Protein AF-0000000065782641 (afdb_homodimer)

InterPro domains:
  IPR001048 Aspartate/glutamate/uridylate kinase [PF00696] (11-238)
  IPR004662 Acetylglutamate kinase family [PIRSF000728] (4-261)
  IPR004662 Acetylglutamate kinase family [TIGR00761] (11-236)
  IPR036393 Acetylglutamate kinase-like superfamily [G3DSA:3.40.1160.10] (7-263)
  IPR036393 Acetylglutamate kinase-like superfamily [SSF53633] (10-262)
  IPR037528 Acetylglutamate kinase ArgB [MF_00082] (8-257)
  IPR041731 N-Acetyl-L-glutamate kinase, noncyclic [cd04249] (11-262)

Organism: Moritella profunda (NCBI:txid111291)

pLDDT: mean 91.96, std 10.32, range [24.59, 98.94]

Sequence (528 aa):
MTMTATMTTPLVLKLGGALLENETALEQLFTALSEYKSTSSRPLVLVHGGGCFVDELLAKMNIVSEKKNGLRITPFSDIGYITGALAGTANKVLMAQGLKSGAKVVGLSLADGGIATVTQSTAGLGAVGECEAGDPTLLTALLSGGFLPIISSIGIDAQGQLLNVNADQAATAICETLDADLVMLSDVAGILDADMQLIPEMNSNYAAELIAAGVINGGMEVKVKAALKAAASLNRDIKLASWKVPERLVALLNGEVEGTKVSSMTMTATMTTPLVLKLGGALLENETALEQLFTALSEYKSTSSRPLVLVHGGGCFVDELLAKMNIVSEKKNGLRITPFSDIGYITGALAGTANKVLMAQGLKSGAKVVGLSLADGGIATVTQSTAGLGAVGECEAGDPTLLTALLSGGFLPIISSIGIDAQGQLLNVNADQAATAICETLDADLVMLSDVAGILDADMQLIPEMNSNYAAELIAAGVINGGMEVKVKAALKAAASLNRDIKLASWKVPERLVALLNGEVEGTKVSS

Solvent-accessible surface area (backbone atoms only — not comparable to full-atom values): 25843 Å² total; per-residue (Å²): 131,80,75,66,76,74,72,66,66,32,37,33,38,28,47,35,38,72,47,76,72,30,66,68,58,43,52,44,48,39,49,35,49,44,56,47,52,74,77,38,86,58,40,54,36,40,23,27,45,28,60,59,48,33,51,52,52,33,52,59,49,74,45,87,83,49,69,57,84,53,37,66,48,28,49,69,90,47,40,53,61,45,36,6,22,24,43,9,27,41,37,48,54,51,42,18,49,34,43,56,56,67,48,39,29,34,54,36,41,35,46,31,44,40,34,29,44,30,43,72,44,87,82,76,37,51,31,21,28,41,64,36,52,39,41,40,62,52,59,51,52,40,45,75,70,62,33,36,44,36,30,18,28,38,27,39,26,82,84,33,46,66,20,50,31,56,32,53,45,40,36,32,18,46,22,59,28,61,63,32,42,47,37,40,33,32,97,42,63,38,51,53,47,87,82,67,41,77,36,57,70,42,35,65,68,60,49,49,52,35,40,74,70,57,60,40,47,44,52,55,36,53,44,51,51,29,40,39,50,37,5,51,76,65,70,43,66,23,33,30,22,37,59,85,44,49,75,52,41,46,42,39,74,72,67,46,92,52,40,13,37,25,30,97,129,79,73,66,75,77,72,65,67,32,37,33,37,27,46,35,39,72,46,76,74,29,66,69,55,44,53,42,49,38,50,34,49,46,56,46,53,73,77,39,87,57,38,54,35,40,26,26,42,28,60,61,48,34,51,52,52,33,51,58,50,73,45,85,83,51,70,56,82,52,36,66,48,28,50,69,89,46,40,53,59,45,34,5,21,24,42,10,28,42,34,50,54,51,42,19,48,33,44,56,58,68,48,40,28,35,54,36,39,34,46,31,45,40,36,29,43,30,42,73,45,86,83,76,37,52,30,21,30,42,62,37,52,39,41,40,63,52,59,51,53,39,45,73,70,62,33,34,44,36,29,16,28,37,27,39,29,82,86,33,46,66,20,50,32,57,33,56,45,40,38,33,18,46,22,60,28,62,63,33,43,48,36,39,33,31,96,42,63,35,51,53,47,87,82,67,41,76,37,57,69,42,36,65,67,60,47,50,51,34,39,74,70,57,58,40,48,44,53,56,36,54,45,51,52,28,38,38,50,36,5,50,77,66,71,43,67,22,32,30,22,37,60,83,44,52,75,52,41,46,42,39,75,72,65,44,93,53,40,13,37,25,32,96

Radius of gyration: 23.64 Å; Cα contacts (8 Å, |Δi|>4): 1245; chains: 2; bounding box: 62×78×50 Å

Secondary structure (DSSP, 8-state):
----------EEEEEPHHHHT-HHHHHHHHHHHHHHHHH----EEEEE--HHHHHHHHHHTTPPP-EETTEE-B-TTTHHHHHIIIIIIIHHHHHHHHHHTT--EEEE-TTGGGSEEEEE-SSS-BSEEEEEE---HHHHHHHHTT-EEEEESEEE-TT--EEEE-HHHHHHHHHHHHT-EEEEEESSSS-B-TTS-B-SEE-HHHHHHHHHTTSS-HHHHHHHHHHHHHHHHHTS-EEEEESS-HHHHHHHHTT---SEEE--/----------EEEEEPHHHHT-HHHHHHHHHHHHHHHHH----EEEEE--HHHHHHHHHHTTPPP-EETTEE-B-TTTHHHHHIIIIIIIHHHHHHHHHHTT--EEEE-TTGGGSEEEEE-SSS-BSEEEEEE---HHHHHHHHTT-EEEEESEEE-TT--EEEE-HHHHHHHHHHHHT-EEEEEESSSS-B-TTS-B-SEE-HHHHHHHHHTTSS-HHHHHHHHHHHHHHHHHTS-EEEEESS-HHHHHHHHTT---SEEE--

Structure (mmCIF, N/CA/C/O backbone):
data_AF-0000000065782641-model_v1
#
loop_
_entity.id
_entity.type
_entity.pdbx_description
1 polymer 'Acetylglutamate kinase'
#
loop_
_atom_site.group_PDB
_atom_site.id
_atom_site.type_symbol
_atom_site.label_atom_id
_atom_site.label_alt_id
_atom_site.label_comp_id
_atom_site.label_asym_id
_atom_site.label_entity_id
_atom_site.label_seq_id
_atom_site.pdbx_PDB_ins_code
_atom_site.Cartn_x
_atom_site.Cartn_y
_atom_site.Cartn_z
_atom_site.occupancy
_atom_site.B_iso_or_equiv
_atom_site.auth_seq_id
_atom_site.auth_comp_id
_atom_site.auth_asym_id
_atom_site.auth_atom_id
_atom_site.pdbx_PDB_model_num
ATOM 1 N N . MET A 1 1 ? -35.062 -21.062 7.426 1 24.59 1 MET A N 1
ATOM 2 C CA . MET A 1 1 ? -33.938 -21.641 6.707 1 24.59 1 MET A CA 1
ATOM 3 C C . MET A 1 1 ? -33 -20.547 6.176 1 24.59 1 MET A C 1
ATOM 5 O O . MET A 1 1 ? -33.406 -19.75 5.32 1 24.59 1 MET A O 1
ATOM 9 N N . THR A 1 2 ? -32.281 -19.812 6.973 1 27.03 2 THR A N 1
ATOM 10 C CA . THR A 1 2 ? -31.484 -18.625 6.703 1 27.03 2 THR A CA 1
ATOM 11 C C . THR A 1 2 ? -30.516 -18.875 5.547 1 27.03 2 THR A C 1
ATOM 13 O O . THR A 1 2 ? -29.734 -19.812 5.578 1 27.03 2 THR A O 1
ATOM 16 N N . MET A 1 3 ? -30.984 -18.719 4.336 1 29.86 3 MET A N 1
ATOM 17 C CA . MET A 1 3 ? -30.156 -18.906 3.143 1 29.86 3 MET A CA 1
ATOM 18 C C . MET A 1 3 ? -28.75 -18.359 3.365 1 29.86 3 MET A C 1
ATOM 20 O O . MET A 1 3 ? -28.578 -17.172 3.619 1 29.86 3 MET A O 1
ATOM 24 N N . THR A 1 4 ? -28 -18.953 4.234 1 36.72 4 THR A N 1
ATOM 25 C CA . THR A 1 4 ? -26.594 -18.562 4.316 1 36.72 4 THR A CA 1
ATOM 26 C C . THR A 1 4 ? -26.047 -18.219 2.932 1 36.72 4 THR A C 1
ATOM 28 O O . THR A 1 4 ? -26.109 -19.047 2.016 1 36.72 4 THR A O 1
ATOM 31 N N . ALA A 1 5 ? -26.422 -17.172 2.447 1 41.66 5 ALA A N 1
ATOM 32 C CA . ALA A 1 5 ? -25.922 -16.672 1.165 1 41.66 5 ALA A CA 1
ATOM 33 C C . ALA A 1 5 ? -24.609 -17.359 0.785 1 41.66 5 ALA A C 1
ATOM 35 O O . ALA A 1 5 ? -23.609 -17.219 1.489 1 41.66 5 ALA A O 1
ATOM 36 N N . THR A 1 6 ? -24.438 -18.641 0.406 1 47.41 6 THR A N 1
ATOM 37 C CA . THR A 1 6 ? -23.328 -19.516 0.041 1 47.41 6 THR A CA 1
ATOM 38 C C . THR A 1 6 ? -22.25 -18.75 -0.729 1 47.41 6 THR A C 1
ATOM 40 O O . THR A 1 6 ? -22.484 -18.328 -1.868 1 47.41 6 THR A O 1
ATOM 43 N N . MET A 1 7 ? -21.531 -17.891 -0.125 1 59.94 7 MET A N 1
ATOM 44 C CA . MET A 1 7 ? -20.531 -17.062 -0.804 1 59.94 7 MET A CA 1
ATOM 45 C C . MET A 1 7 ? -19.609 -17.922 -1.662 1 59.94 7 MET A C 1
ATOM 47 O O . MET A 1 7 ? -19.219 -19.031 -1.264 1 59.94 7 MET A O 1
ATOM 51 N N . THR A 1 8 ? -19.641 -17.797 -3.078 1 83.12 8 THR A N 1
ATOM 52 C CA . THR A 1 8 ? -18.734 -18.391 -4.051 1 83.12 8 THR A CA 1
ATOM 53 C C . THR A 1 8 ? -17.281 -18.344 -3.557 1 83.12 8 THR A C 1
ATOM 55 O O . THR A 1 8 ? -16.875 -17.359 -2.936 1 83.12 8 THR A O 1
ATOM 58 N N . THR A 1 9 ? -16.578 -19.531 -3.494 1 91.88 9 THR A N 1
ATOM 59 C CA . THR A 1 9 ? -15.188 -19.656 -3.066 1 91.88 9 THR A CA 1
ATOM 60 C C . THR A 1 9 ? -14.297 -18.672 -3.809 1 91.88 9 THR A C 1
ATOM 62 O O . THR A 1 9 ? -14.258 -18.656 -5.039 1 91.88 9 THR A O 1
ATOM 65 N N . PRO A 1 10 ? -13.625 -17.781 -3.109 1 96 10 PRO A N 1
ATOM 66 C CA . PRO A 1 10 ? -12.75 -16.828 -3.787 1 96 10 PRO A CA 1
ATOM 67 C C . PRO A 1 10 ? -11.602 -17.5 -4.539 1 96 10 PRO A C 1
ATOM 69 O O . PRO A 1 10 ? -11.297 -18.672 -4.281 1 96 10 PRO A O 1
ATOM 72 N N . LEU A 1 11 ? -11.086 -16.828 -5.477 1 95.75 11 LEU A N 1
ATOM 73 C CA . LEU A 1 11 ? -9.93 -17.266 -6.246 1 95.75 11 LEU A CA 1
ATOM 74 C C . LEU A 1 11 ? -8.75 -16.328 -6.043 1 95.75 11 LEU A C 1
ATOM 76 O O . LEU A 1 11 ? -8.875 -15.117 -6.258 1 95.75 11 LEU A O 1
ATOM 80 N N . VAL A 1 12 ? -7.629 -16.875 -5.598 1 97.25 12 VAL A N 1
ATOM 81 C CA . VAL A 1 12 ? -6.379 -16.141 -5.473 1 97.25 12 VAL A CA 1
ATOM 82 C C . VAL A 1 12 ? -5.5 -16.406 -6.695 1 97.25 12 VAL A C 1
ATOM 84 O O . VAL A 1 12 ? -5.246 -17.562 -7.047 1 97.25 12 VAL A O 1
ATOM 87 N N . LEU A 1 13 ? -5.082 -15.344 -7.355 1 96.5 13 LEU A N 1
ATOM 88 C CA . LEU A 1 13 ? -4.141 -15.422 -8.469 1 96.5 13 LEU A CA 1
ATOM 89 C C . LEU A 1 13 ? -2.773 -14.875 -8.062 1 96.5 13 LEU A C 1
ATOM 91 O O . LEU A 1 13 ? -2.654 -13.703 -7.684 1 96.5 13 LEU A O 1
ATOM 95 N N . LYS A 1 14 ? -1.775 -15.727 -8.086 1 96.56 14 LYS A N 1
ATOM 96 C CA . LYS A 1 14 ? -0.404 -15.266 -7.887 1 96.56 14 LYS A CA 1
ATOM 97 C C . LYS A 1 14 ? 0.24 -14.859 -9.211 1 96.56 14 LYS A C 1
ATOM 99 O O . LYS A 1 14 ? 0.33 -15.672 -10.133 1 96.56 14 LYS A O 1
ATOM 104 N N . LEU A 1 15 ? 0.653 -13.641 -9.273 1 95.25 15 LEU A N 1
ATOM 105 C CA . LEU A 1 15 ? 1.245 -13.102 -10.492 1 95.25 15 LEU A CA 1
ATOM 106 C C . LEU A 1 15 ? 2.768 -13.195 -10.445 1 95.25 15 LEU A C 1
ATOM 108 O O . LEU A 1 15 ? 3.398 -12.648 -9.539 1 95.25 15 LEU A O 1
ATOM 112 N N . GLY A 1 16 ? 3.316 -13.812 -11.422 1 88.25 16 GLY A N 1
ATOM 113 C CA . GLY A 1 16 ? 4.766 -13.906 -11.523 1 88.25 16 GLY A CA 1
ATOM 114 C C . GLY A 1 16 ? 5.426 -12.586 -11.852 1 88.25 16 GLY A C 1
ATOM 115 O O . GLY A 1 16 ? 4.816 -11.719 -12.484 1 88.25 16 GLY A O 1
ATOM 116 N N . GLY A 1 17 ? 6.664 -12.422 -11.484 1 82.75 17 GLY A N 1
ATOM 117 C CA . GLY A 1 17 ? 7.398 -11.18 -11.641 1 82.75 17 GLY A CA 1
ATOM 118 C C . GLY A 1 17 ? 7.559 -10.75 -13.086 1 82.75 17 GLY A C 1
ATOM 119 O O . GLY A 1 17 ? 7.484 -9.562 -13.406 1 82.75 17 GLY A O 1
ATOM 120 N N . ALA A 1 18 ? 7.727 -11.75 -13.961 1 81.94 18 ALA A N 1
ATOM 121 C CA . ALA A 1 18 ? 7.941 -11.453 -15.375 1 81.94 18 ALA A CA 1
ATOM 122 C C . ALA A 1 18 ? 6.715 -10.781 -15.992 1 81.94 18 ALA A C 1
ATOM 124 O O . ALA A 1 18 ? 6.844 -9.961 -16.906 1 81.94 18 ALA A O 1
ATOM 125 N N . LEU A 1 19 ? 5.613 -11.125 -15.508 1 87.88 19 LEU A N 1
ATOM 126 C CA . LEU A 1 19 ? 4.371 -10.531 -15.984 1 87.88 19 LEU A CA 1
ATOM 127 C C . LEU A 1 19 ? 4.355 -9.031 -15.711 1 87.88 19 LEU A C 1
ATOM 129 O O . LEU A 1 19 ? 3.904 -8.25 -16.562 1 87.88 19 LEU A O 1
ATOM 133 N N . LEU A 1 20 ? 4.906 -8.586 -14.609 1 90 20 LEU A N 1
ATOM 134 C CA . LEU A 1 20 ? 4.832 -7.203 -14.156 1 90 20 LEU A CA 1
ATOM 135 C C . LEU A 1 20 ? 5.719 -6.305 -15.008 1 90 20 LEU A C 1
ATOM 137 O O . LEU A 1 20 ? 5.539 -5.082 -15.023 1 90 20 LEU A O 1
ATOM 141 N N . GLU A 1 21 ? 6.602 -6.871 -15.68 1 86.19 21 GLU A N 1
ATOM 142 C CA . GLU A 1 21 ? 7.52 -6.102 -16.516 1 86.19 21 GLU A CA 1
ATOM 143 C C . GLU A 1 21 ? 6.977 -5.945 -17.938 1 86.19 21 GLU A C 1
ATOM 145 O O . GLU A 1 21 ? 7.547 -5.215 -18.75 1 86.19 21 GLU A O 1
ATOM 150 N N . ASN A 1 22 ? 6.031 -6.641 -18.188 1 88.44 22 ASN A N 1
ATOM 151 C CA . ASN A 1 22 ? 5.445 -6.629 -19.531 1 88.44 22 ASN A CA 1
ATOM 152 C C . ASN A 1 22 ? 4.102 -5.902 -19.547 1 88.44 22 ASN A C 1
ATOM 154 O O . ASN A 1 22 ? 3.062 -6.512 -19.281 1 88.44 22 ASN A O 1
ATOM 158 N N . GLU A 1 23 ? 4.168 -4.719 -20.016 1 87.81 23 GLU A N 1
ATOM 159 C CA . GLU A 1 23 ? 2.979 -3.875 -19.984 1 87.81 23 GLU A CA 1
ATOM 160 C C . GLU A 1 23 ? 1.841 -4.492 -20.797 1 87.81 23 GLU A C 1
ATOM 162 O O . GLU A 1 23 ? 0.687 -4.48 -20.359 1 87.81 23 GLU A O 1
ATOM 167 N N . THR A 1 24 ? 2.174 -5 -21.969 1 88.56 24 THR A N 1
ATOM 168 C CA . THR A 1 24 ? 1.171 -5.609 -22.828 1 88.56 24 THR A CA 1
ATOM 169 C C . THR A 1 24 ? 0.54 -6.824 -22.156 1 88.56 24 THR A C 1
ATOM 171 O O . THR A 1 24 ? -0.68 -7 -22.203 1 88.56 24 THR A O 1
ATOM 174 N N . ALA A 1 25 ? 1.391 -7.648 -21.531 1 88.38 25 ALA A N 1
ATOM 175 C CA . ALA A 1 25 ? 0.885 -8.828 -20.844 1 88.38 25 ALA A CA 1
ATOM 176 C C . ALA A 1 25 ? -0.02 -8.438 -19.672 1 88.38 25 ALA A C 1
ATOM 178 O O . ALA A 1 25 ? -1.033 -9.094 -19.422 1 88.38 25 ALA A O 1
ATOM 179 N N . LEU A 1 26 ? 0.311 -7.414 -19.016 1 91.31 26 LEU A N 1
ATOM 180 C CA . LEU A 1 26 ? -0.489 -6.941 -17.891 1 91.31 26 LEU A CA 1
ATOM 181 C C . LEU A 1 26 ? -1.853 -6.449 -18.359 1 91.31 26 LEU A C 1
ATOM 183 O O . LEU A 1 26 ? -2.875 -6.754 -17.734 1 91.31 26 LEU A O 1
ATOM 187 N N . GLU A 1 27 ? -1.815 -5.648 -19.359 1 91.25 27 GLU A N 1
ATOM 188 C CA . GLU A 1 27 ? -3.07 -5.16 -19.922 1 91.25 27 GLU A CA 1
ATOM 189 C C . GLU A 1 27 ? -3.979 -6.316 -20.328 1 91.25 27 GLU A C 1
ATOM 191 O O . GLU A 1 27 ? -5.188 -6.273 -20.094 1 91.25 27 GLU A O 1
ATOM 196 N N . GLN A 1 28 ? -3.377 -7.305 -20.953 1 89.44 28 GLN A N 1
ATOM 197 C CA . GLN A 1 28 ? -4.141 -8.469 -21.375 1 89.44 28 GLN A CA 1
ATOM 198 C C . GLN A 1 28 ? -4.715 -9.227 -20.188 1 89.44 28 GLN A C 1
ATOM 200 O O . GLN A 1 28 ? -5.852 -9.695 -20.234 1 89.44 28 GLN A O 1
ATOM 205 N N . LEU A 1 29 ? -3.908 -9.359 -19.188 1 91.56 29 LEU A N 1
ATOM 206 C CA . LEU A 1 29 ? -4.379 -10.031 -17.984 1 91.56 29 LEU A CA 1
ATOM 207 C C . LEU A 1 29 ? -5.594 -9.312 -17.406 1 91.56 29 LEU A C 1
ATOM 209 O O . LEU A 1 29 ? -6.621 -9.945 -17.125 1 91.56 29 LEU A O 1
ATOM 213 N N . PHE A 1 30 ? -5.547 -8.055 -17.203 1 93.62 30 PHE A N 1
ATOM 214 C CA . PHE A 1 30 ? -6.625 -7.309 -16.562 1 93.62 30 PHE A CA 1
ATOM 215 C C . PHE A 1 30 ? -7.844 -7.238 -17.469 1 93.62 30 PHE A C 1
ATOM 217 O O . PHE A 1 30 ? -8.977 -7.203 -16.984 1 93.62 30 PHE A O 1
ATOM 224 N N . THR A 1 31 ? -7.621 -7.234 -18.781 1 90.94 31 THR A N 1
ATOM 225 C CA . THR A 1 31 ? -8.742 -7.355 -19.703 1 90.94 31 THR A CA 1
ATOM 226 C C . THR A 1 31 ? -9.461 -8.688 -19.516 1 90.94 31 THR A C 1
ATOM 228 O O . THR A 1 31 ? -10.688 -8.734 -19.438 1 90.94 31 THR A O 1
ATOM 231 N N . ALA A 1 32 ? -8.656 -9.734 -19.438 1 89.88 32 ALA A N 1
ATOM 232 C CA . ALA A 1 32 ? -9.219 -11.062 -19.203 1 89.88 32 ALA A CA 1
ATOM 233 C C . ALA A 1 32 ? -9.969 -11.117 -17.875 1 89.88 32 ALA A C 1
ATOM 235 O O . ALA A 1 32 ? -11.031 -11.734 -17.781 1 89.88 32 ALA A O 1
ATOM 236 N N . LEU A 1 33 ? -9.398 -10.539 -16.875 1 91.94 33 LEU A N 1
ATOM 237 C CA . LEU A 1 33 ? -10.039 -10.523 -15.562 1 91.94 33 LEU A CA 1
ATOM 238 C C . LEU A 1 33 ? -11.359 -9.758 -15.609 1 91.94 33 LEU A C 1
ATOM 240 O O . LEU A 1 33 ? -12.336 -10.156 -14.969 1 91.94 33 LEU A O 1
ATOM 244 N N . SER A 1 34 ? -11.375 -8.656 -16.297 1 91.81 34 SER A N 1
ATOM 245 C CA . SER A 1 34 ? -12.594 -7.883 -16.453 1 91.81 34 SER A CA 1
ATOM 246 C C . SER A 1 34 ? -13.68 -8.695 -17.172 1 91.81 34 SER A C 1
ATOM 248 O O . SER A 1 34 ? -14.844 -8.648 -16.781 1 91.81 34 SER A O 1
ATOM 250 N N . GLU A 1 35 ? -13.258 -9.383 -18.219 1 88.75 35 GLU A N 1
ATOM 251 C CA . GLU A 1 35 ? -14.18 -10.258 -18.938 1 88.75 35 GLU A CA 1
ATOM 252 C C . GLU A 1 35 ? -14.711 -11.359 -18.016 1 88.75 35 GLU A C 1
ATOM 254 O O . GLU A 1 35 ? -15.906 -11.656 -18.016 1 88.75 35 GLU A O 1
ATOM 259 N N . TYR A 1 36 ? -13.898 -11.898 -17.25 1 88.5 36 TYR A N 1
ATOM 260 C CA . TYR A 1 36 ? -14.273 -12.938 -16.312 1 88.5 36 TYR A CA 1
ATOM 261 C C . TYR A 1 36 ? -15.281 -12.406 -15.289 1 88.5 36 TYR A C 1
ATOM 263 O O . TYR A 1 36 ? -16.266 -13.07 -14.977 1 88.5 36 TYR A O 1
ATOM 271 N N . LYS A 1 37 ? -15.008 -11.227 -14.812 1 89.25 37 LYS A N 1
ATOM 272 C CA . LYS A 1 37 ? -15.859 -10.625 -13.789 1 89.25 37 LYS A CA 1
ATOM 273 C C . LYS A 1 37 ? -17.234 -10.281 -14.352 1 89.25 37 LYS A C 1
ATOM 275 O O . LYS A 1 37 ? -18.219 -10.211 -13.609 1 89.25 37 LYS A O 1
ATOM 280 N N . SER A 1 38 ? -17.297 -10.055 -15.625 1 88.31 38 SER A N 1
ATOM 281 C CA . SER A 1 38 ? -18.578 -9.742 -16.25 1 88.31 38 SER A CA 1
ATOM 282 C C . SER A 1 38 ? -19.484 -10.969 -16.312 1 88.31 38 SER A C 1
ATOM 284 O O . SER A 1 38 ? -20.703 -10.844 -16.438 1 88.31 38 SER A O 1
ATOM 286 N N . THR A 1 39 ? -18.938 -12.148 -16.188 1 86.56 39 THR A N 1
ATOM 287 C CA . THR A 1 39 ? -19.719 -13.375 -16.344 1 86.56 39 THR A CA 1
ATOM 288 C C . THR A 1 39 ? -19.75 -14.172 -15.047 1 86.56 39 THR A C 1
ATOM 290 O O . THR A 1 39 ? -20.516 -15.133 -14.922 1 86.56 39 THR A O 1
ATOM 293 N N . SER A 1 40 ? -18.875 -13.805 -14.164 1 86.81 40 SER A N 1
ATOM 294 C CA . SER A 1 40 ? -18.781 -14.516 -12.898 1 86.81 40 SER A CA 1
ATOM 295 C C . SER A 1 40 ? -18.781 -13.547 -11.719 1 86.81 40 SER A C 1
ATOM 297 O O . SER A 1 40 ? -18.219 -12.461 -11.797 1 86.81 40 SER A O 1
ATOM 299 N N . SER A 1 41 ? -19.391 -13.93 -10.68 1 87.31 41 SER A N 1
ATOM 300 C CA . SER A 1 41 ? -19.406 -13.125 -9.461 1 87.31 41 SER A CA 1
ATOM 301 C C . SER A 1 41 ? -18.375 -13.625 -8.461 1 87.31 41 SER A C 1
ATOM 303 O O . SER A 1 41 ? -18.344 -13.156 -7.316 1 87.31 41 SER A O 1
ATOM 305 N N . ARG A 1 42 ? -17.562 -14.562 -8.891 1 93.25 42 ARG A N 1
ATOM 306 C CA . ARG A 1 42 ? -16.547 -15.148 -8.008 1 93.25 42 ARG A CA 1
ATOM 307 C C . ARG A 1 42 ? -15.555 -14.086 -7.543 1 93.25 42 ARG A C 1
ATOM 309 O O . ARG A 1 42 ? -14.961 -13.383 -8.359 1 93.25 42 ARG A O 1
ATOM 316 N N . PRO A 1 43 ? -15.328 -13.922 -6.266 1 95.38 43 PRO A N 1
ATOM 317 C CA . PRO A 1 43 ? -14.367 -12.93 -5.77 1 95.38 43 PRO A CA 1
ATOM 318 C C . PRO A 1 43 ? -12.922 -13.273 -6.133 1 95.38 43 PRO A C 1
ATOM 320 O O . PRO A 1 43 ? -12.539 -14.445 -6.113 1 95.38 43 PRO A O 1
ATOM 323 N N . LEU A 1 44 ? -12.164 -12.227 -6.461 1 96.56 44 LEU A N 1
ATOM 324 C CA . LEU A 1 44 ? -10.773 -12.406 -6.883 1 96.56 44 LEU A CA 1
ATOM 325 C C . LEU A 1 44 ? -9.828 -11.664 -5.953 1 96.56 44 LEU A C 1
ATOM 327 O O . LEU A 1 44 ? -10.148 -10.578 -5.465 1 96.56 44 LEU A O 1
ATOM 331 N N . VAL A 1 45 ? -8.695 -12.273 -5.719 1 98.38 45 VAL A N 1
ATOM 332 C CA . VAL A 1 45 ? -7.57 -11.656 -5.027 1 98.38 45 VAL A CA 1
ATOM 333 C C . VAL A 1 45 ? -6.293 -11.852 -5.84 1 98.38 45 VAL A C 1
ATOM 335 O O . VAL A 1 45 ? -6.02 -12.953 -6.324 1 98.38 45 VAL A O 1
ATOM 338 N N . LEU A 1 46 ? -5.559 -10.789 -6.027 1 98.38 46 LEU A N 1
ATOM 339 C CA . LEU A 1 46 ? -4.266 -10.891 -6.695 1 98.38 46 LEU A CA 1
ATOM 340 C C . LEU A 1 46 ? -3.125 -10.789 -5.688 1 98.38 46 LEU A C 1
ATOM 342 O O . LEU A 1 46 ? -3.156 -9.945 -4.789 1 98.38 46 LEU A O 1
ATOM 346 N N . VAL A 1 47 ? -2.168 -11.664 -5.77 1 98.62 47 VAL A N 1
ATOM 347 C CA . VAL A 1 47 ? -0.94 -11.625 -4.98 1 98.62 47 VAL A CA 1
ATOM 348 C C . VAL A 1 47 ? 0.268 -11.531 -5.91 1 98.62 47 VAL A C 1
ATOM 350 O O . VAL A 1 47 ? 0.343 -12.234 -6.918 1 98.62 47 VAL A O 1
ATOM 353 N N . HIS A 1 48 ? 1.158 -10.594 -5.52 1 97.88 48 HIS A N 1
ATOM 354 C CA . HIS A 1 48 ? 2.266 -10.398 -6.449 1 97.88 48 HIS A CA 1
ATOM 355 C C . HIS A 1 48 ? 3.586 -10.234 -5.707 1 97.88 48 HIS A C 1
ATOM 357 O O . HIS A 1 48 ? 3.6 -9.867 -4.531 1 97.88 48 HIS A O 1
ATOM 363 N N . GLY A 1 49 ? 4.629 -10.633 -6.41 1 94.44 49 GLY A N 1
ATOM 364 C CA . GLY A 1 49 ? 5.969 -10.188 -6.062 1 94.44 49 GLY A CA 1
ATOM 365 C C . GLY A 1 49 ? 6.41 -8.961 -6.844 1 94.44 49 GLY A C 1
ATOM 366 O O . GLY A 1 49 ? 5.684 -7.965 -6.906 1 94.44 49 GLY A O 1
ATOM 367 N N . GLY A 1 50 ? 7.645 -9.062 -7.336 1 94.56 50 GLY A N 1
ATOM 368 C CA . GLY A 1 50 ? 8.172 -7.945 -8.102 1 94.56 50 GLY A CA 1
ATOM 369 C C . GLY A 1 50 ? 9.688 -7.902 -8.133 1 94.56 50 GLY A C 1
ATOM 370 O O . GLY A 1 50 ? 10.289 -6.84 -7.969 1 94.56 50 GLY A O 1
ATOM 371 N N . GLY A 1 51 ? 10.242 -9.094 -8.273 1 92.88 51 GLY A N 1
ATOM 372 C CA . GLY A 1 51 ? 11.695 -9.195 -8.273 1 92.88 51 GLY A CA 1
ATOM 373 C C . GLY A 1 51 ? 12.359 -8.266 -9.273 1 92.88 51 GLY A C 1
ATOM 374 O O . GLY A 1 51 ? 13.414 -7.703 -9 1 92.88 51 GLY A O 1
ATOM 375 N N . CYS A 1 52 ? 11.734 -8.094 -10.422 1 92.31 52 CYS A N 1
ATOM 376 C CA . CYS A 1 52 ? 12.289 -7.227 -11.461 1 92.31 52 CYS A CA 1
ATOM 377 C C . CYS A 1 52 ? 12.367 -5.781 -10.984 1 92.31 52 CYS A C 1
ATOM 379 O O . CYS A 1 52 ? 13.336 -5.078 -11.281 1 92.31 52 CYS A O 1
ATOM 381 N N . PHE A 1 53 ? 11.367 -5.312 -10.266 1 94.62 53 PHE A N 1
ATOM 382 C CA . PHE A 1 53 ? 11.375 -3.961 -9.727 1 94.62 53 PHE A CA 1
ATOM 383 C C . PHE A 1 53 ? 12.461 -3.809 -8.664 1 94.62 53 PHE A C 1
ATOM 385 O O . PHE A 1 53 ? 13.117 -2.766 -8.578 1 94.62 53 PHE A O 1
ATOM 392 N N . VAL A 1 54 ? 12.602 -4.844 -7.855 1 96.62 54 VAL A N 1
ATOM 393 C CA . VAL A 1 54 ? 13.641 -4.832 -6.828 1 96.62 54 VAL A CA 1
ATOM 394 C C . VAL A 1 54 ? 15.023 -4.793 -7.484 1 96.62 54 VAL A C 1
ATOM 396 O O . VAL A 1 54 ? 15.875 -3.984 -7.105 1 96.62 54 VAL A O 1
ATOM 399 N N . ASP A 1 55 ? 15.203 -5.641 -8.469 1 95.75 55 ASP A N 1
ATOM 400 C CA . ASP A 1 55 ? 16.484 -5.703 -9.172 1 95.75 55 ASP A CA 1
ATOM 401 C C . ASP A 1 55 ? 16.828 -4.359 -9.812 1 95.75 55 ASP A C 1
ATOM 403 O O . ASP A 1 55 ? 17.953 -3.887 -9.711 1 95.75 55 ASP A O 1
ATOM 407 N N . GLU A 1 56 ? 15.875 -3.797 -10.469 1 94.44 56 GLU A N 1
ATOM 408 C CA . GLU A 1 56 ? 16.078 -2.504 -11.109 1 94.44 56 GLU A CA 1
ATOM 409 C C . GLU A 1 56 ? 16.453 -1.432 -10.094 1 94.44 56 GLU A C 1
ATOM 411 O O . GLU A 1 56 ? 17.391 -0.662 -10.305 1 94.44 56 GLU A O 1
ATOM 416 N N . LEU A 1 57 ? 15.734 -1.379 -9.047 1 96.38 57 LEU A N 1
ATOM 417 C CA . LEU A 1 57 ? 15.969 -0.383 -8.008 1 96.38 57 LEU A CA 1
ATOM 418 C C . LEU A 1 57 ? 17.359 -0.541 -7.398 1 96.38 57 LEU A C 1
ATOM 420 O O . LEU A 1 57 ? 18.094 0.436 -7.27 1 96.38 57 LEU A O 1
ATOM 424 N N . LEU A 1 58 ? 17.688 -1.763 -7 1 96.62 58 LEU A N 1
ATOM 425 C CA . LEU A 1 58 ? 18.984 -2.027 -6.387 1 96.62 58 LEU A CA 1
ATOM 426 C C . LEU A 1 58 ? 20.125 -1.707 -7.352 1 96.62 58 LEU A C 1
ATOM 428 O O . LEU A 1 58 ? 21.156 -1.151 -6.949 1 96.62 58 LEU A O 1
ATOM 432 N N . ALA A 1 59 ? 19.906 -2.039 -8.609 1 95.75 59 ALA A N 1
ATOM 433 C CA . ALA A 1 59 ? 20.922 -1.728 -9.625 1 95.75 59 ALA A CA 1
ATOM 434 C C . ALA A 1 59 ? 21.156 -0.223 -9.711 1 95.75 59 ALA A C 1
ATOM 436 O O . ALA A 1 59 ? 22.297 0.226 -9.828 1 95.75 59 ALA A O 1
ATOM 437 N N . LYS A 1 60 ? 20.078 0.52 -9.672 1 95.62 60 LYS A N 1
ATOM 438 C CA . LYS A 1 60 ? 20.172 1.976 -9.727 1 95.62 60 LYS A CA 1
ATOM 439 C C . LYS A 1 60 ? 20.938 2.525 -8.531 1 95.62 60 LYS A C 1
ATOM 441 O O . LYS A 1 60 ? 21.516 3.611 -8.602 1 95.62 60 LYS A O 1
ATOM 446 N N . MET A 1 61 ? 20.953 1.799 -7.445 1 95.62 61 MET A N 1
ATOM 447 C CA . MET A 1 61 ? 21.641 2.215 -6.223 1 95.62 61 MET A CA 1
ATOM 448 C C . MET A 1 61 ? 23 1.549 -6.109 1 95.62 61 MET A C 1
ATOM 450 O O . MET A 1 61 ? 23.688 1.688 -5.09 1 95.62 61 MET A O 1
ATOM 454 N N . ASN A 1 62 ? 23.391 0.728 -7.043 1 95.5 62 ASN A N 1
ATOM 455 C CA . ASN A 1 62 ? 24.656 -0.014 -7.086 1 95.5 62 ASN A CA 1
ATOM 456 C C . ASN A 1 62 ? 24.734 -1.03 -5.953 1 95.5 62 ASN A C 1
ATOM 458 O O . ASN A 1 62 ? 25.797 -1.197 -5.344 1 95.5 62 ASN A O 1
ATOM 462 N N . ILE A 1 63 ? 23.625 -1.56 -5.609 1 95.06 63 ILE A N 1
ATOM 463 C CA . ILE A 1 63 ? 23.578 -2.635 -4.625 1 95.06 63 ILE A CA 1
ATOM 464 C C . ILE A 1 63 ? 23.453 -3.98 -5.336 1 95.06 63 ILE A C 1
ATOM 466 O O . ILE A 1 63 ? 22.609 -4.145 -6.227 1 95.06 63 ILE A O 1
ATOM 470 N N . VAL A 1 64 ? 24.234 -4.934 -5.004 1 93.94 64 VAL A N 1
ATOM 471 C CA . VAL A 1 64 ? 24.219 -6.258 -5.621 1 93.94 64 VAL A CA 1
ATOM 472 C C . VAL A 1 64 ? 23.203 -7.145 -4.914 1 93.94 64 VAL A C 1
ATOM 474 O O . VAL A 1 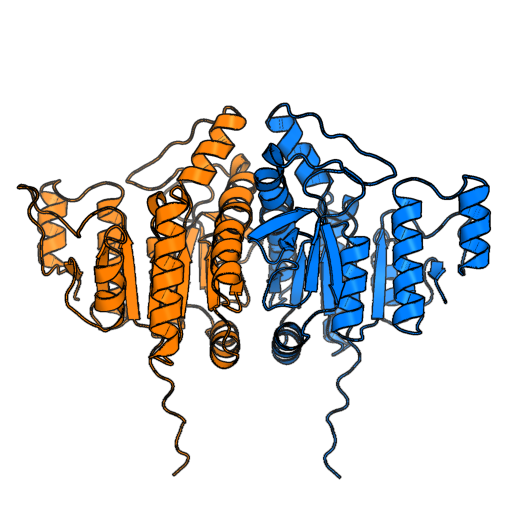64 ? 23.219 -7.273 -3.689 1 93.94 64 VAL A O 1
ATOM 477 N N . SER A 1 65 ? 22.297 -7.652 -5.645 1 93.25 65 SER A N 1
ATOM 478 C CA . SER A 1 65 ? 21.312 -8.594 -5.117 1 93.25 65 SER A CA 1
ATOM 479 C C . SER A 1 65 ? 21.812 -10.031 -5.211 1 93.25 65 SER A C 1
ATOM 481 O O . SER A 1 65 ? 22.359 -10.438 -6.238 1 93.25 65 SER A O 1
ATOM 483 N N . GLU A 1 66 ? 21.672 -10.766 -4.148 1 93.81 66 GLU A N 1
ATOM 484 C CA . GLU A 1 66 ? 22.078 -12.172 -4.102 1 93.81 66 GLU A CA 1
ATOM 485 C C . GLU A 1 66 ? 20.891 -13.078 -3.768 1 93.81 66 GLU A C 1
ATOM 487 O O . GLU A 1 66 ? 19.953 -12.648 -3.098 1 93.81 66 GLU A O 1
ATOM 492 N N . LYS A 1 67 ? 20.969 -14.281 -4.266 1 92.44 67 LYS A N 1
ATOM 493 C CA . LYS A 1 67 ? 19.953 -15.297 -3.965 1 92.44 67 LYS A CA 1
ATOM 494 C C . LYS A 1 67 ? 20.609 -16.562 -3.416 1 92.44 67 LYS A C 1
ATOM 496 O O . LYS A 1 67 ? 21.734 -16.906 -3.789 1 92.44 67 LYS A O 1
ATOM 501 N N . LYS A 1 68 ? 19.891 -17.156 -2.48 1 91.69 68 LYS A N 1
ATOM 502 C CA . LYS A 1 68 ? 20.266 -18.453 -1.925 1 91.69 68 LYS A CA 1
ATOM 503 C C . LYS A 1 68 ? 19.078 -19.438 -1.98 1 91.69 68 LYS A C 1
ATOM 505 O O . LYS A 1 68 ? 18.016 -19.172 -1.414 1 91.69 68 LYS A O 1
ATOM 510 N N . ASN A 1 69 ? 19.25 -20.562 -2.701 1 86.31 69 ASN A N 1
ATOM 511 C CA . ASN A 1 69 ? 18.219 -21.594 -2.844 1 86.31 69 ASN A CA 1
ATOM 512 C C . ASN A 1 69 ? 16.906 -21 -3.373 1 86.31 69 ASN A C 1
ATOM 514 O O . ASN A 1 69 ? 15.844 -21.25 -2.82 1 86.31 69 ASN A O 1
ATOM 518 N N . GLY A 1 70 ? 17.031 -20.078 -4.258 1 87.12 70 GLY A N 1
ATOM 519 C CA . GLY A 1 70 ? 15.875 -19.516 -4.938 1 87.12 70 GLY A CA 1
ATOM 520 C C . GLY A 1 70 ? 15.242 -18.359 -4.184 1 87.12 70 GLY A C 1
ATOM 521 O O . GLY A 1 70 ? 14.273 -17.75 -4.66 1 87.12 70 GLY A O 1
ATOM 522 N N . LEU A 1 71 ? 15.836 -18.047 -3.037 1 91.56 71 LEU A N 1
ATOM 523 C CA . LEU A 1 71 ? 15.312 -16.969 -2.215 1 91.56 71 LEU A CA 1
ATOM 524 C C . LEU A 1 71 ? 16.281 -15.789 -2.182 1 91.56 71 LEU A C 1
ATOM 526 O O . LEU A 1 71 ? 17.5 -15.984 -2.057 1 91.56 71 LEU A O 1
ATOM 530 N N . ARG A 1 72 ? 15.766 -14.625 -2.338 1 94.12 72 ARG A N 1
ATOM 531 C CA . ARG A 1 72 ? 16.609 -13.438 -2.283 1 94.12 72 ARG A CA 1
ATOM 532 C C . ARG A 1 72 ? 17.125 -13.195 -0.868 1 94.12 72 ARG A C 1
ATOM 534 O O . ARG A 1 72 ? 16.344 -13.156 0.082 1 94.12 72 ARG A O 1
ATOM 541 N N . ILE A 1 73 ? 18.438 -13.109 -0.775 1 96.81 73 ILE A N 1
ATOM 542 C CA . ILE A 1 73 ? 19 -12.602 0.467 1 96.81 73 ILE A CA 1
ATOM 543 C C . ILE A 1 73 ? 18.625 -11.133 0.64 1 96.81 73 ILE A C 1
ATOM 545 O O . ILE A 1 73 ? 18.797 -10.328 -0.282 1 96.81 7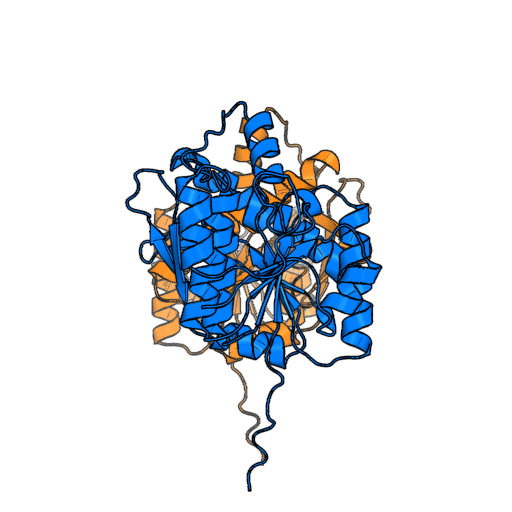3 ILE A O 1
ATOM 549 N N . THR A 1 74 ? 18.047 -10.789 1.739 1 97.81 74 THR A N 1
ATOM 550 C CA . THR A 1 74 ? 17.594 -9.422 1.973 1 97.81 74 THR A CA 1
ATOM 551 C C . THR A 1 74 ? 18.266 -8.836 3.215 1 97.81 74 THR A C 1
ATOM 553 O O . THR A 1 74 ? 17.781 -9.031 4.332 1 97.81 74 THR A O 1
ATOM 556 N N . PRO A 1 75 ? 19.344 -8.141 3.008 1 97.5 75 PRO A N 1
ATOM 557 C CA . PRO A 1 75 ? 19.938 -7.469 4.16 1 97.5 75 PRO A CA 1
ATOM 558 C C . PRO A 1 75 ? 18.984 -6.492 4.84 1 97.5 75 PRO A C 1
ATOM 560 O O . PRO A 1 75 ? 18.203 -5.816 4.164 1 97.5 75 PRO A O 1
ATOM 563 N N . PHE A 1 76 ? 19.109 -6.336 6.16 1 97 76 PHE A N 1
ATOM 564 C CA . PHE A 1 76 ? 18.25 -5.434 6.914 1 97 76 PHE A CA 1
ATOM 565 C C . PHE A 1 76 ? 18.406 -3.996 6.441 1 97 76 PHE A C 1
ATOM 567 O O . PHE A 1 76 ? 17.453 -3.215 6.453 1 97 76 PHE A O 1
ATOM 574 N N . SER A 1 77 ? 19.547 -3.658 5.957 1 95.56 77 SER A N 1
ATOM 575 C CA . SER A 1 77 ? 19.828 -2.309 5.477 1 95.56 77 SER A CA 1
ATOM 576 C C . SER A 1 77 ? 19.047 -2.006 4.199 1 95.56 77 SER A C 1
ATOM 578 O O . SER A 1 77 ? 18.812 -0.841 3.869 1 95.56 77 SER A O 1
ATOM 580 N N . ASP A 1 78 ? 18.609 -3.094 3.494 1 96.75 78 ASP A N 1
ATOM 581 C CA . ASP A 1 78 ? 18.031 -2.898 2.172 1 96.75 78 ASP A CA 1
ATOM 582 C C . ASP A 1 78 ? 16.516 -3.08 2.209 1 96.75 78 ASP A C 1
ATOM 584 O O . ASP A 1 78 ? 15.82 -2.762 1.24 1 96.75 78 ASP A O 1
ATOM 588 N N . ILE A 1 79 ? 15.938 -3.518 3.309 1 98.19 79 ILE A N 1
ATOM 589 C CA . ILE A 1 79 ? 14.555 -3.965 3.369 1 98.19 79 ILE A CA 1
ATOM 590 C C . ILE A 1 79 ? 13.617 -2.791 3.092 1 98.19 79 ILE A C 1
ATOM 592 O O . ILE A 1 79 ? 12.555 -2.963 2.49 1 98.19 79 ILE A O 1
ATOM 596 N N . GLY A 1 80 ? 14.023 -1.594 3.512 1 97.5 80 GLY A N 1
ATOM 597 C CA . GLY A 1 80 ? 13.219 -0.42 3.211 1 97.5 80 GLY A CA 1
ATOM 598 C C . GLY A 1 80 ? 13.039 -0.186 1.723 1 97.5 80 GLY A C 1
ATOM 599 O O . GLY A 1 80 ? 11.93 0.094 1.261 1 97.5 80 GLY A O 1
ATOM 600 N N . TYR A 1 81 ? 14.133 -0.342 0.964 1 97.38 81 TYR A N 1
ATOM 601 C CA . TYR A 1 81 ? 14.109 -0.154 -0.482 1 97.38 81 TYR A CA 1
ATOM 602 C C . TYR A 1 81 ? 13.312 -1.265 -1.162 1 97.38 81 TYR A C 1
ATOM 604 O O . TYR A 1 81 ? 12.539 -1.006 -2.084 1 97.38 81 TYR A O 1
ATOM 612 N N . ILE A 1 82 ? 13.484 -2.455 -0.681 1 98.12 82 ILE A N 1
ATOM 613 C CA . ILE A 1 82 ? 12.781 -3.604 -1.239 1 98.12 82 ILE A CA 1
ATOM 614 C C . ILE A 1 82 ? 11.289 -3.475 -0.968 1 98.12 82 ILE A C 1
ATOM 616 O O . ILE A 1 82 ? 10.461 -3.742 -1.848 1 98.12 82 ILE A O 1
ATOM 620 N N . THR A 1 83 ? 10.969 -3.012 0.207 1 98.69 83 THR A N 1
ATOM 621 C CA . THR A 1 83 ? 9.586 -2.711 0.545 1 98.69 83 THR A CA 1
ATOM 622 C C . THR A 1 83 ? 9.008 -1.666 -0.408 1 98.69 83 THR A C 1
ATOM 624 O O . THR A 1 83 ? 7.883 -1.807 -0.885 1 98.69 83 THR A O 1
ATOM 627 N N . GLY A 1 84 ? 9.75 -0.64 -0.659 1 98.5 84 GLY A N 1
ATOM 628 C CA . GLY A 1 84 ? 9.328 0.375 -1.612 1 98.5 84 GLY A CA 1
ATOM 629 C C . GLY A 1 84 ? 9.031 -0.187 -2.99 1 98.5 84 GLY A C 1
ATOM 630 O O . GLY A 1 84 ? 8 0.123 -3.586 1 98.5 84 GLY A O 1
ATOM 631 N N . ALA A 1 85 ? 9.891 -1.048 -3.479 1 98 85 ALA A N 1
ATOM 632 C CA . ALA A 1 85 ? 9.758 -1.615 -4.816 1 98 85 ALA A CA 1
ATOM 633 C C . ALA A 1 85 ? 8.531 -2.521 -4.906 1 98 85 ALA A C 1
ATOM 635 O O . ALA A 1 85 ? 7.785 -2.473 -5.887 1 98 85 ALA A O 1
ATOM 636 N N . LEU A 1 86 ? 8.297 -3.318 -3.881 1 98.44 86 LEU A N 1
ATOM 637 C CA . LEU A 1 86 ? 7.266 -4.348 -3.943 1 98.44 86 LEU A CA 1
ATOM 638 C C . LEU A 1 86 ? 5.91 -3.783 -3.527 1 98.44 86 LEU A C 1
ATOM 640 O O . LEU A 1 86 ? 4.957 -3.816 -4.309 1 98.44 86 LEU A O 1
ATOM 644 N N . ALA A 1 87 ? 5.828 -3.164 -2.309 1 98.75 87 ALA A N 1
ATOM 645 C CA . ALA A 1 87 ? 4.559 -2.684 -1.762 1 98.75 87 ALA A CA 1
ATOM 646 C C . ALA A 1 87 ? 4.203 -1.311 -2.326 1 98.75 87 ALA A C 1
ATOM 648 O O . ALA A 1 87 ? 3.061 -0.863 -2.209 1 98.75 87 ALA A O 1
ATOM 649 N N . GLY A 1 88 ? 5.16 -0.642 -2.852 1 98.5 88 GLY A N 1
ATOM 650 C CA . GLY A 1 88 ? 4.941 0.655 -3.473 1 98.5 88 GLY A CA 1
ATOM 651 C C . GLY A 1 88 ? 4.84 0.583 -4.984 1 98.5 88 GLY A C 1
ATOM 652 O O . GLY A 1 88 ? 3.74 0.466 -5.531 1 98.5 88 GLY A O 1
ATOM 653 N N . THR A 1 89 ? 6.008 0.478 -5.699 1 97.75 89 THR A N 1
ATOM 654 C CA . THR A 1 89 ? 6.074 0.595 -7.152 1 97.75 89 THR A CA 1
ATOM 655 C C . THR A 1 89 ? 5.289 -0.529 -7.824 1 97.75 89 THR A C 1
ATOM 657 O O . THR A 1 89 ? 4.332 -0.274 -8.555 1 97.75 89 THR A O 1
ATOM 660 N N . ALA A 1 90 ? 5.637 -1.742 -7.566 1 97.81 90 ALA A N 1
ATOM 661 C CA . ALA A 1 90 ? 5.004 -2.883 -8.227 1 97.81 90 ALA A CA 1
ATOM 662 C C . ALA A 1 90 ? 3.508 -2.924 -7.938 1 97.81 90 ALA A C 1
ATOM 664 O O . ALA A 1 90 ? 2.695 -3.088 -8.852 1 97.81 90 ALA A O 1
ATOM 665 N N . ASN A 1 91 ? 3.172 -2.771 -6.699 1 98.5 91 ASN A N 1
ATOM 666 C CA . ASN A 1 91 ? 1.774 -2.832 -6.285 1 98.5 91 ASN A CA 1
ATOM 667 C C . ASN A 1 91 ? 0.936 -1.764 -6.98 1 98.5 91 ASN A C 1
ATOM 669 O O . ASN A 1 91 ? -0.157 -2.049 -7.473 1 98.5 91 ASN A O 1
ATOM 673 N N . LYS A 1 92 ? 1.439 -0.554 -7.035 1 98.44 92 LYS A N 1
ATOM 674 C CA . LYS A 1 92 ? 0.651 0.541 -7.594 1 98.44 92 LYS A CA 1
ATOM 675 C C . LYS A 1 92 ? 0.601 0.458 -9.117 1 98.44 92 LYS A C 1
ATOM 677 O O . LYS A 1 92 ? -0.361 0.917 -9.734 1 98.44 92 LYS A O 1
ATOM 682 N N . VAL A 1 93 ? 1.63 -0.109 -9.727 1 97.06 93 VAL A N 1
ATOM 683 C CA . VAL A 1 93 ? 1.57 -0.363 -11.164 1 97.06 93 VAL A CA 1
ATOM 684 C C . VAL A 1 93 ? 0.429 -1.33 -11.469 1 97.06 93 VAL A C 1
ATOM 686 O O . VAL A 1 93 ? -0.327 -1.126 -12.422 1 97.06 93 VAL A O 1
ATOM 689 N N . LEU A 1 94 ? 0.304 -2.357 -10.68 1 97.56 94 LEU A N 1
ATOM 690 C CA . LEU A 1 94 ? -0.79 -3.307 -10.859 1 97.56 94 LEU A CA 1
ATOM 691 C C . LEU A 1 94 ? -2.137 -2.637 -10.602 1 97.56 94 LEU A C 1
ATOM 693 O O . LEU A 1 94 ? -3.096 -2.857 -11.344 1 97.56 94 LEU A O 1
ATOM 697 N N . MET A 1 95 ? -2.193 -1.809 -9.602 1 98.19 95 MET A N 1
ATOM 698 C CA . MET A 1 95 ? -3.426 -1.078 -9.32 1 98.19 95 MET A CA 1
ATOM 699 C C . MET A 1 95 ? -3.824 -0.204 -10.5 1 98.19 95 MET A C 1
ATOM 701 O O . MET A 1 95 ? -5.008 -0.104 -10.836 1 98.19 95 MET A O 1
ATOM 705 N N . ALA A 1 96 ? -2.83 0.451 -11.055 1 97.56 96 ALA A N 1
ATOM 706 C CA . ALA A 1 96 ? -3.086 1.313 -12.211 1 97.5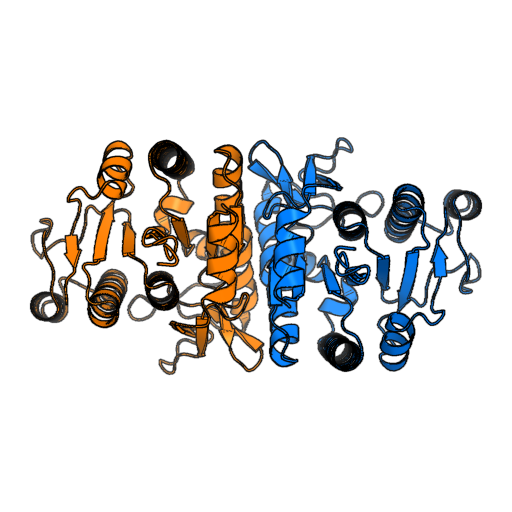6 96 ALA A CA 1
ATOM 707 C C . ALA A 1 96 ? -3.756 0.537 -13.336 1 97.56 96 ALA A C 1
ATOM 709 O O . ALA A 1 96 ? -4.723 1.012 -13.938 1 97.56 96 ALA A O 1
ATOM 710 N N . GLN A 1 97 ? -3.252 -0.651 -13.609 1 96.44 97 GLN A N 1
ATOM 711 C CA . GLN A 1 97 ? -3.834 -1.489 -14.656 1 96.44 97 GLN A CA 1
ATOM 712 C C . GLN A 1 97 ? -5.25 -1.918 -14.289 1 96.44 97 GLN A C 1
ATOM 714 O O . GLN A 1 97 ? -6.141 -1.938 -15.141 1 96.44 97 GLN A O 1
ATOM 719 N N . GLY A 1 98 ? -5.441 -2.307 -13.047 1 96.38 98 GLY A N 1
ATOM 720 C CA . GLY A 1 98 ? -6.777 -2.641 -12.578 1 96.38 98 GLY A CA 1
ATOM 721 C C . GLY A 1 98 ? -7.762 -1.495 -12.719 1 96.38 98 GLY A C 1
ATOM 722 O O . GLY A 1 98 ? -8.883 -1.688 -13.195 1 96.38 98 GLY A O 1
ATOM 723 N N . LEU A 1 99 ? -7.32 -0.321 -12.32 1 96.38 99 LEU A N 1
ATOM 724 C CA . LEU A 1 99 ? -8.164 0.863 -12.422 1 96.38 99 LEU A CA 1
ATOM 725 C C . LEU A 1 99 ? -8.555 1.139 -13.867 1 96.38 99 LEU A C 1
ATOM 727 O O . LEU A 1 99 ? -9.711 1.444 -14.156 1 96.38 99 LEU A O 1
ATOM 731 N N . LYS A 1 100 ? -7.625 1.031 -14.742 1 94.06 100 LYS A N 1
ATOM 732 C CA . LYS A 1 100 ? -7.875 1.239 -16.172 1 94.06 100 LYS A CA 1
ATOM 733 C C . LYS A 1 100 ? -8.93 0.271 -16.688 1 94.06 100 LYS A C 1
ATOM 735 O O . LYS A 1 100 ? -9.703 0.611 -17.594 1 94.06 100 LYS A O 1
ATOM 740 N N . SER A 1 101 ? -8.93 -0.861 -16.156 1 92.81 101 SER A N 1
ATOM 741 C CA . SER A 1 101 ? -9.859 -1.894 -16.609 1 92.81 101 SER A CA 1
ATOM 742 C C . SER A 1 101 ? -11.219 -1.743 -15.945 1 92.81 101 SER A C 1
ATOM 744 O O . SER A 1 101 ? -12.133 -2.533 -16.203 1 92.81 101 SER A O 1
ATOM 746 N N . GLY A 1 102 ? -11.344 -0.799 -14.953 1 92.81 102 GLY A N 1
ATOM 747 C CA . GLY A 1 102 ? -12.633 -0.502 -14.344 1 92.81 102 GLY A CA 1
ATOM 748 C C . GLY A 1 102 ? -12.836 -1.178 -13 1 92.81 102 GLY A C 1
ATOM 749 O O . GLY A 1 102 ? -13.906 -1.062 -12.398 1 92.81 102 GLY A O 1
ATOM 750 N N . ALA A 1 103 ? -11.82 -1.851 -12.477 1 95.06 103 ALA A N 1
ATOM 751 C CA . ALA A 1 103 ? -11.938 -2.541 -11.195 1 95.06 103 ALA A CA 1
ATOM 752 C C . ALA A 1 103 ? -11.805 -1.563 -10.031 1 95.06 103 ALA A C 1
ATOM 754 O O . ALA A 1 103 ? -11.133 -0.534 -10.148 1 95.06 103 ALA A O 1
ATOM 755 N N . LYS A 1 104 ? -12.43 -1.841 -8.906 1 96.19 104 LYS A N 1
ATOM 756 C CA . LYS A 1 104 ? -12.211 -1.145 -7.641 1 96.19 104 LYS A CA 1
ATOM 757 C C . LYS A 1 104 ? -11.086 -1.798 -6.844 1 96.19 104 LYS A C 1
ATOM 759 O O . LYS A 1 104 ? -11.344 -2.635 -5.973 1 96.19 104 LYS A O 1
ATOM 764 N N . VAL A 1 105 ? -9.961 -1.344 -7.07 1 98.38 105 VAL A N 1
ATOM 765 C CA . VAL A 1 105 ? -8.773 -2.031 -6.562 1 98.38 105 VAL A CA 1
ATOM 766 C C . VAL A 1 105 ? -8.422 -1.498 -5.176 1 98.38 105 VAL A C 1
ATOM 768 O O . VAL A 1 105 ? -8.703 -0.339 -4.863 1 98.38 105 VAL A O 1
ATOM 771 N N . VAL A 1 106 ? -7.879 -2.303 -4.352 1 98.88 106 VAL A N 1
ATOM 772 C CA . VAL A 1 106 ? -7.293 -1.958 -3.061 1 98.88 106 VAL A CA 1
ATOM 773 C C . VAL A 1 106 ? -5.91 -2.6 -2.932 1 98.88 106 VAL A C 1
ATOM 775 O O . VAL A 1 106 ? -5.785 -3.826 -2.957 1 98.88 106 VAL A O 1
ATOM 778 N N . GLY A 1 107 ? -4.906 -1.764 -2.875 1 98.88 107 GLY A N 1
ATOM 779 C CA . GLY A 1 107 ? -3.549 -2.252 -2.709 1 98.88 107 GLY A CA 1
ATOM 780 C C . GLY A 1 107 ? -3.195 -2.557 -1.267 1 98.88 107 GLY A C 1
ATOM 781 O O . GLY A 1 107 ? -3.359 -1.707 -0.388 1 98.88 107 GLY A O 1
ATOM 782 N N . LEU A 1 108 ? -2.645 -3.771 -1.023 1 98.94 108 LEU A N 1
ATOM 783 C CA . LEU A 1 108 ? -2.359 -4.223 0.334 1 98.94 108 LEU A CA 1
ATOM 784 C C . LEU A 1 108 ? -0.985 -4.879 0.411 1 98.94 108 LEU A C 1
ATOM 786 O O . LEU A 1 108 ? -0.334 -5.09 -0.615 1 98.94 108 LEU A O 1
ATOM 790 N N . SER A 1 109 ? -0.507 -5.07 1.599 1 98.88 109 SER A N 1
ATOM 791 C CA . SER A 1 109 ? 0.599 -5.957 1.95 1 98.88 109 SER A CA 1
ATOM 792 C C . SER A 1 109 ? 0.147 -7.051 2.91 1 98.88 109 SER A C 1
ATOM 794 O O . SER A 1 109 ? -1.013 -7.078 3.326 1 98.88 109 SER A O 1
ATOM 796 N N . LEU A 1 110 ? 1.026 -7.965 3.293 1 98.81 110 LEU A N 1
ATOM 797 C CA . LEU A 1 110 ? 0.698 -9.078 4.176 1 98.81 110 LEU A CA 1
ATOM 798 C C . LEU A 1 110 ? 0.429 -8.586 5.594 1 98.81 110 LEU A C 1
ATOM 800 O O . LEU A 1 110 ? -0.092 -9.336 6.426 1 98.81 110 LEU A O 1
ATOM 804 N N . ALA A 1 111 ? 0.698 -7.328 5.84 1 98.38 111 ALA A N 1
ATOM 805 C CA . ALA A 1 111 ? 0.577 -6.773 7.184 1 98.38 111 ALA A CA 1
ATOM 806 C C . ALA A 1 111 ? -0.796 -6.141 7.395 1 98.38 111 ALA A C 1
ATOM 808 O O . ALA A 1 111 ? -1.169 -5.812 8.523 1 98.38 111 ALA A O 1
ATOM 809 N N . ASP A 1 112 ? -1.529 -5.988 6.387 1 98.81 112 ASP A N 1
ATOM 810 C CA . ASP A 1 112 ? -2.779 -5.238 6.449 1 98.81 112 ASP A CA 1
ATOM 811 C C . ASP A 1 112 ? -3.863 -6.039 7.172 1 98.81 112 ASP A C 1
ATOM 813 O O . ASP A 1 112 ? -4.18 -7.164 6.777 1 98.81 112 ASP A O 1
ATOM 817 N N . GLY A 1 113 ? -4.406 -5.453 8.227 1 98.31 113 GLY A N 1
ATOM 818 C CA . GLY A 1 113 ? -5.609 -5.965 8.867 1 98.31 113 GLY A CA 1
ATOM 819 C C . GLY A 1 113 ? -5.418 -7.332 9.492 1 98.31 113 GLY A C 1
ATOM 820 O O . GLY A 1 113 ? -6.391 -8.031 9.789 1 98.31 113 GLY A O 1
ATOM 821 N N . GLY A 1 114 ? -4.215 -7.789 9.539 1 97.88 114 GLY A N 1
ATOM 822 C CA . GLY A 1 114 ? -3.941 -9.086 10.133 1 97.88 114 GLY A CA 1
ATOM 823 C C . GLY A 1 114 ? -4.223 -10.242 9.195 1 97.88 114 GLY A C 1
ATOM 824 O O . GLY A 1 114 ? -4.465 -11.367 9.641 1 97.88 114 GLY A O 1
ATOM 825 N N . ILE A 1 115 ? -4.145 -10.047 7.91 1 98.5 115 ILE A N 1
ATOM 826 C CA . ILE A 1 115 ? -4.562 -11.055 6.938 1 98.5 115 ILE A CA 1
ATOM 827 C C . ILE A 1 115 ? -3.551 -12.195 6.906 1 98.5 115 ILE A C 1
ATOM 829 O O . ILE A 1 115 ? -3.832 -13.266 6.359 1 98.5 115 ILE A O 1
ATOM 833 N N . ALA A 1 116 ? -2.354 -11.914 7.465 1 98.5 116 ALA A N 1
ATOM 834 C CA . ALA A 1 116 ? -1.309 -12.922 7.574 1 98.5 116 ALA A CA 1
ATOM 835 C C . ALA A 1 116 ? -0.421 -12.664 8.789 1 98.5 116 ALA A C 1
ATOM 837 O O . ALA A 1 116 ? -0.336 -11.539 9.273 1 98.5 116 ALA A O 1
ATOM 838 N N . THR A 1 117 ? 0.154 -13.68 9.305 1 98.12 117 THR A N 1
ATOM 839 C CA . THR A 1 117 ? 1.205 -13.586 10.312 1 98.12 117 THR A CA 1
ATOM 840 C C . THR A 1 117 ? 2.574 -13.844 9.695 1 98.12 117 THR A C 1
ATOM 842 O O . THR A 1 117 ? 2.781 -14.859 9.031 1 98.12 117 THR A O 1
ATOM 845 N N . VAL A 1 118 ? 3.459 -12.906 9.883 1 98.44 118 VAL A N 1
ATOM 846 C CA . VAL A 1 118 ? 4.781 -13.023 9.273 1 98.44 118 VAL A CA 1
ATOM 847 C C . VAL A 1 118 ? 5.852 -13.016 10.359 1 98.44 118 VAL A C 1
ATOM 849 O O . VAL A 1 118 ? 5.797 -12.195 11.289 1 98.44 118 VAL A O 1
ATOM 852 N N . THR A 1 119 ? 6.797 -13.93 10.289 1 98.25 119 THR A N 1
ATOM 853 C CA . THR A 1 119 ? 7.945 -14 11.188 1 98.25 119 THR A CA 1
ATOM 854 C C . THR A 1 119 ? 9.242 -14.109 10.391 1 98.25 119 THR A C 1
ATOM 856 O O . THR A 1 119 ? 9.234 -14.555 9.234 1 98.25 119 THR A O 1
ATOM 859 N N . GLN A 1 120 ? 10.281 -13.703 10.938 1 97.88 120 GLN A N 1
ATOM 860 C CA . GLN A 1 120 ? 11.57 -13.758 10.25 1 97.88 120 GLN A CA 1
ATOM 861 C C . GLN A 1 120 ? 12.023 -15.203 10.055 1 97.88 120 GLN A C 1
ATOM 863 O O . GLN A 1 120 ? 11.93 -16.016 10.969 1 97.88 120 GLN A O 1
ATOM 868 N N . SER A 1 121 ? 12.492 -15.492 8.906 1 96.56 121 SER A N 1
ATOM 869 C CA . SER A 1 121 ? 13.023 -16.812 8.602 1 96.56 121 SER A CA 1
ATOM 870 C C . SER A 1 121 ? 14.266 -17.109 9.43 1 96.56 121 SER A C 1
ATOM 872 O O . SER A 1 121 ? 15.086 -16.234 9.672 1 96.56 121 SER A O 1
ATOM 874 N N . THR A 1 122 ? 14.445 -18.312 9.781 1 94.19 122 THR A N 1
ATOM 875 C CA . THR A 1 122 ? 15.625 -18.734 10.531 1 94.19 122 THR A CA 1
ATOM 876 C C . THR A 1 122 ? 16.719 -19.234 9.586 1 94.19 122 THR A C 1
ATOM 878 O O . THR A 1 122 ? 17.75 -19.734 10.031 1 94.19 122 THR A O 1
ATOM 881 N N . ALA A 1 123 ? 16.562 -19.109 8.297 1 91.75 123 ALA A N 1
ATOM 882 C CA . ALA A 1 123 ? 17.469 -19.641 7.293 1 91.75 123 ALA A CA 1
ATOM 883 C C . ALA A 1 123 ? 18.688 -18.75 7.105 1 91.75 123 ALA A C 1
ATOM 885 O O . ALA A 1 123 ? 19.547 -19.016 6.266 1 91.75 123 ALA A O 1
ATOM 886 N N . GLY A 1 124 ? 18.797 -17.656 7.867 1 93.25 124 GLY A N 1
ATOM 887 C CA . GLY A 1 124 ? 19.953 -16.766 7.789 1 93.25 124 GLY A CA 1
ATOM 888 C C . GLY A 1 124 ? 19.969 -15.922 6.527 1 93.25 124 GLY A C 1
ATOM 889 O O . GLY A 1 124 ? 21.031 -15.688 5.949 1 93.25 124 GLY A O 1
ATOM 890 N N . LEU A 1 125 ? 18.797 -15.508 6.043 1 96.12 125 LEU A N 1
ATOM 891 C CA . LEU A 1 125 ? 18.688 -14.781 4.785 1 96.12 125 LEU A CA 1
ATOM 892 C C . LEU A 1 125 ? 18.469 -13.289 5.039 1 96.12 125 LEU A C 1
ATOM 894 O O . LEU A 1 125 ? 18.219 -12.531 4.102 1 96.12 125 LEU A O 1
ATOM 898 N N . GLY A 1 126 ? 18.547 -12.828 6.34 1 97.62 126 GLY A N 1
ATOM 899 C CA . GLY A 1 126 ? 18.297 -11.438 6.676 1 97.62 126 GLY A CA 1
ATOM 900 C C . GLY A 1 126 ? 16.828 -11.125 6.883 1 97.62 126 GLY A C 1
ATOM 901 O O . GLY A 1 126 ? 16.125 -11.859 7.59 1 97.62 126 GLY A O 1
ATOM 902 N N . ALA A 1 127 ? 16.359 -10.055 6.297 1 98.38 127 ALA A N 1
ATOM 903 C CA . ALA A 1 127 ? 14.977 -9.594 6.457 1 98.38 127 ALA A CA 1
ATOM 904 C C . ALA A 1 127 ? 14.031 -10.367 5.539 1 98.38 127 ALA A C 1
ATOM 906 O O . ALA A 1 127 ? 13.258 -9.773 4.793 1 98.38 127 ALA A O 1
ATOM 907 N N . VAL A 1 128 ? 14.148 -11.617 5.625 1 98.44 128 VAL A N 1
ATOM 908 C CA . VAL A 1 128 ? 13.266 -12.523 4.906 1 98.44 128 VAL A CA 1
ATOM 909 C C . VAL A 1 128 ? 12.266 -13.148 5.879 1 98.44 128 VAL A C 1
ATOM 911 O O . VAL A 1 128 ? 12.625 -13.516 7 1 98.44 128 VAL A O 1
ATOM 914 N N . GLY A 1 129 ? 11 -13.164 5.449 1 97.94 129 GLY A N 1
ATOM 915 C CA . GLY A 1 129 ? 9.969 -13.641 6.359 1 97.94 129 GLY A CA 1
ATOM 916 C C . GLY A 1 129 ? 9.328 -14.938 5.91 1 97.94 129 GLY A C 1
ATOM 917 O O . GLY A 1 129 ? 9.453 -15.328 4.75 1 97.94 129 GLY A O 1
ATOM 918 N N . GLU A 1 130 ? 8.703 -15.586 6.824 1 96.69 130 GLU A N 1
ATOM 919 C CA . GLU A 1 130 ? 7.77 -16.688 6.621 1 96.69 130 GLU A CA 1
ATOM 920 C C . GLU A 1 130 ? 6.344 -16.281 6.98 1 96.69 130 GLU A C 1
ATOM 922 O O . GLU A 1 130 ? 6.129 -15.547 7.949 1 96.69 130 GLU A O 1
ATOM 927 N N . CYS A 1 131 ? 5.492 -16.766 6.207 1 96.69 131 CYS A N 1
ATOM 928 C CA . CYS A 1 131 ? 4.129 -16.266 6.309 1 96.69 131 CYS A CA 1
ATOM 929 C C . CYS A 1 131 ? 3.152 -17.391 6.602 1 96.69 131 CYS A C 1
ATOM 931 O O . CYS A 1 131 ? 3.27 -18.484 6.035 1 96.69 131 CYS A O 1
ATOM 933 N N . GLU A 1 132 ? 2.217 -17.172 7.477 1 97.12 132 GLU A N 1
ATOM 934 C CA . GLU A 1 132 ? 1.114 -18.062 7.812 1 97.12 132 GLU A CA 1
ATOM 935 C C . GLU A 1 132 ? -0.23 -17.359 7.699 1 97.12 132 GLU A C 1
ATOM 937 O O . GLU A 1 132 ? -0.288 -16.125 7.684 1 97.12 132 GLU A O 1
ATOM 942 N N . ALA A 1 133 ? -1.285 -18.172 7.66 1 97.75 133 ALA A N 1
ATOM 943 C CA . ALA A 1 133 ? -2.641 -17.641 7.551 1 97.75 133 ALA A CA 1
ATOM 944 C C . ALA A 1 133 ? -2.967 -16.734 8.734 1 97.75 133 ALA A C 1
ATOM 946 O O . ALA A 1 133 ? -2.406 -16.891 9.82 1 97.75 133 ALA A O 1
ATOM 947 N N . GLY A 1 134 ? -3.877 -15.75 8.5 1 98.06 134 GLY A N 1
ATOM 948 C CA . GLY A 1 134 ? -4.281 -14.82 9.539 1 98.06 134 GLY A CA 1
ATOM 949 C C . GLY A 1 134 ? -5.785 -14.68 9.664 1 98.06 134 GLY A C 1
ATOM 950 O O . GLY A 1 134 ? -6.508 -15.68 9.672 1 98.06 134 GLY A O 1
ATOM 951 N N . ASP A 1 135 ? -6.219 -13.469 9.914 1 98.25 135 ASP A N 1
ATOM 952 C CA . ASP A 1 135 ? -7.621 -13.109 10.109 1 98.25 135 ASP A CA 1
ATOM 953 C C . ASP A 1 135 ? -8.281 -12.742 8.781 1 98.25 135 ASP A C 1
ATOM 955 O O . ASP A 1 135 ? -7.828 -11.828 8.094 1 98.25 135 ASP A O 1
ATOM 959 N N . PRO A 1 136 ? -9.352 -13.398 8.414 1 98.12 136 PRO A N 1
ATOM 960 C CA . PRO A 1 136 ? -9.977 -13.172 7.109 1 98.12 136 PRO A CA 1
ATOM 961 C C . PRO A 1 136 ? -10.875 -11.938 7.094 1 98.12 136 PRO A C 1
ATOM 963 O O . PRO A 1 136 ? -11.406 -11.562 6.043 1 98.12 136 PRO A O 1
ATOM 966 N N . THR A 1 137 ? -11.078 -11.258 8.18 1 98.19 137 THR A N 1
ATOM 967 C CA . THR A 1 137 ? -12.086 -10.211 8.352 1 98.19 137 THR A CA 1
ATOM 968 C C . THR A 1 137 ? -11.922 -9.117 7.301 1 98.19 137 THR A C 1
ATOM 970 O O . THR A 1 137 ? -12.875 -8.781 6.598 1 98.19 137 THR A O 1
ATOM 973 N N . LEU A 1 138 ? -10.742 -8.602 7.176 1 98.56 138 LEU A N 1
ATOM 974 C CA . LEU A 1 138 ? -10.508 -7.516 6.23 1 98.56 138 LEU A CA 1
ATOM 975 C C . LEU A 1 138 ? -10.812 -7.961 4.805 1 98.56 138 LEU A C 1
ATOM 977 O O . LEU A 1 138 ? -11.578 -7.305 4.098 1 98.56 138 LEU A O 1
ATOM 981 N N . LEU A 1 139 ? -10.234 -9.062 4.398 1 98.56 139 LEU A N 1
ATOM 982 C CA . LEU A 1 139 ? -10.391 -9.516 3.023 1 98.56 139 LEU A CA 1
ATOM 983 C C . LEU A 1 139 ? -11.852 -9.859 2.729 1 98.56 139 LEU A C 1
ATOM 985 O O . LEU A 1 139 ? -12.344 -9.578 1.634 1 98.56 139 LEU A O 1
ATOM 989 N N . THR A 1 140 ? -12.516 -10.461 3.711 1 97.69 140 THR A N 1
ATOM 990 C CA . THR A 1 140 ? -13.93 -10.758 3.535 1 97.69 140 THR A CA 1
ATOM 991 C C . THR A 1 140 ? -14.734 -9.477 3.322 1 97.69 140 THR A C 1
ATOM 993 O O . THR A 1 140 ? -15.602 -9.422 2.447 1 97.69 140 THR A O 1
ATOM 996 N N . ALA A 1 141 ? -14.453 -8.484 4.098 1 97.25 141 ALA A N 1
ATOM 997 C CA . ALA A 1 141 ? -15.148 -7.207 3.959 1 97.25 141 ALA A CA 1
ATOM 998 C C . ALA A 1 141 ? -14.898 -6.594 2.584 1 97.25 141 ALA A C 1
ATOM 1000 O O . ALA A 1 141 ? -15.828 -6.094 1.941 1 97.25 141 ALA A O 1
ATOM 1001 N N . LEU A 1 142 ? -13.664 -6.637 2.154 1 98.25 142 LEU A N 1
ATOM 1002 C CA . LEU A 1 142 ? -13.312 -6.055 0.863 1 98.25 142 LEU A CA 1
ATOM 1003 C C . LEU A 1 142 ? -14.008 -6.797 -0.273 1 98.25 142 LEU A C 1
ATOM 1005 O O . LEU A 1 142 ? -14.594 -6.172 -1.161 1 98.25 142 LEU A O 1
ATOM 1009 N N . LEU A 1 143 ? -13.945 -8.102 -0.209 1 97.25 143 LEU A N 1
ATOM 1010 C CA . LEU A 1 143 ? -14.539 -8.906 -1.264 1 97.25 143 LEU A CA 1
ATOM 1011 C C . LEU A 1 143 ? -16.062 -8.727 -1.293 1 97.25 143 LEU A C 1
ATOM 1013 O O . LEU A 1 143 ? -16.656 -8.633 -2.367 1 97.25 143 LEU A O 1
ATOM 1017 N N . SER A 1 144 ? -16.656 -8.641 -0.131 1 95.38 144 SER A N 1
ATOM 1018 C CA . SER A 1 144 ? -18.109 -8.414 -0.042 1 95.38 144 SER A CA 1
ATOM 1019 C C . SER A 1 144 ? -18.484 -7.055 -0.616 1 95.38 144 SER A C 1
ATOM 1021 O O . SER A 1 144 ? -19.594 -6.879 -1.126 1 95.38 144 SER A O 1
ATOM 1023 N N . GLY A 1 145 ? -17.562 -6.145 -0.52 1 95.12 145 GLY A N 1
ATOM 1024 C CA . GLY A 1 145 ? -17.812 -4.809 -1.035 1 95.12 145 GLY A CA 1
ATOM 1025 C C . GLY A 1 145 ? -17.516 -4.68 -2.52 1 95.12 145 GLY A C 1
ATOM 1026 O O . GLY A 1 145 ? -17.688 -3.602 -3.098 1 95.12 145 GLY A O 1
ATOM 1027 N N . GLY A 1 146 ? -17.047 -5.758 -3.154 1 95.12 146 GLY A N 1
ATOM 1028 C CA . GLY A 1 146 ? -16.797 -5.754 -4.586 1 95.12 146 GLY A CA 1
ATOM 1029 C C . GLY A 1 146 ? -15.414 -5.234 -4.953 1 95.12 146 GLY A C 1
ATOM 1030 O O . GLY A 1 146 ? -15.148 -4.926 -6.117 1 95.12 146 GLY A O 1
ATOM 1031 N N . PHE A 1 147 ? -14.57 -5.133 -4.012 1 97.75 147 PHE A N 1
ATOM 1032 C CA . PHE A 1 147 ? -13.227 -4.645 -4.266 1 97.75 147 PHE A CA 1
ATOM 1033 C C . PHE A 1 147 ? -12.328 -5.77 -4.766 1 97.75 147 PHE A C 1
ATOM 1035 O O . PHE A 1 147 ? -12.609 -6.945 -4.535 1 97.75 147 PHE A O 1
ATOM 1042 N N . LEU A 1 148 ? -11.289 -5.414 -5.48 1 98.06 148 LEU A N 1
ATOM 1043 C CA . LEU A 1 148 ? -10.227 -6.312 -5.91 1 98.06 148 LEU A CA 1
ATOM 1044 C C . LEU A 1 148 ? -8.945 -6.062 -5.113 1 98.06 148 LEU A C 1
ATOM 1046 O O . LEU A 1 148 ? -8.18 -5.152 -5.434 1 98.06 148 LEU A O 1
ATOM 1050 N N . PRO A 1 149 ? -8.703 -6.902 -4.094 1 98.81 149 PRO A N 1
ATOM 1051 C CA . PRO A 1 149 ? -7.441 -6.758 -3.355 1 98.81 149 PRO A CA 1
ATOM 1052 C C . PRO A 1 149 ? -6.227 -7.168 -4.184 1 98.81 149 PRO A C 1
ATOM 1054 O O . PRO A 1 149 ? -6.246 -8.211 -4.844 1 98.81 149 PRO A O 1
ATOM 1057 N N . ILE A 1 150 ? -5.25 -6.336 -4.211 1 98.88 150 ILE A N 1
ATOM 1058 C CA . ILE A 1 150 ? -3.945 -6.602 -4.809 1 98.88 150 ILE A CA 1
ATOM 1059 C C . ILE A 1 150 ? -2.863 -6.555 -3.734 1 98.88 150 ILE A C 1
ATOM 1061 O O . ILE A 1 150 ? -2.539 -5.484 -3.215 1 98.88 150 ILE A O 1
ATOM 1065 N N . ILE A 1 151 ? -2.27 -7.699 -3.439 1 98.88 151 ILE A N 1
ATOM 1066 C CA . ILE A 1 151 ? -1.488 -7.848 -2.217 1 98.88 151 ILE A CA 1
ATOM 1067 C C . ILE A 1 151 ? -0.023 -8.094 -2.566 1 98.88 151 ILE A C 1
ATOM 1069 O O . ILE A 1 151 ? 0.3 -9.047 -3.281 1 98.88 151 ILE A O 1
ATOM 1073 N N . SER A 1 152 ? 0.848 -7.227 -2.07 1 98.75 152 SER A N 1
ATOM 1074 C CA . SER A 1 152 ? 2.281 -7.473 -2.197 1 98.75 152 SER A CA 1
ATOM 1075 C C . SER A 1 152 ? 2.775 -8.438 -1.126 1 98.75 152 SER A C 1
ATOM 1077 O O . SER A 1 152 ? 2.115 -8.625 -0.101 1 98.75 152 SER A O 1
ATOM 1079 N N . SER A 1 153 ? 3.922 -8.969 -1.298 1 98.44 153 SER A N 1
ATOM 1080 C CA . SER A 1 153 ? 4.438 -10.031 -0.442 1 98.44 153 SER A CA 1
ATOM 1081 C C . SER A 1 153 ? 5.246 -9.461 0.719 1 98.44 153 SER A C 1
ATOM 1083 O O . SER A 1 153 ? 6.055 -10.172 1.325 1 98.44 153 SER A O 1
ATOM 1085 N N . ILE A 1 154 ? 5.109 -8.188 1.043 1 98.81 154 ILE A N 1
ATOM 1086 C CA . ILE A 1 154 ? 5.793 -7.578 2.18 1 98.81 154 ILE A CA 1
ATOM 1087 C C . ILE A 1 154 ? 4.98 -7.805 3.451 1 98.81 154 ILE A C 1
ATOM 1089 O O . ILE A 1 154 ? 3.762 -7.617 3.457 1 98.81 154 ILE A O 1
ATOM 1093 N N . GLY A 1 155 ? 5.648 -8.273 4.453 1 98.75 155 GLY A N 1
ATOM 1094 C CA . GLY A 1 155 ? 5.027 -8.438 5.758 1 98.75 155 GLY A CA 1
ATOM 1095 C C . GLY A 1 155 ? 5.723 -7.645 6.852 1 98.75 155 GLY A C 1
ATOM 1096 O O . GLY A 1 155 ? 6.766 -7.031 6.613 1 98.75 155 GLY A O 1
ATOM 1097 N N . ILE A 1 156 ? 5.102 -7.539 7.957 1 98.69 156 ILE A N 1
ATOM 1098 C CA . ILE A 1 156 ? 5.637 -6.945 9.18 1 98.69 156 ILE A CA 1
ATOM 1099 C C . ILE A 1 156 ? 5.445 -7.91 10.352 1 98.69 156 ILE A C 1
ATOM 1101 O O . ILE A 1 156 ? 4.355 -8.453 10.547 1 98.69 156 ILE A O 1
ATOM 1105 N N . ASP A 1 157 ? 6.508 -8.188 11.062 1 97.94 157 ASP A N 1
ATOM 1106 C CA . ASP A 1 157 ? 6.352 -9.094 12.195 1 97.94 157 ASP A CA 1
ATOM 1107 C C . ASP A 1 157 ? 5.859 -8.344 13.438 1 97.94 157 ASP A C 1
ATOM 1109 O O . ASP A 1 157 ? 5.59 -7.145 13.375 1 97.94 157 ASP A O 1
ATOM 1113 N N . ALA A 1 158 ? 5.695 -9.055 14.547 1 95.62 158 ALA A N 1
ATOM 1114 C CA . ALA A 1 158 ? 5.086 -8.516 15.758 1 95.62 158 ALA A CA 1
ATOM 1115 C C . ALA A 1 158 ? 5.938 -7.395 16.344 1 95.62 158 ALA A C 1
ATOM 1117 O O . ALA A 1 158 ? 5.43 -6.551 17.094 1 95.62 158 ALA A O 1
ATOM 1118 N N . GLN A 1 159 ? 7.234 -7.316 16 1 95.12 159 GLN A N 1
ATOM 1119 C CA . GLN A 1 159 ? 8.141 -6.305 16.531 1 95.12 159 GLN A CA 1
ATOM 1120 C C . GLN A 1 159 ? 8.242 -5.109 15.594 1 95.12 159 GLN A C 1
ATOM 1122 O O . GLN A 1 159 ? 8.984 -4.164 15.867 1 95.12 159 GLN A O 1
ATOM 1127 N N . GLY A 1 160 ? 7.504 -5.18 14.516 1 96.19 160 GLY A N 1
ATOM 1128 C CA . GLY A 1 160 ? 7.484 -4.062 13.586 1 96.19 160 GLY A CA 1
ATOM 1129 C C . GLY A 1 160 ? 8.562 -4.152 12.523 1 96.19 160 GLY A C 1
ATOM 1130 O O . GLY A 1 160 ? 8.836 -3.176 11.82 1 96.19 160 GLY A O 1
ATOM 1131 N N . GLN A 1 161 ? 9.156 -5.293 12.414 1 97.5 161 GLN A N 1
ATOM 1132 C CA . GLN A 1 161 ? 10.195 -5.473 11.406 1 97.5 161 GLN A CA 1
ATOM 1133 C C . GLN A 1 161 ? 9.586 -5.777 10.039 1 97.5 161 GLN A C 1
ATOM 1135 O O . GLN A 1 161 ? 8.734 -6.66 9.922 1 97.5 161 GLN A O 1
ATOM 1140 N N . LEU A 1 162 ? 10.016 -5 9.047 1 98.44 162 LEU A N 1
ATOM 1141 C CA . LEU A 1 162 ? 9.633 -5.293 7.672 1 98.44 162 LEU A CA 1
ATOM 1142 C C . LEU A 1 162 ? 10.32 -6.559 7.172 1 98.44 162 LEU A C 1
ATOM 1144 O O . LEU A 1 162 ? 11.508 -6.77 7.43 1 98.44 162 LEU A O 1
ATOM 1148 N N . LEU A 1 163 ? 9.578 -7.375 6.512 1 98.81 163 LEU A N 1
ATOM 1149 C CA . LEU A 1 163 ? 10.117 -8.641 6.027 1 98.81 163 LEU A CA 1
ATOM 1150 C C . LEU A 1 163 ? 9.68 -8.906 4.586 1 98.81 163 LEU A C 1
ATOM 1152 O O . LEU A 1 163 ? 8.531 -8.641 4.227 1 98.81 163 LEU A O 1
ATOM 1156 N N . ASN A 1 164 ? 10.648 -9.359 3.799 1 98.44 164 ASN A N 1
ATOM 1157 C CA . ASN A 1 164 ? 10.43 -9.812 2.428 1 98.44 164 ASN A CA 1
ATOM 1158 C C . ASN A 1 164 ? 10.008 -11.273 2.375 1 98.44 164 ASN A C 1
ATOM 1160 O O . ASN A 1 164 ? 10.789 -12.164 2.699 1 98.44 164 ASN A O 1
ATOM 1164 N N . VAL A 1 165 ? 8.773 -11.5 1.938 1 98.12 165 VAL A N 1
ATOM 1165 C CA . VAL A 1 165 ? 8.242 -12.852 1.879 1 98.12 165 VAL A CA 1
ATOM 1166 C C . VAL A 1 165 ? 8.164 -13.32 0.425 1 98.12 165 VAL A C 1
ATOM 1168 O O . VAL A 1 165 ? 7.832 -12.531 -0.466 1 98.12 165 VAL A O 1
ATOM 1171 N N . ASN A 1 166 ? 8.523 -14.57 0.179 1 96 166 ASN A N 1
ATOM 1172 C CA . ASN A 1 166 ? 8.312 -15.133 -1.15 1 96 166 ASN A CA 1
ATOM 1173 C C . ASN A 1 166 ? 6.852 -15.055 -1.573 1 96 166 ASN A C 1
ATOM 1175 O O . ASN A 1 166 ? 5.957 -15.422 -0.809 1 96 166 ASN A O 1
ATOM 1179 N N . ALA A 1 167 ? 6.641 -14.617 -2.801 1 96.69 167 ALA A N 1
ATOM 1180 C CA . ALA A 1 167 ? 5.277 -14.32 -3.232 1 96.69 167 ALA A CA 1
ATOM 1181 C C . ALA A 1 167 ? 4.453 -15.594 -3.359 1 96.69 167 ALA A C 1
ATOM 1183 O O . ALA A 1 167 ? 3.23 -15.57 -3.193 1 96.69 167 ALA A O 1
ATOM 1184 N N . ASP A 1 168 ? 5.035 -16.734 -3.678 1 94.81 168 ASP A N 1
ATOM 1185 C CA . ASP A 1 168 ? 4.309 -18 -3.732 1 94.81 168 ASP A CA 1
ATOM 1186 C C . ASP A 1 168 ? 3.834 -18.422 -2.344 1 94.81 168 ASP A C 1
ATOM 1188 O O . ASP A 1 168 ? 2.697 -18.875 -2.18 1 94.81 168 ASP A O 1
ATOM 1192 N N . GLN A 1 169 ? 4.684 -18.266 -1.367 1 94.88 169 GLN A N 1
ATOM 1193 C CA . GLN A 1 169 ? 4.297 -18.531 0.014 1 94.88 169 GLN A CA 1
ATOM 1194 C C . GLN A 1 169 ? 3.193 -17.578 0.471 1 94.88 169 GLN A C 1
ATOM 1196 O O . GLN A 1 169 ? 2.252 -17.984 1.15 1 94.88 169 GLN A O 1
ATOM 1201 N N . ALA A 1 170 ? 3.369 -16.328 0.123 1 97.94 170 ALA A N 1
ATOM 1202 C CA . ALA A 1 170 ? 2.365 -15.328 0.464 1 97.94 170 ALA A CA 1
ATOM 1203 C C . ALA A 1 170 ? 0.995 -15.719 -0.084 1 97.94 170 ALA A C 1
ATOM 1205 O O . ALA A 1 170 ? -0.007 -15.648 0.632 1 97.94 170 ALA A O 1
ATOM 1206 N N . ALA A 1 171 ? 0.961 -16.109 -1.359 1 97.75 171 ALA A N 1
ATOM 1207 C CA . ALA A 1 171 ? -0.294 -16.5 -1.998 1 97.75 171 ALA A CA 1
ATOM 1208 C C . ALA A 1 171 ? -0.929 -17.688 -1.278 1 97.75 171 ALA A C 1
ATOM 1210 O O . ALA A 1 171 ? -2.146 -17.719 -1.082 1 97.75 171 ALA A O 1
ATOM 1211 N N . THR A 1 172 ? -0.127 -18.609 -0.861 1 96 172 THR A N 1
ATOM 1212 C CA . THR A 1 172 ? -0.61 -19.781 -0.131 1 96 172 THR A CA 1
ATOM 1213 C C . THR A 1 172 ? -1.256 -19.359 1.188 1 96 172 THR A C 1
ATOM 1215 O O . THR A 1 172 ? -2.354 -19.812 1.519 1 96 172 THR A O 1
ATOM 1218 N N . ALA A 1 173 ? -0.579 -18.531 1.952 1 97.38 173 ALA A N 1
ATOM 1219 C CA . ALA A 1 173 ? -1.095 -18.062 3.238 1 97.38 173 ALA A CA 1
ATOM 1220 C C . ALA A 1 173 ? -2.42 -17.328 3.066 1 97.38 173 ALA A C 1
ATOM 1222 O O . ALA A 1 173 ? -3.346 -17.516 3.859 1 97.38 173 ALA A O 1
ATOM 1223 N N . ILE A 1 174 ? -2.506 -16.484 2.033 1 98.38 174 ILE A N 1
ATOM 1224 C CA . ILE A 1 174 ? -3.73 -15.742 1.762 1 98.38 174 ILE A CA 1
ATOM 1225 C C . ILE A 1 174 ? -4.855 -16.703 1.406 1 98.38 174 ILE A C 1
ATOM 1227 O O . ILE A 1 174 ? -5.996 -16.531 1.839 1 98.38 174 ILE A O 1
ATOM 1231 N N . CYS A 1 175 ? -4.551 -17.719 0.605 1 96.88 175 CYS A N 1
ATOM 1232 C CA . CYS A 1 175 ? -5.543 -18.734 0.255 1 96.88 175 CYS A CA 1
ATOM 1233 C C . CYS A 1 175 ? -6.051 -19.453 1.5 1 96.88 175 CYS A C 1
ATOM 1235 O O . CYS A 1 175 ? -7.25 -19.719 1.62 1 96.88 175 CYS A O 1
ATOM 1237 N N . GLU A 1 176 ? -5.129 -19.797 2.371 1 96.81 176 GLU A N 1
ATOM 1238 C CA . GLU A 1 176 ? -5.504 -20.453 3.623 1 96.81 176 GLU A CA 1
ATOM 1239 C C . GLU A 1 176 ? -6.375 -19.531 4.48 1 96.81 176 GLU A C 1
ATOM 1241 O O . GLU A 1 176 ? -7.332 -20 5.113 1 96.81 176 GLU A O 1
ATOM 1246 N N . THR A 1 177 ? -6.078 -18.297 4.523 1 97.75 177 THR A N 1
ATOM 1247 C CA . THR A 1 177 ? -6.824 -17.312 5.309 1 97.75 177 THR A CA 1
ATOM 1248 C C . THR A 1 177 ? -8.266 -17.203 4.812 1 97.75 177 THR A C 1
ATOM 1250 O O . THR A 1 177 ? -9.195 -17.109 5.617 1 97.75 177 THR A O 1
ATOM 1253 N N . LEU A 1 178 ? -8.445 -17.344 3.523 1 97.19 178 LEU A N 1
ATOM 1254 C CA . LEU A 1 178 ? -9.75 -17.109 2.912 1 97.19 178 LEU A CA 1
ATOM 1255 C C . LEU A 1 178 ? -10.445 -18.422 2.576 1 97.19 178 LEU A C 1
ATOM 1257 O O . LEU A 1 178 ? -11.594 -18.422 2.129 1 97.19 178 LEU A O 1
ATOM 1261 N N . ASP A 1 179 ? -9.711 -19.516 2.789 1 95.88 179 ASP A N 1
ATOM 1262 C CA . ASP A 1 179 ? -10.203 -20.781 2.252 1 95.88 179 ASP A CA 1
ATOM 1263 C C . ASP A 1 179 ? -10.555 -20.656 0.773 1 95.88 179 ASP A C 1
ATOM 1265 O O . ASP A 1 179 ? -11.68 -20.953 0.37 1 95.88 179 ASP A O 1
ATOM 1269 N N . ALA A 1 180 ? -9.562 -20.25 -0.016 1 96 180 ALA A N 1
ATOM 1270 C CA . ALA A 1 180 ? -9.766 -19.906 -1.421 1 96 180 ALA A CA 1
ATOM 1271 C C . ALA A 1 180 ? -9.039 -20.891 -2.336 1 96 180 ALA A C 1
ATOM 1273 O O . ALA A 1 180 ? -8.203 -21.672 -1.88 1 96 180 ALA A O 1
ATOM 1274 N N . ASP A 1 181 ? -9.422 -20.875 -3.598 1 93.75 181 ASP A N 1
ATOM 1275 C CA . ASP A 1 181 ? -8.656 -21.578 -4.625 1 93.75 181 ASP A CA 1
ATOM 1276 C C . ASP A 1 181 ? -7.426 -20.766 -5.043 1 93.75 181 ASP A C 1
ATOM 1278 O O . ASP A 1 181 ? -7.426 -19.547 -4.949 1 93.75 181 ASP A O 1
ATOM 1282 N N . LEU A 1 182 ? -6.426 -21.516 -5.512 1 95.12 182 LEU A N 1
ATOM 1283 C CA . LEU A 1 182 ? -5.172 -20.859 -5.879 1 95.12 182 LEU A CA 1
ATOM 1284 C C . LEU A 1 182 ? -4.766 -21.219 -7.305 1 95.12 182 LEU A C 1
ATOM 1286 O O . LEU A 1 182 ? -4.77 -22.406 -7.676 1 95.12 182 LEU A O 1
ATOM 1290 N N . VAL A 1 183 ? -4.5 -20.203 -8.062 1 93.69 183 VAL A N 1
ATOM 1291 C CA . VAL A 1 183 ? -3.836 -20.344 -9.359 1 93.69 183 VAL A CA 1
ATOM 1292 C C . VAL A 1 183 ? -2.539 -19.547 -9.367 1 93.69 183 VAL A C 1
ATOM 1294 O O . VAL A 1 183 ? -2.549 -18.344 -9.094 1 93.69 183 VAL A O 1
ATOM 1297 N N . MET A 1 184 ? -1.457 -20.203 -9.648 1 93.56 184 MET A N 1
ATOM 1298 C CA . MET A 1 184 ? -0.16 -19.531 -9.742 1 93.56 184 MET A CA 1
ATOM 1299 C C . MET A 1 184 ? 0.236 -19.328 -11.195 1 93.56 184 MET A C 1
ATOM 1301 O O . MET A 1 184 ? 0.504 -20.281 -11.922 1 93.56 184 MET A O 1
ATOM 1305 N N . LEU A 1 185 ? 0.249 -18.062 -11.57 1 91.75 185 LEU A N 1
ATOM 1306 C CA . LEU A 1 185 ? 0.579 -17.719 -12.945 1 91.75 185 LEU A CA 1
ATOM 1307 C C . LEU A 1 185 ? 2.074 -17.453 -13.094 1 91.75 185 LEU A C 1
ATOM 1309 O O . LEU A 1 185 ? 2.664 -16.719 -12.297 1 91.75 185 LEU A O 1
ATOM 1313 N N . SER A 1 186 ? 2.623 -18.047 -14.078 1 87.56 186 SER A N 1
ATOM 1314 C CA . SER A 1 186 ? 4.047 -17.891 -14.359 1 87.56 186 SER A CA 1
ATOM 1315 C C . SER A 1 186 ? 4.305 -17.797 -15.859 1 87.56 186 SER A C 1
ATOM 1317 O O . SER A 1 186 ? 3.367 -17.781 -16.656 1 87.56 186 SER A O 1
ATOM 1319 N N . ASP A 1 187 ? 5.621 -17.562 -16.219 1 83.56 187 ASP A N 1
ATOM 1320 C CA . ASP A 1 187 ? 5.98 -17.391 -17.625 1 83.56 187 ASP A CA 1
ATOM 1321 C C . ASP A 1 187 ? 6.203 -18.75 -18.297 1 83.56 187 ASP A C 1
ATOM 1323 O O . ASP A 1 187 ? 6.605 -18.828 -19.453 1 83.56 187 ASP A O 1
ATOM 1327 N N . VAL A 1 188 ? 5.949 -19.828 -17.625 1 81.81 188 VAL A N 1
ATOM 1328 C CA . VAL A 1 188 ? 6.094 -21.156 -18.188 1 81.81 188 VAL A CA 1
ATOM 1329 C C . VAL A 1 188 ? 4.734 -21.859 -18.219 1 81.81 188 VAL A C 1
ATOM 1331 O O . VAL A 1 188 ? 3.832 -21.5 -17.453 1 81.81 188 VAL A O 1
ATOM 1334 N N . ALA A 1 189 ? 4.594 -22.812 -19.094 1 83.75 189 ALA A N 1
ATOM 1335 C CA . ALA A 1 189 ? 3.322 -23.5 -19.297 1 83.75 189 ALA A CA 1
ATOM 1336 C C . ALA A 1 189 ? 2.906 -24.281 -18.047 1 83.75 189 ALA A C 1
ATOM 1338 O O . ALA A 1 189 ? 1.72 -24.547 -17.844 1 83.75 189 ALA A O 1
ATOM 1339 N N . GLY A 1 190 ? 3.756 -24.609 -17.25 1 88.38 190 GLY A N 1
ATOM 1340 C CA . GLY A 1 190 ? 3.629 -25.406 -16.031 1 88.38 190 GLY A CA 1
ATOM 1341 C C . GLY A 1 190 ? 4.945 -26 -15.57 1 88.38 190 GLY A C 1
ATOM 1342 O O . GLY A 1 190 ? 6.012 -25.469 -15.859 1 88.38 190 GLY A O 1
ATOM 1343 N N . ILE A 1 191 ? 4.84 -27 -14.758 1 90.19 191 ILE A N 1
ATOM 1344 C CA . ILE A 1 191 ? 6.039 -27.719 -14.328 1 90.19 191 ILE A CA 1
ATOM 1345 C C . ILE A 1 191 ? 6.508 -28.641 -15.445 1 90.19 191 ILE A C 1
ATOM 1347 O O . ILE A 1 191 ? 5.719 -29.406 -16 1 90.19 191 ILE A O 1
ATOM 1351 N N . LEU A 1 192 ? 7.734 -28.5 -15.781 1 90.69 192 LEU A N 1
ATOM 1352 C CA . LEU A 1 192 ? 8.305 -29.328 -16.844 1 90.69 192 LEU A CA 1
ATOM 1353 C C . LEU A 1 192 ? 9.164 -30.438 -16.266 1 90.69 192 LEU A C 1
ATOM 1355 O O . LEU A 1 192 ? 9.844 -30.25 -15.258 1 90.69 192 LEU A O 1
ATOM 1359 N N . ASP A 1 193 ? 9.172 -31.516 -16.953 1 90.88 193 ASP A N 1
ATOM 1360 C CA . ASP A 1 193 ? 10.031 -32.625 -16.531 1 90.88 193 ASP A CA 1
ATOM 1361 C C . ASP A 1 193 ? 11.43 -32.5 -17.125 1 90.88 193 ASP A C 1
ATOM 1363 O O . ASP A 1 193 ? 11.797 -31.422 -17.625 1 90.88 193 ASP A O 1
ATOM 1367 N N . ALA A 1 194 ? 12.25 -33.531 -16.938 1 89.12 194 ALA A N 1
ATOM 1368 C CA . ALA A 1 194 ? 13.641 -33.5 -17.375 1 89.12 194 ALA A CA 1
ATOM 1369 C C . ALA A 1 194 ? 13.75 -33.344 -18.875 1 89.12 194 ALA A C 1
ATOM 1371 O O . ALA A 1 194 ? 14.734 -32.781 -19.391 1 89.12 194 ALA A O 1
ATOM 1372 N N . ASP A 1 195 ? 12.727 -33.719 -19.594 1 92 195 ASP A N 1
ATOM 1373 C CA . ASP A 1 195 ? 12.703 -33.625 -21.047 1 92 195 ASP A CA 1
ATOM 1374 C C . ASP A 1 195 ? 11.977 -32.344 -21.5 1 92 195 ASP A C 1
ATOM 1376 O O . ASP A 1 195 ? 11.586 -32.25 -22.656 1 92 195 ASP A O 1
ATOM 1380 N N . MET A 1 196 ? 11.633 -31.562 -20.594 1 90.19 196 MET A N 1
ATOM 1381 C CA . MET A 1 196 ? 11.016 -30.266 -20.844 1 90.19 196 MET A CA 1
ATOM 1382 C C . MET A 1 196 ? 9.57 -30.438 -21.312 1 90.19 196 MET A C 1
ATOM 1384 O O . MET A 1 196 ? 9.062 -29.625 -22.094 1 90.19 196 MET A O 1
ATOM 1388 N N . GLN A 1 197 ? 9.078 -31.547 -20.953 1 91.44 197 GLN A N 1
ATOM 1389 C CA . GLN A 1 197 ? 7.656 -31.75 -21.219 1 91.44 197 GLN A CA 1
ATOM 1390 C C . GLN A 1 197 ? 6.805 -31.344 -20.031 1 91.44 197 GLN A C 1
ATOM 1392 O O . GLN A 1 197 ? 7.188 -31.547 -18.875 1 91.44 197 GLN A O 1
ATOM 1397 N N . LEU A 1 198 ? 5.648 -30.844 -20.391 1 93.06 198 LEU A N 1
ATOM 1398 C CA . LEU A 1 198 ? 4.719 -30.375 -19.359 1 93.06 198 LEU A CA 1
ATOM 1399 C C . LEU A 1 198 ? 4.219 -31.547 -18.516 1 93.06 198 LEU A C 1
ATOM 1401 O O . LEU A 1 198 ? 3.811 -32.594 -19.062 1 93.06 198 LEU A O 1
ATOM 1405 N N . ILE A 1 199 ? 4.281 -31.422 -17.219 1 92.56 199 ILE A N 1
ATOM 1406 C CA . ILE A 1 199 ? 3.711 -32.375 -16.281 1 92.56 199 ILE A CA 1
ATOM 1407 C C . ILE A 1 199 ? 2.271 -32 -15.953 1 92.56 199 ILE A C 1
ATOM 1409 O O . ILE A 1 199 ? 2.029 -30.969 -15.305 1 92.56 199 ILE A O 1
ATOM 1413 N N . PRO A 1 200 ? 1.347 -32.75 -16.344 1 92.62 200 PRO A N 1
ATOM 1414 C CA . PRO A 1 200 ? -0.046 -32.344 -16.141 1 92.62 200 PRO A CA 1
ATOM 1415 C C . PRO A 1 200 ? -0.464 -32.406 -14.672 1 92.62 200 PRO A C 1
ATOM 1417 O O . PRO A 1 200 ? -1.303 -31.609 -14.234 1 92.62 200 PRO A O 1
ATOM 1420 N N . GLU A 1 201 ? 0.063 -33.406 -13.969 1 94.25 201 GLU A N 1
ATOM 1421 C CA . GLU A 1 201 ? -0.296 -33.562 -12.562 1 94.25 201 GLU A CA 1
ATOM 1422 C C . GLU A 1 201 ? 0.942 -33.781 -11.695 1 94.25 201 GLU A C 1
ATOM 1424 O O . GLU A 1 201 ? 1.823 -34.594 -12.055 1 94.25 201 GLU A O 1
ATOM 1429 N N . MET A 1 202 ? 0.968 -33.094 -10.602 1 93.56 202 MET A N 1
ATOM 1430 C CA . MET A 1 202 ? 2.094 -33.156 -9.672 1 93.56 202 MET A CA 1
ATOM 1431 C C . MET A 1 202 ? 1.616 -33.469 -8.266 1 93.56 202 MET A C 1
ATOM 1433 O O . MET A 1 202 ? 0.578 -32.969 -7.824 1 93.56 202 MET A O 1
ATOM 1437 N N . ASN A 1 203 ? 2.234 -34.344 -7.605 1 94.06 203 ASN A N 1
ATOM 1438 C CA . ASN A 1 203 ? 2.008 -34.625 -6.191 1 94.06 203 ASN A CA 1
ATOM 1439 C C . ASN A 1 203 ? 3.312 -34.625 -5.402 1 94.06 203 ASN A C 1
ATOM 1441 O O . ASN A 1 203 ? 4.383 -34.406 -5.965 1 94.06 203 ASN A O 1
ATOM 1445 N N . SER A 1 204 ? 3.15 -34.844 -4.109 1 93.75 204 SER A N 1
ATOM 1446 C CA . SER A 1 204 ? 4.297 -34.719 -3.215 1 93.75 204 SER A CA 1
ATOM 1447 C C . SER A 1 204 ? 5.383 -35.719 -3.566 1 93.75 204 SER A C 1
ATOM 1449 O O . SER A 1 204 ? 6.57 -35.406 -3.551 1 93.75 204 SER A O 1
ATOM 1451 N N . ASN A 1 205 ? 4.996 -36.906 -3.893 1 94.56 205 ASN A N 1
ATOM 1452 C CA . ASN A 1 205 ? 5.953 -37.969 -4.219 1 94.56 205 ASN A CA 1
ATOM 1453 C C . ASN A 1 205 ? 6.715 -37.656 -5.504 1 94.56 205 ASN A C 1
ATOM 1455 O O . ASN A 1 205 ? 7.941 -37.781 -5.543 1 94.56 205 ASN A O 1
ATOM 1459 N N . TYR A 1 206 ? 5.93 -37.344 -6.477 1 94.44 206 TYR A N 1
ATOM 1460 C CA . TYR A 1 206 ? 6.547 -37.031 -7.762 1 94.44 206 TYR A CA 1
ATOM 1461 C C . TYR A 1 206 ? 7.441 -35.812 -7.656 1 94.44 206 TYR A C 1
ATOM 1463 O O . TYR A 1 206 ? 8.523 -35.781 -8.242 1 94.44 206 TYR A O 1
ATOM 1471 N N . ALA A 1 207 ? 7.035 -34.781 -6.949 1 94.12 207 ALA A N 1
ATOM 1472 C CA . ALA A 1 207 ? 7.84 -33.594 -6.719 1 94.12 207 ALA A CA 1
ATOM 1473 C C . ALA A 1 207 ? 9.164 -33.938 -6.047 1 94.12 207 ALA A C 1
ATOM 1475 O O . ALA A 1 207 ? 10.219 -33.438 -6.445 1 94.12 207 ALA A O 1
ATOM 1476 N N . ALA A 1 208 ? 9.102 -34.812 -5.047 1 94.5 208 ALA A N 1
ATOM 1477 C CA . ALA A 1 208 ? 10.297 -35.219 -4.324 1 94.5 208 ALA A CA 1
ATOM 1478 C C . ALA A 1 208 ? 11.297 -35.906 -5.262 1 94.5 208 ALA A C 1
ATOM 1480 O O . ALA A 1 208 ? 12.5 -35.656 -5.16 1 94.5 208 ALA A O 1
ATOM 1481 N N . GLU A 1 209 ? 10.773 -36.688 -6.086 1 94.69 209 GLU A N 1
ATOM 1482 C CA . GLU A 1 209 ? 11.609 -37.375 -7.062 1 94.69 209 GLU A CA 1
ATOM 1483 C C . GLU A 1 209 ? 12.328 -36.406 -7.98 1 94.69 209 GLU A C 1
ATOM 1485 O O . GLU A 1 209 ? 13.531 -36.531 -8.219 1 94.69 209 GLU A O 1
ATOM 1490 N N . LEU A 1 210 ? 11.578 -35.5 -8.469 1 93.94 210 LEU A N 1
ATOM 1491 C CA . LEU A 1 210 ? 12.125 -34.531 -9.43 1 93.94 210 LEU A CA 1
ATOM 1492 C C . LEU A 1 210 ? 13.102 -33.594 -8.758 1 93.94 210 LEU A C 1
ATOM 1494 O O . LEU A 1 210 ? 14.078 -33.156 -9.375 1 93.94 210 LEU A O 1
ATOM 1498 N N . ILE A 1 211 ? 12.844 -33.219 -7.539 1 92.25 211 ILE A N 1
ATOM 1499 C CA . ILE A 1 211 ? 13.742 -32.344 -6.77 1 92.25 211 ILE A CA 1
ATOM 1500 C C . ILE A 1 211 ? 15.055 -33.094 -6.504 1 92.25 211 ILE A C 1
ATOM 1502 O O . ILE A 1 211 ? 16.141 -32.531 -6.695 1 92.25 211 ILE A O 1
ATOM 1506 N N . ALA A 1 212 ? 14.93 -34.375 -6.125 1 93.62 212 ALA A N 1
ATOM 1507 C CA . ALA A 1 212 ? 16.094 -35.188 -5.867 1 93.62 212 ALA A CA 1
ATOM 1508 C C . ALA A 1 212 ? 16.938 -35.375 -7.129 1 93.62 212 ALA A C 1
ATOM 1510 O O . ALA A 1 212 ? 18.172 -35.438 -7.062 1 93.62 212 ALA A O 1
ATOM 1511 N N . ALA A 1 213 ? 16.281 -35.406 -8.219 1 93.62 213 ALA A N 1
ATOM 1512 C CA . ALA A 1 213 ? 16.953 -35.594 -9.508 1 93.62 213 ALA A CA 1
ATOM 1513 C C . ALA A 1 213 ? 17.547 -34.281 -10.016 1 93.62 213 ALA A C 1
ATOM 1515 O O . ALA A 1 213 ? 18.25 -34.25 -11.031 1 93.62 213 ALA A O 1
ATOM 1516 N N . GLY A 1 214 ? 17.172 -33.188 -9.367 1 91.69 214 GLY A N 1
ATOM 1517 C CA . GLY A 1 214 ? 17.688 -31.875 -9.75 1 91.69 214 GLY A CA 1
ATOM 1518 C C . GLY A 1 214 ? 16.906 -31.234 -10.883 1 91.69 214 GLY A C 1
ATOM 1519 O O . GLY A 1 214 ? 17.312 -30.188 -11.406 1 91.69 214 GLY A O 1
ATOM 1520 N N . VAL A 1 215 ? 15.883 -31.922 -11.305 1 90.62 215 VAL A N 1
ATOM 1521 C CA . VAL A 1 215 ? 15.039 -31.391 -12.375 1 90.62 215 VAL A CA 1
ATOM 1522 C C . VAL A 1 215 ? 14.32 -30.141 -11.891 1 90.62 215 VAL A C 1
ATOM 1524 O O . VAL A 1 215 ? 14.227 -29.141 -12.625 1 90.62 215 VAL A O 1
ATOM 1527 N N . ILE A 1 216 ? 13.758 -30.172 -10.742 1 89.62 216 ILE A N 1
ATOM 1528 C CA . ILE A 1 216 ? 13.156 -29.016 -10.062 1 89.62 216 ILE A CA 1
ATOM 1529 C C . ILE A 1 216 ? 14.148 -28.453 -9.047 1 89.62 216 ILE A C 1
ATOM 1531 O O . ILE A 1 216 ? 14.586 -29.141 -8.133 1 89.62 216 ILE A O 1
ATOM 1535 N N . ASN A 1 217 ? 14.523 -27.188 -9.289 1 87.44 217 ASN A N 1
ATOM 1536 C CA . ASN A 1 217 ? 15.469 -26.547 -8.383 1 87.44 217 ASN A CA 1
ATOM 1537 C C . ASN A 1 217 ? 15.273 -25.031 -8.352 1 87.44 217 ASN A C 1
ATOM 1539 O O . ASN A 1 217 ? 14.43 -24.5 -9.07 1 87.44 217 ASN A O 1
ATOM 1543 N N . GLY A 1 218 ? 15.922 -24.391 -7.363 1 86.19 218 GLY A N 1
ATOM 1544 C CA . GLY A 1 218 ? 15.883 -22.953 -7.277 1 86.19 218 GLY A CA 1
ATOM 1545 C C . GLY A 1 218 ? 14.484 -22.406 -7.051 1 86.19 218 GLY A C 1
ATOM 1546 O O . GLY A 1 218 ? 13.773 -22.844 -6.148 1 86.19 218 GLY A O 1
ATOM 1547 N N . GLY A 1 219 ? 14.156 -21.453 -7.867 1 85.12 219 GLY A N 1
ATOM 1548 C CA . GLY A 1 219 ? 12.867 -20.797 -7.734 1 85.12 219 GLY A CA 1
ATOM 1549 C C . GLY A 1 219 ? 11.695 -21.719 -7.996 1 85.12 219 GLY A C 1
ATOM 1550 O O . GLY A 1 219 ? 10.648 -21.594 -7.352 1 85.12 219 GLY A O 1
ATOM 1551 N N . MET A 1 220 ? 11.891 -22.609 -8.883 1 86.94 220 MET A N 1
ATOM 1552 C CA . MET A 1 220 ? 10.828 -23.562 -9.195 1 86.94 220 MET A CA 1
ATOM 1553 C C . MET A 1 220 ? 10.57 -24.5 -8.023 1 86.94 220 MET A C 1
ATOM 1555 O O . MET A 1 220 ? 9.422 -24.859 -7.754 1 86.94 220 MET A O 1
ATOM 1559 N N . GLU A 1 221 ? 11.633 -24.891 -7.359 1 90.5 221 GLU A N 1
ATOM 1560 C CA . GLU A 1 221 ? 11.461 -25.719 -6.176 1 90.5 221 GLU A CA 1
ATOM 1561 C C . GLU A 1 221 ? 10.602 -25.031 -5.125 1 90.5 221 GLU A C 1
ATOM 1563 O O . GLU A 1 221 ? 9.703 -25.641 -4.543 1 90.5 221 GLU A O 1
ATOM 1568 N N . VAL A 1 222 ? 10.867 -23.766 -4.891 1 87.81 222 VAL A N 1
ATOM 1569 C CA . VAL A 1 222 ? 10.117 -22.984 -3.924 1 87.81 222 VAL A CA 1
ATOM 1570 C C . VAL A 1 222 ? 8.648 -22.938 -4.332 1 87.81 222 VAL A C 1
ATOM 1572 O O . VAL A 1 222 ? 7.758 -23.156 -3.5 1 87.81 222 VAL A O 1
ATOM 1575 N N . LYS A 1 223 ? 8.43 -22.734 -5.578 1 90.31 223 LYS A N 1
ATOM 1576 C CA . LYS A 1 223 ? 7.078 -22.656 -6.125 1 90.31 223 LYS A CA 1
ATOM 1577 C C . LYS A 1 223 ? 6.332 -23.969 -5.945 1 90.31 223 LYS A C 1
ATOM 1579 O O . LYS A 1 223 ? 5.172 -23.984 -5.523 1 90.31 223 LYS A O 1
ATOM 1584 N N . VAL A 1 224 ? 6.934 -25.016 -6.254 1 91.81 224 VAL A N 1
ATOM 1585 C CA . VAL A 1 224 ? 6.32 -26.344 -6.164 1 91.81 224 VAL A CA 1
ATOM 1586 C C . VAL A 1 224 ? 6.02 -26.672 -4.707 1 91.81 224 VAL A C 1
ATOM 1588 O O . VAL A 1 224 ? 4.93 -27.156 -4.383 1 91.81 224 VAL A O 1
ATOM 1591 N N . LYS A 1 225 ? 6.953 -26.391 -3.861 1 92.12 225 LYS A N 1
ATOM 1592 C CA . LYS A 1 225 ? 6.754 -26.656 -2.439 1 92.12 225 LYS A CA 1
ATOM 1593 C C . LYS A 1 225 ? 5.594 -25.828 -1.883 1 92.12 225 LYS A C 1
ATOM 1595 O O . LYS A 1 225 ? 4.797 -26.328 -1.087 1 92.12 225 LYS A O 1
ATOM 1600 N N . ALA A 1 226 ? 5.559 -24.609 -2.305 1 90.38 226 ALA A N 1
ATOM 1601 C CA . ALA A 1 226 ? 4.457 -23.75 -1.891 1 90.38 226 ALA A CA 1
ATOM 1602 C C . ALA A 1 226 ? 3.119 -24.297 -2.375 1 90.38 226 ALA A C 1
ATOM 1604 O O . ALA A 1 226 ? 2.141 -24.312 -1.625 1 90.38 226 ALA A O 1
ATOM 1605 N N . ALA A 1 227 ? 3.076 -24.703 -3.604 1 92.06 227 ALA A N 1
ATOM 1606 C CA . ALA A 1 227 ? 1.854 -25.25 -4.184 1 92.06 227 ALA A CA 1
ATOM 1607 C C . ALA A 1 227 ? 1.427 -26.531 -3.461 1 92.06 227 ALA A C 1
ATOM 1609 O O . ALA A 1 227 ? 0.24 -26.719 -3.186 1 92.06 227 ALA A O 1
ATOM 1610 N N . LEU A 1 228 ? 2.383 -27.359 -3.152 1 94.06 228 LEU A N 1
ATOM 1611 C CA . LEU A 1 228 ? 2.096 -28.594 -2.441 1 94.06 228 LEU A CA 1
ATOM 1612 C C . LEU A 1 228 ? 1.564 -28.312 -1.042 1 94.06 228 LEU A C 1
ATOM 1614 O O . LEU A 1 228 ? 0.618 -28.953 -0.588 1 94.06 228 LEU A O 1
ATOM 1618 N N . LYS A 1 229 ? 2.189 -27.359 -0.406 1 91.88 229 LYS A N 1
ATOM 1619 C CA . LYS A 1 229 ? 1.716 -26.969 0.916 1 91.88 229 LYS A CA 1
ATOM 1620 C C . LYS A 1 229 ? 0.271 -26.469 0.859 1 91.88 229 LYS A C 1
ATOM 1622 O O . LYS A 1 229 ? -0.557 -26.875 1.682 1 91.88 229 LYS A O 1
ATOM 1627 N N . ALA A 1 230 ? 0.026 -25.656 -0.061 1 91.5 230 ALA A N 1
ATOM 1628 C CA . ALA A 1 230 ? -1.324 -25.125 -0.218 1 91.5 230 ALA A CA 1
ATOM 1629 C C . ALA A 1 230 ? -2.328 -26.234 -0.486 1 91.5 230 ALA A C 1
ATOM 1631 O O . ALA A 1 230 ? -3.404 -26.266 0.114 1 91.5 230 ALA A O 1
ATOM 1632 N N . ALA A 1 231 ? -1.941 -27.125 -1.363 1 93.69 231 ALA A N 1
ATOM 1633 C CA . ALA A 1 231 ? -2.824 -28.234 -1.707 1 93.69 231 ALA A CA 1
ATOM 1634 C C . ALA A 1 231 ? -3.145 -29.078 -0.478 1 93.69 231 ALA A C 1
ATOM 1636 O O . ALA A 1 231 ? -4.293 -29.469 -0.267 1 93.69 231 ALA A O 1
ATOM 1637 N N . ALA A 1 232 ? -2.182 -29.328 0.265 1 93.19 232 ALA A N 1
ATOM 1638 C CA . ALA A 1 232 ? -2.342 -30.141 1.461 1 93.19 232 ALA A CA 1
ATOM 1639 C C . ALA A 1 232 ? -3.191 -29.438 2.508 1 93.19 232 ALA A C 1
ATOM 1641 O O . ALA A 1 232 ? -4.105 -30.031 3.082 1 93.19 232 ALA A O 1
ATOM 1642 N N . SER A 1 233 ? -2.891 -28.203 2.756 1 92.06 233 SER A N 1
ATOM 1643 C CA . SER A 1 233 ? -3.562 -27.453 3.811 1 92.06 233 SER A CA 1
ATOM 1644 C C . SER A 1 233 ? -5.02 -27.172 3.447 1 92.06 233 SER A C 1
ATOM 1646 O O . SER A 1 233 ? -5.891 -27.156 4.32 1 92.06 233 SER A O 1
ATOM 1648 N N . LEU A 1 234 ? -5.27 -26.953 2.188 1 91.12 234 LEU A N 1
ATOM 1649 C CA . LEU A 1 234 ? -6.598 -26.547 1.738 1 91.12 234 LEU A CA 1
ATOM 1650 C C . LEU A 1 234 ? -7.395 -27.766 1.265 1 91.12 234 LEU A C 1
ATOM 1652 O O . LEU A 1 234 ? -8.609 -27.688 1.084 1 91.12 234 LEU A O 1
ATOM 1656 N N . ASN A 1 235 ? -6.742 -28.859 1.109 1 90.81 235 ASN A N 1
ATOM 1657 C CA . ASN A 1 235 ? -7.336 -30.078 0.585 1 90.81 235 ASN A CA 1
ATOM 1658 C C . ASN A 1 235 ? -8.008 -29.844 -0.765 1 90.81 235 ASN A C 1
ATOM 1660 O O . ASN A 1 235 ? -9.18 -30.188 -0.952 1 90.81 235 ASN A O 1
ATOM 1664 N N . ARG A 1 236 ? -7.305 -29.156 -1.654 1 89.69 236 ARG A N 1
ATOM 1665 C CA . ARG A 1 236 ? -7.75 -28.922 -3.021 1 89.69 236 ARG A CA 1
ATOM 1666 C C . ARG A 1 236 ? -6.562 -28.781 -3.969 1 89.69 236 ARG A C 1
ATOM 1668 O O . ARG A 1 236 ? -5.43 -28.562 -3.527 1 89.69 236 ARG A O 1
ATOM 1675 N N . ASP A 1 237 ? -6.875 -28.828 -5.211 1 89.38 237 ASP A N 1
ATOM 1676 C CA . ASP A 1 237 ? -5.828 -28.75 -6.227 1 89.38 237 ASP A CA 1
ATOM 1677 C C . ASP A 1 237 ? -5.414 -27.297 -6.48 1 89.38 237 ASP A C 1
ATOM 1679 O O . ASP A 1 237 ? -6.258 -26.406 -6.492 1 89.38 237 ASP A O 1
ATOM 1683 N N . ILE A 1 238 ? -4.137 -27.172 -6.629 1 91.38 238 ILE A N 1
ATOM 1684 C CA . ILE A 1 238 ? -3.566 -25.891 -7.02 1 91.38 238 ILE A CA 1
ATOM 1685 C C . ILE A 1 238 ? -3.129 -25.938 -8.477 1 91.38 238 ILE A C 1
ATOM 1687 O O . ILE A 1 238 ? -2.592 -26.953 -8.938 1 91.38 238 ILE A O 1
ATOM 1691 N N . LYS A 1 239 ? -3.318 -24.891 -9.156 1 91.81 239 LYS A N 1
ATOM 1692 C CA . LYS A 1 239 ? -2.951 -24.875 -10.57 1 91.81 239 LYS A CA 1
ATOM 1693 C C . LYS A 1 239 ? -1.757 -23.953 -10.812 1 91.81 239 LYS A C 1
ATOM 1695 O O . LYS A 1 239 ? -1.701 -22.844 -10.281 1 91.81 239 LYS A O 1
ATOM 1700 N N . LEU A 1 240 ? -0.795 -24.469 -11.477 1 90.94 240 LEU A N 1
ATOM 1701 C CA . LEU A 1 240 ? 0.299 -23.688 -12.039 1 90.94 240 LEU A CA 1
ATOM 1702 C C . LEU A 1 240 ? 0.13 -23.531 -13.547 1 90.94 240 LEU A C 1
ATOM 1704 O O . LEU A 1 240 ? 0.079 -24.516 -14.281 1 90.94 240 LEU A O 1
ATOM 1708 N N . ALA A 1 241 ? 0.035 -22.281 -14 1 89.69 241 ALA A N 1
ATOM 1709 C CA . ALA A 1 241 ? -0.278 -22.047 -15.406 1 89.69 241 ALA A CA 1
ATOM 1710 C C . ALA A 1 241 ? 0.459 -20.828 -15.945 1 89.69 241 ALA A C 1
ATOM 1712 O O . ALA A 1 241 ? 1.064 -20.078 -15.18 1 89.69 241 ALA A O 1
ATOM 1713 N N . SER A 1 242 ? 0.366 -20.703 -17.266 1 87.56 242 SER A N 1
ATOM 1714 C CA . SER A 1 242 ? 1.028 -19.594 -17.938 1 87.56 242 SER A CA 1
ATOM 1715 C C . SER A 1 242 ? 0.075 -18.422 -18.141 1 87.56 242 SER A C 1
ATOM 1717 O O . SER A 1 242 ? -1.104 -18.609 -18.438 1 87.56 242 SER A O 1
ATOM 1719 N N . TRP A 1 243 ? 0.643 -17.219 -17.953 1 81.75 243 TRP A N 1
ATOM 1720 C CA . TRP A 1 243 ? -0.122 -16.016 -18.25 1 81.75 243 TRP A CA 1
ATOM 1721 C C . TRP A 1 243 ? 0.05 -15.602 -19.719 1 81.75 243 TRP A C 1
ATOM 1723 O O . TRP A 1 243 ? -0.642 -14.711 -20.203 1 81.75 243 TRP A O 1
ATOM 1733 N N . LYS A 1 244 ? 0.904 -16.219 -20.453 1 81.44 244 LYS A N 1
ATOM 1734 C CA . LYS A 1 244 ? 1.34 -15.781 -21.781 1 81.44 244 LYS A CA 1
ATOM 1735 C C . LYS A 1 244 ? 0.214 -15.922 -22.797 1 81.44 244 LYS A C 1
ATOM 1737 O O . LYS A 1 244 ? 0.244 -15.289 -23.859 1 81.44 244 LYS A O 1
ATOM 1742 N N . VAL A 1 245 ? -0.748 -16.688 -22.562 1 77.44 245 VAL A N 1
ATOM 1743 C CA . VAL A 1 245 ? -1.835 -16.875 -23.516 1 77.44 245 VAL A CA 1
ATOM 1744 C C . VAL A 1 245 ? -3.146 -16.391 -22.906 1 77.44 245 VAL A C 1
ATOM 1746 O O . VAL A 1 245 ? -3.828 -17.141 -22.203 1 77.44 245 VAL A O 1
ATOM 1749 N N . PRO A 1 246 ? -3.488 -15.141 -23.25 1 75.75 246 PRO A N 1
ATOM 1750 C CA . PRO A 1 246 ? -4.652 -14.523 -22.609 1 75.75 246 PRO A CA 1
ATOM 1751 C C . PRO A 1 246 ? -5.918 -15.367 -22.75 1 75.75 246 PRO A C 1
ATOM 1753 O O . PRO A 1 246 ? -6.703 -15.484 -21.812 1 75.75 246 PRO A O 1
ATOM 1756 N N . GLU A 1 247 ? -6.145 -15.891 -23.938 1 77.44 247 GLU A N 1
ATOM 1757 C CA . GLU A 1 247 ? -7.332 -16.703 -24.188 1 77.44 247 GLU A CA 1
ATOM 1758 C C . GLU A 1 247 ? -7.383 -17.906 -23.234 1 77.44 247 GLU A C 1
ATOM 1760 O O . GLU A 1 247 ? -8.461 -18.312 -22.812 1 77.44 247 GLU A O 1
ATOM 1765 N N . ARG A 1 248 ? -6.254 -18.312 -22.906 1 81.5 248 ARG A N 1
ATOM 1766 C CA . ARG A 1 248 ? -6.188 -19.469 -22.031 1 81.5 248 ARG A CA 1
ATOM 1767 C C . ARG A 1 248 ? -6.398 -19.062 -20.578 1 81.5 248 ARG A C 1
ATOM 1769 O O . ARG A 1 248 ? -6.855 -19.859 -19.75 1 81.5 248 ARG A O 1
ATOM 1776 N N . LEU A 1 249 ? -6.117 -17.844 -20.312 1 83.06 249 LEU A N 1
ATOM 1777 C CA . LEU A 1 249 ? -6.316 -17.359 -18.953 1 83.06 249 LEU A CA 1
ATOM 1778 C C . LEU A 1 249 ? -7.797 -17.359 -18.578 1 83.06 249 LEU A C 1
ATOM 1780 O O . LEU A 1 249 ? -8.172 -17.766 -17.484 1 83.06 249 LEU A O 1
ATOM 1784 N N . VAL A 1 250 ? -8.594 -16.875 -19.562 1 83.5 250 VAL A N 1
ATOM 1785 C CA . VAL A 1 250 ? -10.031 -16.859 -19.312 1 83.5 250 VAL A CA 1
ATOM 1786 C C . VAL A 1 250 ? -10.547 -18.281 -19.125 1 83.5 250 VAL A C 1
ATOM 1788 O O . VAL A 1 250 ? -11.336 -18.547 -18.219 1 83.5 250 VAL A O 1
ATOM 1791 N N . ALA A 1 251 ? -10.055 -19.125 -19.984 1 83.69 251 ALA A N 1
ATOM 1792 C CA . ALA A 1 251 ? -10.438 -20.531 -19.875 1 83.69 251 ALA A CA 1
ATOM 1793 C C . ALA A 1 251 ? -10 -21.109 -18.531 1 83.69 251 ALA A C 1
ATOM 1795 O O . ALA A 1 251 ? -10.758 -21.844 -17.891 1 83.69 251 ALA A O 1
ATOM 1796 N N . LEU A 1 252 ? -8.844 -20.75 -18.109 1 83.88 252 LEU A N 1
ATOM 1797 C CA . LEU A 1 252 ? -8.289 -21.172 -16.828 1 83.88 252 LEU A CA 1
ATOM 1798 C C . LEU A 1 252 ? -9.156 -20.688 -15.68 1 83.88 252 LEU A C 1
ATOM 1800 O O . LEU A 1 252 ? -9.461 -21.453 -14.758 1 83.88 252 LEU A O 1
ATOM 1804 N N . LEU A 1 253 ? -9.578 -19.484 -15.727 1 84.31 253 LEU A N 1
ATOM 1805 C CA . LEU A 1 253 ? -10.406 -18.891 -14.68 1 84.31 253 LEU A CA 1
ATOM 1806 C C . LEU A 1 253 ? -11.773 -19.562 -14.617 1 84.31 253 LEU A C 1
ATOM 1808 O O . LEU A 1 253 ? -12.383 -19.641 -13.547 1 84.31 253 LEU A O 1
ATOM 1812 N N . ASN A 1 254 ? -12.156 -20.109 -15.766 1 83 254 ASN A N 1
ATOM 1813 C CA . ASN A 1 254 ? -13.438 -20.812 -15.844 1 83 254 ASN A CA 1
ATOM 1814 C C . ASN A 1 254 ? -13.312 -22.266 -15.422 1 83 254 ASN A C 1
ATOM 1816 O O . ASN A 1 254 ? -14.281 -23.031 -15.508 1 83 254 ASN A O 1
ATOM 1820 N N . GLY A 1 255 ? -12.141 -22.641 -15.094 1 79.94 255 GLY A N 1
ATOM 1821 C CA . GLY A 1 255 ? -11.961 -23.969 -14.523 1 79.94 255 GLY A CA 1
ATOM 1822 C C . GLY A 1 255 ? -11.414 -24.984 -15.516 1 79.94 255 GLY A C 1
ATOM 1823 O O . GLY A 1 255 ? -11.328 -26.172 -15.211 1 79.94 255 GLY A O 1
ATOM 1824 N N . GLU A 1 256 ? -11.062 -24.531 -16.656 1 82.19 256 GLU A N 1
ATOM 1825 C CA . GLU A 1 256 ? -10.477 -25.453 -17.625 1 82.19 256 GLU A CA 1
ATOM 1826 C C . GLU A 1 256 ? -9.078 -25.875 -17.203 1 82.19 256 GLU A C 1
ATOM 1828 O O . GLU A 1 256 ? -8.406 -25.172 -16.453 1 82.19 256 GLU A O 1
ATOM 1833 N N . VAL A 1 257 ? -8.758 -27.062 -17.734 1 77.06 257 VAL A N 1
ATOM 1834 C CA . VAL A 1 257 ? -7.457 -27.609 -17.375 1 77.06 257 VAL A CA 1
ATOM 1835 C C . VAL A 1 257 ? -6.359 -26.891 -18.156 1 77.06 257 VAL A C 1
ATOM 1837 O O . VAL A 1 257 ? -6.387 -26.859 -19.391 1 77.06 257 VAL A O 1
ATOM 1840 N N . GLU A 1 258 ? -5.562 -26.312 -17.422 1 82.81 258 GLU A N 1
ATOM 1841 C CA . GLU A 1 258 ? -4.391 -25.641 -17.969 1 82.81 258 GLU A CA 1
ATOM 1842 C C . GLU A 1 258 ? -3.18 -25.797 -17.062 1 82.81 258 GLU A C 1
ATOM 1844 O O . GLU A 1 258 ? -3.309 -25.75 -15.836 1 82.81 258 GLU A O 1
ATOM 1849 N N . GLY A 1 259 ? -2.045 -26.062 -17.625 1 90.88 259 GLY A N 1
ATOM 1850 C CA . GLY A 1 259 ? -0.799 -26.141 -16.875 1 90.88 259 GLY A CA 1
ATOM 1851 C C . GLY A 1 259 ? -0.673 -27.391 -16.031 1 90.88 259 GLY A C 1
ATOM 1852 O O . GLY A 1 259 ? -0.999 -28.484 -16.5 1 90.88 259 GLY A O 1
ATOM 1853 N N . THR A 1 260 ? -0.074 -27.281 -14.922 1 93.38 260 THR A N 1
ATOM 1854 C CA . THR A 1 260 ? 0.142 -28.406 -14.016 1 93.38 260 THR A CA 1
ATOM 1855 C C . THR A 1 260 ? -0.808 -28.328 -12.82 1 93.38 260 THR A C 1
ATOM 1857 O O . THR A 1 260 ? -0.93 -27.266 -12.188 1 93.38 260 THR A O 1
ATOM 1860 N N . LYS A 1 261 ? -1.494 -29.359 -12.609 1 93.75 261 LYS A N 1
ATOM 1861 C CA . LYS A 1 261 ? -2.318 -29.484 -11.414 1 93.75 261 LYS A CA 1
ATOM 1862 C C . LYS A 1 261 ? -1.528 -30.109 -10.258 1 93.75 261 LYS A C 1
ATOM 1864 O O . LYS A 1 261 ? -0.99 -31.203 -10.391 1 93.75 261 LYS A O 1
ATOM 1869 N N . VAL A 1 262 ? -1.452 -29.406 -9.18 1 93.5 262 VAL A N 1
ATOM 1870 C CA . VAL A 1 262 ? -0.731 -29.891 -8.008 1 93.5 262 VAL A CA 1
ATOM 1871 C C . VAL A 1 262 ? -1.727 -30.344 -6.938 1 93.5 262 VAL A C 1
ATOM 1873 O O . VAL A 1 262 ? -2.607 -29.578 -6.535 1 93.5 262 VAL A O 1
ATOM 1876 N N . SER A 1 263 ? -1.614 -31.531 -6.555 1 91.5 263 SER A N 1
ATOM 1877 C CA . SER A 1 263 ? -2.545 -32.094 -5.59 1 91.5 263 SER A CA 1
ATOM 1878 C C . SER A 1 263 ? -1.805 -32.688 -4.391 1 91.5 263 SER A C 1
ATOM 1880 O O . SER A 1 263 ? -0.598 -32.938 -4.457 1 91.5 263 SER A O 1
ATOM 1882 N N . SER A 1 264 ? -2.506 -32.781 -3.234 1 83 264 SER A N 1
ATOM 1883 C CA . SER A 1 264 ? -1.921 -33.312 -2.008 1 83 264 SER A CA 1
ATOM 1884 C C . SER A 1 264 ? -1.784 -34.844 -2.074 1 83 264 SER A C 1
ATOM 1886 O O . SER A 1 264 ? -2.52 -35.5 -2.811 1 83 264 SER A O 1
ATOM 1888 N N . MET B 1 1 ? -38.25 4.363 15.195 1 25.08 1 MET B N 1
ATOM 1889 C CA . MET B 1 1 ? -37.25 5.426 15.203 1 25.08 1 MET B CA 1
ATOM 1890 C C . MET B 1 1 ? -35.844 4.848 15.039 1 25.08 1 MET B C 1
ATOM 1892 O O . MET B 1 1 ? -35.375 4.098 15.898 1 25.08 1 MET B O 1
ATOM 1896 N N . THR B 1 2 ? -35.469 4.352 13.914 1 27.61 2 THR B N 1
ATOM 1897 C CA . THR B 1 2 ? -34.281 3.582 13.609 1 27.61 2 THR B CA 1
ATOM 1898 C C . THR B 1 2 ? -33.031 4.328 14.07 1 27.61 2 THR B C 1
ATOM 1900 O O . THR B 1 2 ? -32.812 5.48 13.688 1 27.61 2 THR B O 1
ATOM 1903 N N . MET B 1 3 ? -32.656 4.238 15.32 1 30.33 3 MET B N 1
ATOM 1904 C CA . MET B 1 3 ? -31.469 4.883 15.875 1 30.33 3 MET B CA 1
ATOM 1905 C C . MET B 1 3 ? -30.312 4.844 14.875 1 30.33 3 MET B C 1
ATOM 1907 O O . MET B 1 3 ? -29.875 3.768 14.477 1 30.33 3 MET B O 1
ATOM 1911 N N . THR B 1 4 ? -30.453 5.516 13.758 1 37.41 4 THR B N 1
ATOM 1912 C CA . THR B 1 4 ? -29.281 5.641 12.891 1 37.41 4 THR B CA 1
ATOM 1913 C C . THR B 1 4 ? -28 5.727 13.711 1 37.41 4 THR B C 1
ATOM 1915 O O . THR B 1 4 ? -27.875 6.594 14.57 1 37.41 4 THR B O 1
ATOM 1918 N N . ALA B 1 5 ? -27.578 4.711 14.203 1 41.88 5 ALA B N 1
ATOM 1919 C CA . ALA B 1 5 ? -26.344 4.629 14.977 1 41.88 5 ALA B CA 1
ATOM 1920 C C . ALA B 1 5 ? -25.422 5.809 14.672 1 41.88 5 ALA B C 1
ATOM 1922 O O . ALA B 1 5 ? -25 5.992 13.523 1 41.88 5 ALA B O 1
ATOM 1923 N N . THR B 1 6 ? -25.594 7.094 15.031 1 47.53 6 THR B N 1
ATOM 1924 C CA . THR B 1 6 ? -24.922 8.375 14.836 1 47.53 6 THR B CA 1
ATOM 1925 C C . THR B 1 6 ? -23.406 8.195 14.852 1 47.53 6 THR B C 1
ATOM 1927 O O . THR B 1 6 ? -22.812 7.906 15.898 1 47.53 6 THR B O 1
ATOM 1930 N N . MET B 1 7 ? -22.812 7.617 13.875 1 60.06 7 MET B N 1
ATOM 1931 C CA . MET B 1 7 ? -21.375 7.359 13.852 1 60.06 7 MET B CA 1
ATOM 1932 C C . MET B 1 7 ? -20.594 8.633 14.156 1 60.06 7 MET B C 1
ATOM 1934 O O . MET B 1 7 ? -20.969 9.719 13.742 1 60.06 7 MET B O 1
ATOM 1938 N N . THR B 1 8 ? -19.812 8.688 15.344 1 83.12 8 THR B N 1
ATOM 1939 C CA . THR B 1 8 ? -18.875 9.734 15.727 1 83.12 8 THR B CA 1
ATOM 1940 C C . THR B 1 8 ? -18.047 10.18 14.523 1 83.12 8 THR B C 1
ATOM 1942 O O . THR B 1 8 ? -17.688 9.367 13.672 1 83.12 8 THR B O 1
ATOM 1945 N N . THR B 1 9 ? -18.016 11.531 14.219 1 91.81 9 THR B N 1
ATOM 1946 C CA . THR B 1 9 ? -17.266 12.141 13.125 1 91.81 9 THR B CA 1
ATOM 1947 C C . THR B 1 9 ? -15.82 11.688 13.141 1 91.81 9 THR B C 1
ATOM 1949 O O . THR B 1 9 ? -15.117 11.844 14.141 1 91.81 9 THR B O 1
ATOM 1952 N N . PRO B 1 10 ? -15.359 11.039 12.086 1 96.06 10 PRO B N 1
ATOM 1953 C CA . PRO B 1 10 ? -13.961 10.594 12.055 1 96.06 10 PRO B CA 1
ATOM 1954 C C . PRO B 1 10 ? -12.977 11.75 12.141 1 96.06 10 PRO B C 1
ATOM 1956 O O . PRO B 1 10 ? -13.344 12.898 11.898 1 96.06 10 PRO B O 1
ATOM 1959 N N . LEU B 1 11 ? -11.82 11.453 12.562 1 95.81 11 LEU B N 1
ATOM 1960 C CA . LEU B 1 11 ? -10.711 12.406 12.625 1 95.81 11 LEU B CA 1
ATOM 1961 C C . LEU B 1 11 ? -9.578 11.977 11.695 1 95.81 11 LEU B C 1
ATOM 1963 O O . LEU B 1 11 ? -9.078 10.859 11.797 1 95.81 11 LEU B O 1
ATOM 1967 N N . VAL B 1 12 ? -9.203 12.867 10.781 1 97.25 12 VAL B N 1
ATOM 1968 C CA . VAL B 1 12 ? -8.047 12.664 9.914 1 97.25 12 VAL B CA 1
ATOM 1969 C C . VAL B 1 12 ? -6.836 13.398 10.484 1 97.25 12 VAL B C 1
ATOM 1971 O O . VAL B 1 12 ? -6.906 14.594 10.781 1 97.25 12 VAL B O 1
ATOM 1974 N N . LEU B 1 13 ? -5.75 12.688 10.68 1 96.56 13 LEU B N 1
ATOM 1975 C CA . LEU B 1 13 ? -4.477 13.258 11.102 1 96.56 13 LEU B CA 1
ATOM 1976 C C . LEU B 1 13 ? -3.471 13.242 9.953 1 96.56 13 LEU B C 1
ATOM 1978 O O . LEU B 1 13 ? -3.125 12.18 9.438 1 96.56 13 LEU B O 1
ATOM 1982 N N . LYS B 1 14 ? -3.047 14.406 9.531 1 96.62 14 LYS B N 1
ATOM 1983 C CA . LYS B 1 14 ? -1.96 14.5 8.562 1 96.62 14 LYS B CA 1
ATOM 1984 C C . LYS B 1 14 ? -0.604 14.547 9.258 1 96.62 14 LYS B C 1
ATOM 1986 O O . LYS B 1 14 ? -0.35 15.43 10.078 1 96.62 14 LYS B O 1
ATOM 1991 N N . LEU B 1 15 ? 0.206 13.609 8.938 1 95.31 15 LEU B N 1
ATOM 1992 C CA . LEU B 1 15 ? 1.521 13.492 9.562 1 95.31 15 LEU B CA 1
ATOM 1993 C C . LEU B 1 15 ? 2.588 14.164 8.703 1 95.31 15 LEU B C 1
ATOM 1995 O O . LEU B 1 15 ? 2.775 13.805 7.543 1 95.31 15 LEU B O 1
ATOM 1999 N N . GLY B 1 16 ? 3.299 15.055 9.297 1 88.31 16 GLY B N 1
ATOM 2000 C CA . GLY B 1 16 ? 4.391 15.719 8.602 1 88.31 16 GLY B CA 1
ATOM 2001 C C . GLY B 1 16 ? 5.582 14.812 8.359 1 88.31 16 GLY B C 1
ATOM 2002 O O . GLY B 1 16 ? 5.812 13.867 9.117 1 88.31 16 GLY B O 1
ATOM 2003 N N . GLY B 1 17 ? 6.359 15.102 7.363 1 82.88 17 GLY B N 1
ATOM 2004 C CA . GLY B 1 17 ? 7.477 14.273 6.938 1 82.88 17 GLY B CA 1
ATOM 2005 C C . GLY B 1 17 ? 8.547 14.125 8 1 82.88 17 GLY B C 1
ATOM 2006 O O . GLY B 1 17 ? 9.133 13.055 8.156 1 82.88 17 GLY B O 1
ATOM 2007 N N . ALA B 1 18 ? 8.758 15.203 8.766 1 82 18 ALA B N 1
ATOM 2008 C CA . ALA B 1 18 ? 9.797 15.188 9.781 1 82 18 ALA B CA 1
ATOM 2009 C C . ALA B 1 18 ? 9.484 14.172 10.875 1 82 18 ALA B C 1
ATOM 2011 O O . ALA B 1 18 ? 10.398 13.586 11.469 1 82 18 ALA B O 1
ATOM 2012 N N . LEU B 1 19 ? 8.273 14 11.125 1 87.81 19 LEU B N 1
ATOM 2013 C CA . LEU B 1 19 ? 7.844 13.023 12.117 1 87.81 19 LEU B CA 1
ATOM 2014 C C . LEU B 1 19 ? 8.273 11.617 11.719 1 87.81 19 LEU B C 1
ATOM 2016 O O . LEU B 1 19 ? 8.695 10.828 12.57 1 87.81 19 LEU B O 1
ATOM 2020 N N . LEU B 1 20 ? 8.25 11.297 10.453 1 90 20 LEU B N 1
ATOM 2021 C CA . LEU B 1 20 ? 8.484 9.945 9.945 1 90 20 LEU B CA 1
ATOM 2022 C C . LEU B 1 20 ? 9.961 9.578 10.062 1 90 20 LEU B C 1
ATOM 2024 O O . LEU B 1 20 ? 10.305 8.391 10.023 1 90 20 LEU B O 1
ATOM 2028 N N . GLU B 1 21 ? 10.766 10.516 10.195 1 86.19 21 GLU B N 1
ATOM 2029 C CA . GLU B 1 21 ? 12.203 10.273 10.297 1 86.19 21 GLU B CA 1
ATOM 2030 C C . GLU B 1 21 ? 12.625 10.094 11.758 1 86.19 21 GLU B C 1
ATOM 2032 O O . GLU B 1 21 ? 13.781 9.758 12.031 1 86.19 21 GLU B O 1
ATOM 2037 N N . ASN B 1 22 ? 11.797 10.391 12.578 1 88.44 22 ASN B N 1
ATOM 2038 C CA . ASN B 1 22 ? 12.086 10.32 14 1 88.44 22 ASN B CA 1
ATOM 2039 C C . ASN B 1 22 ? 11.375 9.133 14.656 1 88.44 22 ASN B C 1
ATOM 2041 O O . ASN B 1 22 ? 10.219 9.25 15.07 1 88.44 22 ASN B O 1
ATOM 2045 N N . GLU B 1 23 ? 12.148 8.133 14.875 1 87.81 23 GLU B N 1
ATOM 2046 C CA . GLU B 1 23 ? 11.57 6.898 15.391 1 87.81 23 GLU B CA 1
ATOM 2047 C C . GLU B 1 23 ? 10.922 7.117 16.75 1 87.81 23 GLU B C 1
ATOM 2049 O O . GLU B 1 23 ? 9.836 6.602 17.031 1 87.81 23 GLU B O 1
ATOM 2054 N N . THR B 1 24 ? 11.609 7.867 17.609 1 88.56 24 THR B N 1
ATOM 2055 C CA . THR B 1 24 ? 11.094 8.141 18.953 1 88.56 24 THR B CA 1
ATOM 2056 C C . THR B 1 24 ? 9.789 8.922 18.875 1 88.56 24 THR B C 1
ATOM 2058 O O . THR B 1 24 ? 8.836 8.609 19.594 1 88.56 24 THR B O 1
ATOM 2061 N N . ALA B 1 25 ? 9.758 9.922 17.984 1 88.38 25 ALA B N 1
ATOM 2062 C CA . ALA B 1 25 ? 8.539 10.711 17.828 1 88.38 25 ALA B CA 1
ATOM 2063 C C . ALA B 1 25 ? 7.395 9.859 17.312 1 88.38 25 ALA B C 1
ATOM 2065 O O . ALA B 1 25 ? 6.242 10.031 17.719 1 88.38 25 ALA B O 1
ATOM 2066 N N .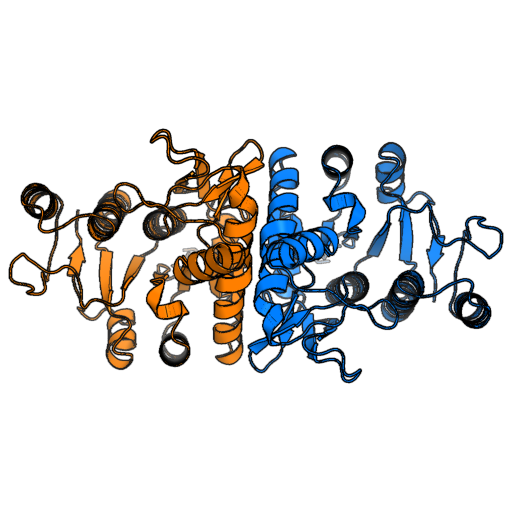 LEU B 1 26 ? 7.672 8.969 16.453 1 91.44 26 LEU B N 1
ATOM 2067 C CA . LEU B 1 26 ? 6.652 8.086 15.898 1 91.44 26 LEU B CA 1
ATOM 2068 C C . LEU B 1 26 ? 6.09 7.16 16.984 1 91.44 26 LEU B C 1
ATOM 2070 O O . LEU B 1 26 ? 4.875 6.961 17.062 1 91.44 26 LEU B O 1
ATOM 2074 N N . GLU B 1 27 ? 6.973 6.578 17.688 1 91.31 27 GLU B N 1
ATOM 2075 C CA . GLU B 1 27 ? 6.539 5.711 18.781 1 91.31 27 GLU B CA 1
ATOM 2076 C C . GLU B 1 27 ? 5.637 6.465 19.75 1 91.31 27 GLU B C 1
ATOM 2078 O O . GLU B 1 27 ? 4.629 5.922 20.219 1 91.31 27 GLU B O 1
ATOM 2083 N N . GLN B 1 28 ? 6.031 7.672 20.062 1 89.44 28 GLN B N 1
ATOM 2084 C CA . GLN B 1 28 ? 5.242 8.5 20.969 1 89.44 28 GLN B CA 1
ATOM 2085 C C . GLN B 1 28 ? 3.873 8.812 20.391 1 89.44 28 GLN B C 1
ATOM 2087 O O . GLN B 1 28 ? 2.867 8.805 21.094 1 89.44 28 GLN B O 1
ATOM 2092 N N . LEU B 1 29 ? 3.875 9.125 19.141 1 91.62 29 LEU B N 1
ATOM 2093 C CA . LEU B 1 29 ? 2.605 9.398 18.469 1 91.62 29 LEU B CA 1
ATOM 2094 C C . LEU B 1 29 ? 1.671 8.203 18.562 1 91.62 29 LEU B C 1
ATOM 2096 O O . LEU B 1 29 ? 0.515 8.344 18.969 1 91.62 29 LEU B O 1
ATOM 2100 N N . PHE B 1 30 ? 2.1 7.047 18.219 1 93.69 30 PHE B N 1
ATOM 2101 C CA . PHE B 1 30 ? 1.243 5.867 18.188 1 93.69 30 PHE B CA 1
ATOM 2102 C C . PHE B 1 30 ? 0.858 5.438 19.594 1 93.69 30 PHE B C 1
ATOM 2104 O O . PHE B 1 30 ? -0.229 4.902 19.812 1 93.69 30 PHE B O 1
ATOM 2111 N N . THR B 1 31 ? 1.735 5.684 20.562 1 90.88 31 THR B N 1
ATOM 2112 C CA . THR B 1 31 ? 1.355 5.469 21.953 1 90.88 31 THR B CA 1
ATOM 2113 C C . THR B 1 31 ? 0.199 6.387 22.344 1 90.88 31 THR B C 1
ATOM 2115 O O . THR B 1 31 ? -0.772 5.938 22.969 1 90.88 31 THR B O 1
ATOM 2118 N N . ALA B 1 32 ? 0.342 7.645 21.969 1 89.94 32 ALA B N 1
ATOM 2119 C CA . ALA B 1 32 ? -0.72 8.609 22.25 1 89.94 32 ALA B CA 1
ATOM 2120 C C . ALA B 1 32 ? -2.02 8.203 21.547 1 89.94 32 ALA B C 1
ATOM 2122 O O . ALA B 1 32 ? -3.102 8.336 22.125 1 89.94 32 ALA B O 1
ATOM 2123 N N . LEU B 1 33 ? -1.921 7.77 20.344 1 91.94 33 LEU B N 1
ATOM 2124 C CA . LEU B 1 33 ? -3.102 7.34 19.609 1 91.94 33 LEU B CA 1
ATOM 2125 C C . LEU B 1 33 ? -3.758 6.137 20.266 1 91.94 33 LEU B C 1
ATOM 2127 O O . LEU B 1 33 ? -4.988 6.039 20.312 1 91.94 33 LEU B O 1
ATOM 2131 N N . SER B 1 34 ? -2.957 5.207 20.703 1 91.75 34 SER B N 1
ATOM 2132 C CA . SER B 1 34 ? -3.475 4.039 21.422 1 91.75 34 SER B CA 1
ATOM 2133 C C . SER B 1 34 ? -4.211 4.449 22.688 1 91.75 34 SER B C 1
ATOM 2135 O O . SER B 1 34 ? -5.273 3.9 23 1 91.75 34 SER B O 1
ATOM 2137 N N . GLU B 1 35 ? -3.609 5.375 23.422 1 88.81 35 GLU B N 1
ATOM 2138 C CA . GLU B 1 35 ? -4.254 5.902 24.625 1 88.81 35 GLU B CA 1
ATOM 2139 C C . GLU B 1 35 ? -5.574 6.586 24.281 1 88.81 35 GLU B C 1
ATOM 2141 O O . GLU B 1 35 ? -6.578 6.391 24.969 1 88.81 35 GLU B O 1
ATOM 2146 N N . TYR B 1 36 ? -5.586 7.305 23.266 1 88.56 36 TYR B N 1
ATOM 2147 C CA . TYR B 1 36 ? -6.789 7.988 22.812 1 88.56 36 TYR B CA 1
ATOM 2148 C C . TYR B 1 36 ? -7.879 6.984 22.453 1 88.56 36 TYR B C 1
ATOM 2150 O O . TYR B 1 36 ? -9.047 7.168 22.812 1 88.56 36 TYR B O 1
ATOM 2158 N N . LYS B 1 37 ? -7.477 5.949 21.766 1 89.25 37 LYS B N 1
ATOM 2159 C CA . LYS B 1 37 ? -8.43 4.941 21.312 1 89.25 37 LYS B CA 1
ATOM 2160 C C . LYS B 1 37 ? -9.016 4.164 22.484 1 89.25 37 LYS B C 1
ATOM 2162 O O . LYS B 1 37 ? -10.117 3.619 22.391 1 89.25 37 LYS B O 1
ATOM 2167 N N . SER B 1 38 ? -8.281 4.098 23.547 1 88.38 38 SER B N 1
ATOM 2168 C CA . SER B 1 38 ? -8.766 3.391 24.719 1 88.38 38 SER B CA 1
ATOM 2169 C C . SER B 1 38 ? -9.875 4.168 25.422 1 88.38 38 SER B C 1
ATOM 2171 O O . SER B 1 38 ? -10.664 3.596 26.172 1 88.38 38 SER B O 1
ATOM 2173 N N . THR B 1 39 ? -10.016 5.434 25.172 1 86.62 39 THR B N 1
ATOM 2174 C CA . THR B 1 39 ? -10.984 6.27 25.875 1 86.62 39 THR B CA 1
ATOM 2175 C C . THR B 1 39 ? -12.016 6.836 24.906 1 86.62 39 THR B C 1
ATOM 2177 O O . THR B 1 39 ? -13.031 7.402 25.328 1 86.62 39 THR B O 1
ATOM 2180 N N . SER B 1 40 ? -11.703 6.715 23.656 1 86.75 40 SER B N 1
ATOM 2181 C CA . SER B 1 40 ? -12.594 7.25 22.625 1 86.75 40 SER B CA 1
ATOM 2182 C C . SER B 1 40 ? -12.859 6.223 21.531 1 86.75 40 SER B C 1
ATOM 2184 O O . SER B 1 40 ? -11.969 5.457 21.156 1 86.75 40 SER B O 1
ATOM 218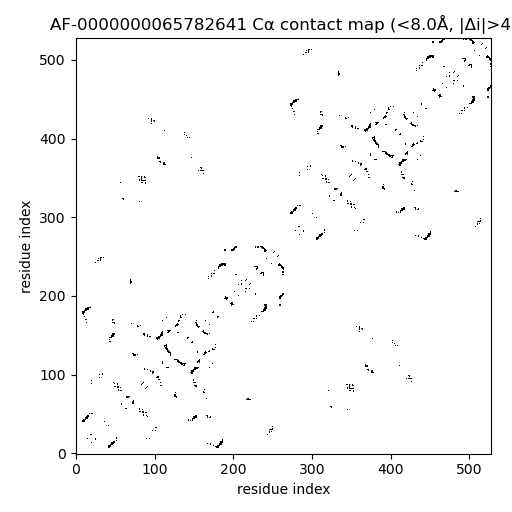6 N N . SER B 1 41 ? -14.023 6.195 21.047 1 87.31 41 SER B N 1
ATOM 2187 C CA . SER B 1 41 ? -14.383 5.309 19.938 1 87.31 41 SER B CA 1
ATOM 2188 C C . SER B 1 41 ? -14.359 6.039 18.609 1 87.31 41 SER B C 1
ATOM 2190 O O . SER B 1 41 ? -14.758 5.488 17.578 1 87.31 41 SER B O 1
ATOM 2192 N N . ARG B 1 42 ? -13.883 7.281 18.641 1 93.25 42 ARG B N 1
ATOM 2193 C CA . ARG B 1 42 ? -13.836 8.094 17.422 1 93.25 42 ARG B CA 1
ATOM 2194 C C . ARG B 1 42 ? -12.938 7.461 16.375 1 93.25 42 ARG B C 1
ATOM 2196 O O . ARG B 1 42 ? -11.773 7.148 16.641 1 93.25 42 ARG B O 1
ATOM 2203 N N . PRO B 1 43 ? -13.398 7.23 15.164 1 95.31 43 PRO B N 1
ATOM 2204 C CA . PRO B 1 43 ? -12.57 6.645 14.117 1 95.31 43 PRO B CA 1
ATOM 2205 C C . PRO B 1 43 ? -11.438 7.566 13.672 1 95.31 43 PRO B C 1
ATOM 2207 O O . PRO B 1 43 ? -11.617 8.781 13.594 1 95.31 43 PRO B O 1
ATOM 2210 N N . LEU B 1 44 ? -10.281 6.957 13.398 1 96.56 44 LEU B N 1
ATOM 2211 C CA . LEU B 1 44 ? -9.086 7.711 13.023 1 96.56 44 LEU B CA 1
ATOM 2212 C C . LEU B 1 44 ? -8.594 7.293 11.641 1 96.56 44 LEU B C 1
ATOM 2214 O O . LEU B 1 44 ? -8.672 6.113 11.281 1 96.56 44 LEU B O 1
ATOM 2218 N N . VAL B 1 45 ? -8.133 8.258 10.906 1 98.38 45 VAL B N 1
ATOM 2219 C CA . VAL B 1 45 ? -7.426 8.047 9.648 1 98.38 45 VAL B CA 1
ATOM 2220 C C . VAL B 1 45 ? -6.109 8.82 9.648 1 98.38 45 VAL B C 1
ATOM 2222 O O . VAL B 1 45 ? -6.074 9.992 10.047 1 98.38 45 VAL B O 1
ATOM 2225 N N . LEU B 1 46 ? -5.055 8.172 9.281 1 98.38 46 LEU B N 1
ATOM 2226 C CA . LEU B 1 46 ? -3.77 8.852 9.148 1 98.38 46 LEU B CA 1
ATOM 2227 C C . LEU B 1 46 ? -3.43 9.086 7.68 1 98.38 46 LEU B C 1
ATOM 2229 O O . LEU B 1 46 ? -3.605 8.188 6.848 1 98.38 46 LEU B O 1
ATOM 2233 N N . VAL B 1 47 ? -3.018 10.266 7.324 1 98.62 47 VAL B N 1
ATOM 2234 C CA . VAL B 1 47 ? -2.514 10.602 6 1 98.62 47 VAL B CA 1
ATOM 2235 C C . VAL B 1 47 ? -1.074 11.102 6.105 1 98.62 47 VAL B C 1
ATOM 2237 O O . VAL B 1 47 ? -0.749 11.898 6.988 1 98.62 47 VAL B O 1
ATOM 2240 N N . HIS B 1 48 ? -0.26 10.562 5.184 1 97.88 48 HIS B N 1
ATOM 2241 C CA . HIS B 1 48 ? 1.144 10.93 5.332 1 97.88 48 HIS B CA 1
ATOM 2242 C C . HIS B 1 48 ? 1.788 11.203 3.979 1 97.88 48 HIS B C 1
ATOM 2244 O O . HIS B 1 48 ? 1.306 10.727 2.947 1 97.88 48 HIS B O 1
ATOM 2250 N N . GLY B 1 49 ? 2.791 12.062 4.051 1 94.5 49 GLY B N 1
ATOM 2251 C CA . GLY B 1 49 ? 3.77 12.141 2.98 1 94.5 49 GLY B CA 1
ATOM 2252 C C . GLY B 1 49 ? 5 11.289 3.234 1 94.5 49 GLY B C 1
ATOM 2253 O O . GLY B 1 49 ? 4.891 10.102 3.559 1 94.5 49 GLY B O 1
ATOM 2254 N N . GLY B 1 50 ? 6.148 11.93 3 1 94.62 50 GLY B N 1
ATOM 2255 C CA . GLY B 1 50 ? 7.395 11.211 3.217 1 94.62 50 GLY B CA 1
ATOM 2256 C C . GLY B 1 50 ? 8.547 11.766 2.404 1 94.62 50 GLY B C 1
ATOM 2257 O O . GLY B 1 50 ? 9.32 11 1.811 1 94.62 50 GLY B O 1
ATOM 2258 N N . GLY B 1 51 ? 8.57 13.086 2.361 1 93 51 GLY B N 1
ATOM 2259 C CA . GLY B 1 51 ? 9.609 13.742 1.577 1 93 51 GLY B CA 1
ATOM 2260 C C . GLY B 1 51 ? 11.008 13.289 1.938 1 93 51 GLY B C 1
ATOM 2261 O O . GLY B 1 51 ? 11.867 13.156 1.064 1 93 51 GLY B O 1
ATOM 2262 N N . CYS B 1 52 ? 11.234 13.023 3.201 1 92.38 52 CYS B N 1
ATOM 2263 C CA . CYS B 1 52 ? 12.547 12.578 3.658 1 92.38 52 CYS B CA 1
ATOM 2264 C C . CYS B 1 52 ? 12.914 11.234 3.043 1 92.38 52 CYS B C 1
ATOM 2266 O O . CYS B 1 52 ? 14.07 11 2.682 1 92.38 52 CYS B O 1
ATOM 2268 N N . PHE B 1 53 ? 11.969 10.32 2.936 1 94.69 53 PHE B N 1
ATOM 2269 C CA . PHE B 1 53 ? 12.211 9.023 2.316 1 94.69 53 PHE B CA 1
ATOM 2270 C C . PHE B 1 53 ? 12.5 9.172 0.828 1 94.69 53 PHE B C 1
ATOM 2272 O O . PHE B 1 53 ? 13.344 8.469 0.278 1 94.69 53 PHE B O 1
ATOM 2279 N N . VAL B 1 54 ? 11.758 10.078 0.202 1 96.69 54 VAL B N 1
ATOM 2280 C CA . VAL B 1 54 ? 11.977 10.344 -1.215 1 96.69 54 VAL B CA 1
ATOM 2281 C C . VAL B 1 54 ? 13.367 10.93 -1.424 1 96.69 54 VAL B C 1
ATOM 2283 O O . VAL B 1 54 ? 14.109 10.477 -2.299 1 96.69 54 VAL B O 1
ATOM 2286 N N . ASP B 1 55 ? 13.711 11.898 -0.599 1 95.81 55 ASP B N 1
ATOM 2287 C CA . ASP B 1 55 ? 15.016 12.539 -0.709 1 95.81 55 ASP B CA 1
ATOM 2288 C C . ASP B 1 55 ? 16.141 11.531 -0.522 1 95.81 55 ASP B C 1
ATOM 2290 O O . ASP B 1 55 ? 17.109 11.523 -1.28 1 95.81 55 ASP B O 1
ATOM 2294 N N . GLU B 1 56 ? 16.016 10.719 0.474 1 94.44 56 GLU B N 1
ATOM 2295 C CA . GLU B 1 56 ? 17.031 9.703 0.74 1 94.44 56 GLU B CA 1
ATOM 2296 C C . GLU B 1 56 ? 17.172 8.742 -0.44 1 94.44 56 GLU B C 1
ATOM 2298 O O . GLU B 1 56 ? 18.281 8.438 -0.864 1 94.44 56 GLU B O 1
ATOM 2303 N N . LEU B 1 57 ? 16.094 8.289 -0.928 1 96.38 57 LEU B N 1
ATOM 2304 C CA . LEU B 1 57 ? 16.094 7.34 -2.035 1 96.38 57 LEU B CA 1
ATOM 2305 C C . LEU B 1 57 ? 16.719 7.949 -3.279 1 96.38 57 LEU B C 1
ATOM 2307 O O . LEU B 1 57 ? 17.594 7.336 -3.906 1 96.38 57 LEU B O 1
ATOM 2311 N N . LEU B 1 58 ? 16.281 9.148 -3.646 1 96.69 58 LEU B N 1
ATOM 2312 C CA . LEU B 1 58 ? 16.797 9.82 -4.832 1 96.69 58 LEU B CA 1
ATOM 2313 C C . LEU B 1 58 ? 18.297 10.094 -4.688 1 96.69 58 LEU B C 1
ATOM 2315 O O . LEU B 1 58 ? 19.047 9.938 -5.648 1 96.69 58 LEU B O 1
ATOM 2319 N N . ALA B 1 59 ? 18.688 10.477 -3.484 1 95.81 59 ALA B N 1
ATOM 2320 C CA . ALA B 1 59 ? 20.109 10.711 -3.229 1 95.81 59 ALA B CA 1
ATOM 2321 C C . ALA B 1 59 ? 20.922 9.445 -3.463 1 95.81 59 ALA B C 1
ATOM 2323 O O . ALA B 1 59 ? 22 9.492 -4.047 1 95.81 59 ALA B O 1
ATOM 2324 N N . LYS B 1 60 ? 20.406 8.336 -3.008 1 95.69 60 LYS B N 1
ATOM 2325 C CA . LYS B 1 60 ? 21.078 7.055 -3.188 1 95.69 60 LYS B CA 1
ATOM 2326 C C . LYS B 1 60 ? 21.203 6.707 -4.668 1 95.69 60 LYS B C 1
ATOM 2328 O O . LYS B 1 60 ? 22.094 5.949 -5.055 1 95.69 60 LYS B O 1
ATOM 2333 N N . MET B 1 61 ? 20.344 7.238 -5.492 1 95.69 61 MET B N 1
ATOM 2334 C CA . MET B 1 61 ? 20.359 6.977 -6.926 1 95.69 61 MET B CA 1
ATOM 2335 C C . MET B 1 61 ? 21.047 8.109 -7.684 1 95.69 61 MET B C 1
ATOM 2337 O O . MET B 1 61 ? 21.047 8.125 -8.914 1 95.69 61 MET B O 1
ATOM 2341 N N . ASN B 1 62 ? 21.516 9.117 -7.02 1 95.56 62 ASN B N 1
ATOM 2342 C CA . ASN B 1 62 ? 22.188 10.289 -7.574 1 95.56 62 ASN B CA 1
ATOM 2343 C C . ASN B 1 62 ? 21.234 11.117 -8.438 1 95.56 62 ASN B C 1
ATOM 2345 O O . ASN B 1 62 ? 21.625 11.609 -9.5 1 95.56 62 ASN B O 1
ATOM 2349 N N . ILE B 1 63 ? 20 11.117 -8.055 1 95.12 63 ILE B N 1
ATOM 2350 C CA . ILE B 1 63 ? 19.016 11.953 -8.703 1 95.12 63 ILE B CA 1
ATOM 2351 C C . ILE B 1 63 ? 18.781 13.219 -7.879 1 95.12 63 ILE B C 1
ATOM 2353 O O . ILE B 1 63 ? 18.578 13.148 -6.664 1 95.12 63 ILE B O 1
ATOM 2357 N N . VAL B 1 64 ? 18.797 14.367 -8.469 1 94.06 64 VAL B N 1
ATOM 2358 C CA . VAL B 1 64 ? 18.609 15.641 -7.781 1 94.06 64 VAL B CA 1
ATOM 2359 C C . VAL B 1 64 ? 17.109 15.961 -7.695 1 94.06 64 VAL B C 1
ATOM 2361 O O . VAL B 1 64 ? 16.406 15.938 -8.711 1 94.06 64 VAL B O 1
ATOM 2364 N N . SER B 1 65 ? 16.656 16.141 -6.547 1 93.38 65 SER B N 1
ATOM 2365 C CA . SER B 1 65 ? 15.266 16.562 -6.324 1 93.38 65 SER B CA 1
ATOM 2366 C C . SER B 1 65 ? 15.133 18.078 -6.348 1 93.38 65 SER B C 1
ATOM 2368 O O . SER B 1 65 ? 15.93 18.781 -5.73 1 93.38 65 SER B O 1
ATOM 2370 N N . GLU B 1 66 ? 14.156 18.578 -7.066 1 94 66 GLU B N 1
ATOM 2371 C CA . GLU B 1 66 ? 13.891 20 -7.152 1 94 66 GLU B CA 1
ATOM 2372 C C . GLU B 1 66 ? 12.477 20.328 -6.676 1 94 66 GLU B C 1
ATOM 2374 O O . GLU B 1 66 ? 11.578 19.5 -6.766 1 94 66 GLU B O 1
ATOM 2379 N N . LYS B 1 67 ? 12.32 21.516 -6.156 1 92.69 67 LYS B N 1
ATOM 2380 C CA . LYS B 1 67 ? 11.016 22.016 -5.734 1 92.69 67 LYS B CA 1
ATOM 2381 C C . LYS B 1 67 ? 10.703 23.359 -6.387 1 92.69 67 LYS B C 1
ATOM 2383 O O . LYS B 1 67 ? 11.609 24.156 -6.641 1 92.69 67 LYS B O 1
ATOM 2388 N N . LYS B 1 68 ? 9.438 23.5 -6.707 1 92 68 LYS B N 1
ATOM 2389 C CA . LYS B 1 68 ? 8.906 24.766 -7.207 1 92 68 LYS B CA 1
ATOM 2390 C C . LYS B 1 68 ? 7.688 25.203 -6.402 1 92 68 LYS B C 1
ATOM 2392 O O . LYS B 1 68 ? 6.691 24.484 -6.328 1 92 68 LYS B O 1
ATOM 2397 N N . ASN B 1 69 ? 7.766 26.391 -5.758 1 86.62 69 ASN B N 1
ATOM 2398 C CA . ASN B 1 69 ? 6.68 26.938 -4.953 1 86.62 69 ASN B CA 1
ATOM 2399 C C . ASN B 1 69 ? 6.223 25.953 -3.879 1 86.62 69 ASN B C 1
ATOM 2401 O O . ASN B 1 69 ? 5.027 25.703 -3.725 1 86.62 69 ASN B O 1
ATOM 2405 N N . GLY B 1 70 ? 7.152 25.266 -3.32 1 87.56 70 GLY B N 1
ATOM 2406 C CA . GLY B 1 70 ? 6.875 24.391 -2.197 1 87.56 70 GLY B CA 1
ATOM 2407 C C . GLY B 1 70 ? 6.441 23 -2.623 1 87.56 70 GLY B C 1
ATOM 2408 O O . GLY B 1 70 ? 6.215 22.125 -1.779 1 87.56 70 GLY B O 1
ATOM 2409 N N . LEU B 1 71 ? 6.387 22.797 -3.936 1 91.94 71 LEU B N 1
ATOM 2410 C CA . LEU B 1 71 ? 5.973 21.516 -4.469 1 91.94 71 LEU B CA 1
ATOM 2411 C C . LEU B 1 71 ? 7.137 20.812 -5.168 1 91.94 71 LEU B C 1
ATOM 2413 O O . LEU B 1 71 ? 7.895 21.453 -5.906 1 91.94 71 LEU B O 1
ATOM 2417 N N . ARG B 1 72 ? 7.281 19.562 -4.895 1 94.44 72 ARG B N 1
ATOM 2418 C CA . ARG B 1 72 ? 8.344 18.812 -5.547 1 94.44 72 ARG B CA 1
ATOM 2419 C C . ARG B 1 72 ? 8.055 18.609 -7.031 1 94.44 72 ARG B C 1
ATOM 2421 O O . ARG B 1 72 ? 6.965 18.156 -7.398 1 94.44 72 ARG B O 1
ATOM 2428 N N . ILE B 1 73 ? 9.023 19.031 -7.828 1 97 73 ILE B N 1
ATOM 2429 C CA . ILE B 1 73 ? 8.969 18.641 -9.234 1 97 73 ILE B CA 1
ATOM 2430 C C . ILE B 1 73 ? 9.164 17.125 -9.344 1 97 73 ILE B C 1
ATOM 2432 O O . ILE B 1 73 ? 10.102 16.578 -8.766 1 97 73 ILE B O 1
ATOM 2436 N N . THR B 1 74 ? 8.273 16.453 -9.984 1 97.88 74 THR B N 1
ATOM 2437 C CA . THR B 1 74 ? 8.344 15.008 -10.102 1 97.88 74 THR B CA 1
ATOM 2438 C C . THR B 1 74 ? 8.391 14.578 -11.562 1 97.88 74 THR B C 1
ATOM 2440 O O . THR B 1 74 ? 7.352 14.43 -12.211 1 97.88 74 THR B O 1
ATOM 2443 N N . PRO B 1 75 ? 9.578 14.383 -12.062 1 97.56 75 PRO B N 1
ATOM 2444 C CA . PRO B 1 75 ? 9.672 13.867 -13.438 1 97.56 75 PRO B CA 1
ATOM 2445 C C . PRO B 1 75 ? 8.969 12.523 -13.602 1 97.56 75 PRO B C 1
ATOM 2447 O O . PRO B 1 75 ? 9.016 11.68 -12.695 1 97.56 75 PRO B O 1
ATOM 2450 N N . PHE B 1 76 ? 8.398 12.266 -14.781 1 97.12 76 PHE B N 1
ATOM 2451 C CA . PHE B 1 76 ? 7.695 11.016 -15.055 1 97.12 76 PHE B CA 1
ATOM 2452 C C . PHE B 1 76 ? 8.641 9.828 -14.93 1 97.12 76 PHE B C 1
ATOM 2454 O O . PHE B 1 76 ? 8.234 8.734 -14.523 1 97.12 76 PHE B O 1
ATOM 2461 N N . SER B 1 77 ? 9.883 10.031 -15.188 1 95.62 77 SER B N 1
ATOM 2462 C CA . SER B 1 77 ? 10.875 8.969 -15.102 1 95.62 77 SER B CA 1
ATOM 2463 C C . SER B 1 77 ? 11.109 8.539 -13.656 1 95.62 77 SER B C 1
ATOM 2465 O O . SER B 1 77 ? 11.578 7.43 -13.406 1 95.62 77 SER B O 1
ATOM 2467 N N . ASP B 1 78 ? 10.758 9.445 -12.703 1 96.81 78 ASP B N 1
ATOM 2468 C CA . ASP B 1 78 ? 11.117 9.195 -11.312 1 96.81 78 ASP B CA 1
ATOM 2469 C C . ASP B 1 78 ? 9.898 8.766 -10.5 1 96.81 78 ASP B C 1
ATOM 2471 O O . ASP B 1 78 ? 10.031 8.32 -9.352 1 96.81 78 ASP B O 1
ATOM 2475 N N . ILE B 1 79 ? 8.703 8.805 -11.039 1 98.25 79 ILE B N 1
ATOM 2476 C CA . ILE B 1 79 ? 7.461 8.664 -10.281 1 98.25 79 ILE B CA 1
ATOM 2477 C C . ILE B 1 79 ? 7.375 7.262 -9.688 1 98.25 79 ILE B C 1
ATOM 2479 O O . ILE B 1 79 ? 6.848 7.074 -8.594 1 98.25 79 ILE B O 1
ATOM 2483 N N . GLY B 1 80 ? 7.914 6.281 -10.406 1 97.5 80 GLY B N 1
ATOM 2484 C CA . GLY B 1 80 ? 7.938 4.93 -9.859 1 97.5 80 GLY B CA 1
ATOM 2485 C C . GLY B 1 80 ? 8.703 4.828 -8.555 1 97.5 80 GLY B C 1
ATOM 2486 O O . GLY B 1 80 ? 8.242 4.199 -7.602 1 97.5 80 GLY B O 1
ATOM 2487 N N . TYR B 1 81 ? 9.867 5.48 -8.492 1 97.38 81 TYR B N 1
ATOM 2488 C CA . TYR B 1 81 ? 10.711 5.473 -7.301 1 97.38 81 TYR B CA 1
ATOM 2489 C C . TYR B 1 81 ? 10.055 6.262 -6.172 1 97.38 81 TYR B C 1
ATOM 2491 O O . TYR B 1 81 ? 10.078 5.836 -5.016 1 97.38 81 TYR B O 1
ATOM 2499 N N . ILE B 1 82 ? 9.461 7.355 -6.516 1 98.12 82 ILE B N 1
ATOM 2500 C CA . ILE B 1 82 ? 8.789 8.195 -5.531 1 98.12 82 ILE B CA 1
ATOM 2501 C C . ILE B 1 82 ? 7.578 7.461 -4.961 1 98.12 82 ILE B C 1
ATOM 2503 O O . ILE B 1 82 ? 7.336 7.492 -3.752 1 98.12 82 ILE B O 1
ATOM 2507 N N . THR B 1 83 ? 6.891 6.77 -5.828 1 98.69 83 THR B N 1
ATOM 2508 C CA . THR B 1 83 ? 5.793 5.914 -5.391 1 98.69 83 THR B CA 1
ATOM 2509 C C . THR B 1 83 ? 6.293 4.852 -4.414 1 98.69 83 THR B C 1
ATOM 2511 O O . THR B 1 83 ? 5.66 4.598 -3.389 1 98.69 83 THR B O 1
ATOM 2514 N N . GLY B 1 84 ? 7.379 4.242 -4.73 1 98.5 84 GLY B N 1
ATOM 2515 C CA . GLY B 1 84 ? 7.984 3.27 -3.834 1 98.5 84 GLY B CA 1
ATOM 2516 C C . GLY B 1 84 ? 8.297 3.836 -2.461 1 98.5 84 GLY B C 1
ATOM 2517 O O . GLY B 1 84 ? 7.969 3.223 -1.442 1 98.5 84 GLY B O 1
ATOM 2518 N N . ALA B 1 85 ? 8.859 5.012 -2.416 1 98.06 85 ALA B N 1
ATOM 2519 C CA . ALA B 1 85 ? 9.266 5.641 -1.161 1 98.06 85 ALA B CA 1
ATOM 2520 C C . ALA B 1 85 ? 8.047 6 -0.311 1 98.06 85 ALA B C 1
ATOM 2522 O O . ALA B 1 85 ? 8.047 5.785 0.904 1 98.06 85 ALA B O 1
ATOM 2523 N N . LEU B 1 86 ? 7.004 6.508 -0.942 1 98.5 86 LEU B N 1
ATOM 2524 C CA . LEU B 1 86 ? 5.867 7.047 -0.205 1 98.5 86 LEU B CA 1
ATOM 2525 C C . LEU B 1 86 ? 4.859 5.953 0.117 1 98.5 86 LEU B C 1
ATOM 2527 O O . LEU B 1 86 ? 4.566 5.695 1.288 1 98.5 86 LEU B O 1
ATOM 2531 N N . ALA B 1 87 ? 4.371 5.211 -0.926 1 98.75 87 ALA B N 1
ATOM 2532 C CA . ALA B 1 87 ? 3.318 4.215 -0.75 1 98.75 87 ALA B CA 1
ATOM 2533 C C . ALA B 1 87 ? 3.895 2.891 -0.255 1 98.75 87 ALA B C 1
ATOM 2535 O O . ALA B 1 87 ? 3.158 2.027 0.226 1 98.75 87 ALA B O 1
ATOM 2536 N N . GLY B 1 88 ? 5.152 2.713 -0.427 1 98.5 88 GLY B N 1
ATOM 2537 C CA . GLY B 1 88 ? 5.832 1.52 0.049 1 98.5 88 GLY B CA 1
ATOM 2538 C C . GLY B 1 88 ? 6.547 1.729 1.369 1 98.5 88 GLY B C 1
ATOM 2539 O O . GLY B 1 88 ? 5.988 1.461 2.436 1 98.5 88 GLY B O 1
ATOM 2540 N N . THR B 1 89 ? 7.766 2.375 1.348 1 97.75 89 THR B N 1
ATOM 2541 C CA . THR B 1 89 ? 8.648 2.469 2.502 1 97.75 89 THR B CA 1
ATOM 2542 C C . THR B 1 89 ? 7.996 3.27 3.625 1 97.75 89 THR B C 1
ATOM 2544 O O . THR B 1 89 ? 7.785 2.75 4.723 1 97.75 89 THR B O 1
ATOM 2547 N N . ALA B 1 90 ? 7.645 4.484 3.377 1 97.81 90 ALA B N 1
ATOM 2548 C CA . ALA B 1 90 ? 7.09 5.355 4.406 1 97.81 90 ALA B CA 1
ATOM 2549 C C . ALA B 1 90 ? 5.805 4.77 4.988 1 97.81 90 ALA B C 1
ATOM 2551 O O . ALA B 1 90 ? 5.637 4.711 6.207 1 97.81 90 ALA B O 1
ATOM 2552 N N . ASN B 1 91 ? 4.941 4.348 4.121 1 98.5 91 ASN B N 1
ATOM 2553 C CA . ASN B 1 91 ? 3.654 3.803 4.547 1 98.5 91 ASN B CA 1
ATOM 2554 C C . ASN B 1 91 ? 3.83 2.584 5.449 1 98.5 91 ASN B C 1
ATOM 2556 O O . ASN B 1 91 ? 3.176 2.475 6.484 1 98.5 91 ASN B O 1
ATOM 2560 N N . LYS B 1 92 ? 4.703 1.687 5.066 1 98.44 92 LYS B N 1
ATOM 2561 C CA . LYS B 1 92 ? 4.855 0.448 5.824 1 98.44 92 LYS B CA 1
ATOM 2562 C C . LYS B 1 92 ? 5.613 0.691 7.125 1 98.44 92 LYS B C 1
ATOM 2564 O O . LYS B 1 92 ? 5.406 -0.021 8.109 1 98.44 92 LYS B O 1
ATOM 2569 N N . VAL B 1 93 ? 6.484 1.687 7.148 1 97.06 93 VAL B N 1
ATOM 2570 C CA . VAL B 1 93 ? 7.121 2.07 8.406 1 97.06 93 VAL B CA 1
ATOM 2571 C C . VAL B 1 93 ? 6.059 2.545 9.398 1 97.06 93 VAL B C 1
ATOM 2573 O O . VAL B 1 93 ? 6.094 2.178 10.57 1 97.06 93 VAL B O 1
ATOM 2576 N N . LEU B 1 94 ? 5.141 3.338 8.922 1 97.56 94 LEU B N 1
ATOM 2577 C CA . LEU B 1 94 ? 4.055 3.797 9.781 1 97.56 94 LEU B CA 1
ATOM 2578 C C . LEU B 1 94 ? 3.176 2.631 10.219 1 97.56 94 LEU B C 1
ATOM 2580 O O . LEU B 1 94 ? 2.779 2.551 11.391 1 97.56 94 LEU B O 1
ATOM 2584 N N . MET B 1 95 ? 2.91 1.729 9.328 1 98.19 95 MET B N 1
ATOM 2585 C CA . MET B 1 95 ? 2.125 0.548 9.672 1 98.19 95 MET B CA 1
ATOM 2586 C C . MET B 1 95 ? 2.811 -0.261 10.766 1 98.19 95 MET B C 1
ATOM 2588 O O . MET B 1 95 ? 2.15 -0.772 11.672 1 98.19 95 MET B O 1
ATOM 2592 N N . ALA B 1 96 ? 4.105 -0.403 10.602 1 97.56 96 ALA B N 1
ATOM 2593 C CA . ALA B 1 96 ? 4.879 -1.149 11.594 1 97.56 96 ALA B CA 1
ATOM 2594 C C . ALA B 1 96 ? 4.691 -0.563 12.984 1 97.56 96 ALA B C 1
ATOM 2596 O O . ALA B 1 96 ? 4.488 -1.3 13.953 1 97.56 96 ALA B O 1
ATOM 2597 N N . GLN B 1 97 ? 4.758 0.754 13.094 1 96.44 97 GLN B N 1
ATOM 2598 C CA . GLN B 1 97 ? 4.562 1.421 14.375 1 96.44 97 GLN B CA 1
ATOM 2599 C C . GLN B 1 97 ? 3.143 1.212 14.898 1 96.44 97 GLN B C 1
ATOM 2601 O O . GLN B 1 97 ? 2.941 0.989 16.094 1 96.44 97 GLN B O 1
ATOM 2606 N N . GLY B 1 98 ? 2.18 1.332 14.016 1 96.38 98 GLY B N 1
ATOM 2607 C CA . GLY B 1 98 ? 0.802 1.057 14.398 1 96.38 98 GLY B CA 1
ATOM 2608 C C . GLY B 1 98 ? 0.595 -0.355 14.906 1 96.38 98 GLY B C 1
ATOM 2609 O O . GLY B 1 98 ? -0.051 -0.558 15.938 1 96.38 98 GLY B O 1
ATOM 2610 N N . LEU B 1 99 ? 1.158 -1.304 14.195 1 96.31 99 LEU B N 1
ATOM 2611 C CA . LEU B 1 99 ? 1.044 -2.703 14.594 1 96.31 99 LEU B CA 1
ATOM 2612 C C . LEU B 1 99 ? 1.655 -2.93 15.969 1 96.31 99 LEU B C 1
ATOM 2614 O O . LEU B 1 99 ? 1.072 -3.625 16.812 1 96.31 99 LEU B O 1
ATOM 2618 N N . LYS B 1 100 ? 2.781 -2.359 16.203 1 94.06 100 LYS B N 1
ATOM 2619 C CA . LYS B 1 100 ? 3.455 -2.473 17.5 1 94.06 100 LYS B CA 1
ATOM 2620 C C . LYS B 1 100 ? 2.576 -1.939 18.625 1 94.06 100 LYS B C 1
ATOM 2622 O O . LYS B 1 100 ? 2.629 -2.441 19.75 1 94.06 100 LYS B O 1
ATOM 2627 N N . SER B 1 101 ? 1.845 -0.967 18.312 1 92.81 101 SER B N 1
ATOM 2628 C CA . SER B 1 101 ? 1.004 -0.331 19.312 1 92.81 101 SER B CA 1
ATOM 2629 C C . SER B 1 101 ? -0.312 -1.081 19.5 1 92.81 101 SER B C 1
ATOM 2631 O O . SER B 1 101 ? -1.154 -0.686 20.297 1 92.81 101 SER B O 1
ATOM 2633 N N . GLY B 1 102 ? -0.583 -2.113 18.625 1 92.88 102 GLY B N 1
ATOM 2634 C CA . GLY B 1 102 ? -1.753 -2.961 18.781 1 92.88 102 GLY B CA 1
ATOM 2635 C C . GLY B 1 102 ? -2.895 -2.586 17.859 1 92.88 102 GLY B C 1
ATOM 2636 O O . GLY B 1 102 ? -3.971 -3.184 17.922 1 92.88 102 GLY B O 1
ATOM 2637 N N . ALA B 1 103 ? -2.689 -1.637 16.953 1 95.06 103 ALA B N 1
ATOM 2638 C CA . ALA B 1 103 ? -3.742 -1.21 16.031 1 95.06 103 ALA B CA 1
ATOM 2639 C C . ALA B 1 103 ? -3.896 -2.197 14.875 1 95.06 103 ALA B C 1
ATOM 2641 O O . ALA B 1 103 ? -2.934 -2.861 14.484 1 95.06 103 ALA B O 1
ATOM 2642 N N . LYS B 1 104 ? -5.082 -2.328 14.328 1 96.19 104 LYS B N 1
ATOM 2643 C CA . LYS B 1 104 ? -5.332 -3.033 13.07 1 96.19 104 LYS B CA 1
ATOM 2644 C C . LYS B 1 104 ? -5.188 -2.096 11.875 1 96.19 104 LYS B C 1
ATOM 2646 O O . LYS B 1 104 ? -6.172 -1.529 11.398 1 96.19 104 LYS B O 1
ATOM 2651 N N . VAL B 1 105 ? -4.047 -2.047 11.391 1 98.38 105 VAL B N 1
ATOM 2652 C CA . VAL B 1 105 ? -3.713 -1.02 10.406 1 98.38 105 VAL B CA 1
ATOM 2653 C C . VAL B 1 105 ? -4 -1.538 9 1 98.38 105 VAL B C 1
ATOM 2655 O O . VAL B 1 105 ? -3.93 -2.744 8.75 1 98.38 105 VAL B O 1
ATOM 2658 N N . VAL B 1 106 ? -4.363 -0.688 8.117 1 98.88 106 VAL B N 1
ATOM 2659 C CA . VAL B 1 106 ? -4.492 -0.93 6.684 1 98.88 106 VAL B CA 1
ATOM 2660 C C . VAL B 1 106 ? -3.787 0.18 5.906 1 98.88 106 VAL B C 1
ATOM 2662 O O . VAL B 1 106 ? -4.16 1.352 6.012 1 98.88 106 VAL B O 1
ATOM 2665 N N . GLY B 1 107 ? -2.748 -0.196 5.211 1 98.88 107 GLY B N 1
ATOM 2666 C CA . GLY B 1 107 ? -2.016 0.761 4.398 1 98.88 107 GLY B CA 1
ATOM 2667 C C . GLY B 1 107 ? -2.652 1 3.041 1 98.88 107 GLY B C 1
ATOM 2668 O O . GLY B 1 107 ? -2.91 0.054 2.295 1 98.88 107 GLY B O 1
ATOM 2669 N N . LEU B 1 108 ? -2.855 2.291 2.684 1 98.94 108 LEU B N 1
ATOM 2670 C CA . LEU B 1 108 ? -3.555 2.646 1.454 1 98.94 108 LEU B CA 1
ATOM 2671 C C . LEU B 1 108 ? -2.834 3.775 0.725 1 98.94 108 LEU B C 1
ATOM 2673 O O . LEU B 1 108 ? -1.879 4.352 1.253 1 98.94 108 LEU B O 1
ATOM 2677 N N . SER B 1 109 ? -3.199 3.994 -0.497 1 98.88 109 SER B N 1
ATOM 2678 C CA . SER B 1 109 ? -2.914 5.191 -1.28 1 98.88 109 SER B CA 1
ATOM 2679 C C . SER B 1 109 ? -4.199 5.895 -1.702 1 98.88 109 SER B C 1
ATOM 2681 O O . SER B 1 109 ? -5.297 5.41 -1.424 1 98.88 109 SER B O 1
ATOM 2683 N N . LEU B 1 110 ? -4.109 7.027 -2.379 1 98.81 110 LEU B N 1
ATOM 2684 C CA . LEU B 1 110 ? -5.27 7.809 -2.799 1 98.81 110 LEU B CA 1
ATOM 2685 C C . LEU B 1 110 ? -6.047 7.082 -3.891 1 98.81 110 LEU B C 1
ATOM 2687 O O . LEU B 1 110 ? -7.176 7.457 -4.207 1 98.81 110 LEU B O 1
ATOM 2691 N N . ALA B 1 111 ? -5.488 6.016 -4.402 1 98.38 111 ALA B N 1
ATOM 2692 C CA . ALA B 1 111 ? -6.094 5.297 -5.52 1 98.38 111 ALA B CA 1
ATOM 2693 C C . ALA B 1 111 ? -6.98 4.156 -5.027 1 98.38 111 ALA B C 1
ATOM 2695 O O . ALA B 1 111 ? -7.742 3.578 -5.801 1 98.38 111 ALA B O 1
ATOM 2696 N N . ASP B 1 112 ? -6.91 3.85 -3.807 1 98.81 112 ASP B N 1
ATOM 2697 C CA . ASP B 1 112 ? -7.582 2.67 -3.273 1 98.81 112 ASP B CA 1
ATOM 2698 C C . ASP B 1 112 ? -9.094 2.887 -3.191 1 98.81 112 ASP B C 1
ATOM 2700 O O . ASP B 1 112 ? -9.555 3.84 -2.561 1 98.81 112 ASP B O 1
ATOM 2704 N N . GLY B 1 113 ? -9.844 2.012 -3.836 1 98.31 113 GLY B N 1
ATOM 2705 C CA . GLY B 1 113 ? -11.281 1.928 -3.652 1 98.31 113 GLY B CA 1
ATOM 2706 C C . GLY B 1 113 ? -12.016 3.172 -4.117 1 98.31 113 GLY B C 1
ATOM 2707 O O . GLY B 1 113 ? -13.172 3.385 -3.76 1 98.31 113 GLY B O 1
ATOM 2708 N N . GLY B 1 114 ? -11.328 4.051 -4.754 1 97.88 114 GLY B N 1
ATOM 2709 C CA . GLY B 1 114 ? -11.953 5.266 -5.242 1 97.88 114 GLY B CA 1
ATOM 2710 C C . GLY B 1 114 ? -12.109 6.328 -4.168 1 97.88 114 GLY B C 1
ATOM 2711 O O . GLY B 1 114 ? -12.984 7.195 -4.27 1 97.88 114 GLY B O 1
ATOM 2712 N N . ILE B 1 115 ? -11.273 6.348 -3.164 1 98.5 115 ILE B N 1
ATOM 2713 C CA . ILE B 1 115 ? -11.453 7.219 -2.006 1 98.5 115 ILE B CA 1
ATOM 2714 C C . ILE B 1 115 ? -11.141 8.664 -2.393 1 98.5 115 ILE B C 1
ATOM 2716 O O . ILE B 1 115 ? -11.469 9.594 -1.658 1 98.5 115 ILE B O 1
ATOM 2720 N N . ALA B 1 116 ? -10.445 8.805 -3.547 1 98.5 116 ALA B N 1
ATOM 2721 C CA . ALA B 1 116 ? -10.125 10.125 -4.082 1 98.5 116 ALA B CA 1
ATOM 2722 C C . ALA B 1 116 ? -10.023 10.086 -5.605 1 98.5 116 ALA B C 1
ATOM 2724 O O . ALA B 1 116 ? -9.789 9.023 -6.191 1 98.5 116 ALA B O 1
ATOM 2725 N N . THR B 1 117 ? -10.266 11.18 -6.219 1 98.19 117 THR B N 1
ATOM 2726 C CA . THR B 1 117 ? -9.992 11.375 -7.637 1 98.19 117 THR B CA 1
ATOM 2727 C C . THR B 1 117 ? -8.734 12.219 -7.832 1 98.19 117 THR B C 1
ATOM 2729 O O . THR B 1 117 ? -8.625 13.312 -7.277 1 98.19 117 THR B O 1
ATOM 2732 N N . VAL B 1 118 ? -7.812 11.688 -8.578 1 98.44 118 VAL B N 1
ATOM 2733 C CA . VAL B 1 118 ? -6.547 12.391 -8.773 1 98.44 118 VAL B CA 1
ATOM 2734 C C . VAL B 1 118 ? -6.336 12.664 -10.266 1 98.44 118 VAL B C 1
ATOM 2736 O O . VAL B 1 118 ? -6.559 11.781 -11.102 1 98.44 118 VAL B O 1
ATOM 2739 N N . THR B 1 119 ? -5.957 13.891 -10.609 1 98.31 119 THR B N 1
ATOM 2740 C CA . THR B 1 119 ? -5.613 14.297 -11.969 1 98.31 119 THR B CA 1
ATOM 2741 C C . THR B 1 119 ? -4.258 14.992 -11.992 1 98.31 119 THR B C 1
ATOM 2743 O O . THR B 1 119 ? -3.812 15.539 -10.984 1 98.31 119 THR B O 1
ATOM 2746 N N . GLN B 1 120 ? -3.621 14.953 -13.07 1 97.94 120 GLN B N 1
ATOM 2747 C CA . GLN B 1 120 ? -2.314 15.594 -13.188 1 97.94 120 GLN B CA 1
ATOM 2748 C C . GLN B 1 120 ? -2.436 17.109 -13.102 1 97.94 120 GLN B C 1
ATOM 2750 O O . GLN B 1 120 ? -3.322 17.703 -13.719 1 97.94 120 GLN B O 1
ATOM 2755 N N . SER B 1 121 ? -1.575 17.703 -12.367 1 96.62 121 SER B N 1
ATOM 2756 C CA . SER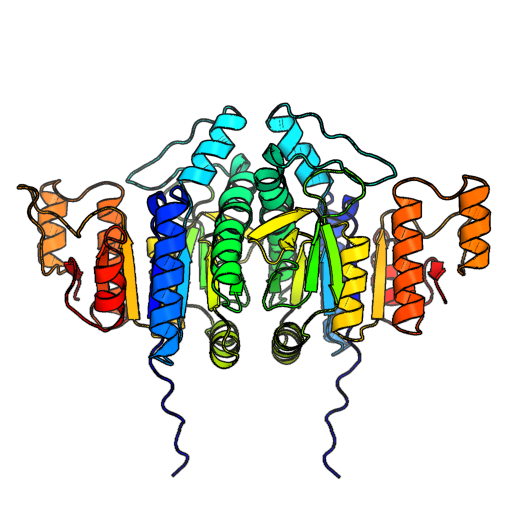 B 1 121 ? -1.528 19.156 -12.242 1 96.62 121 SER B CA 1
ATOM 2757 C C . SER B 1 121 ? -1.168 19.812 -13.57 1 96.62 121 SER B C 1
ATOM 2759 O O . SER B 1 121 ? -0.34 19.297 -14.32 1 96.62 121 SER B O 1
ATOM 2761 N N . THR B 1 122 ? -1.703 20.922 -13.812 1 94.31 122 THR B N 1
ATOM 2762 C CA . THR B 1 122 ? -1.394 21.688 -15.023 1 94.31 122 THR B CA 1
ATOM 2763 C C . THR B 1 122 ? -0.271 22.688 -14.758 1 94.31 122 THR B C 1
ATOM 2765 O O . THR B 1 122 ? 0.058 23.5 -15.625 1 94.31 122 THR B O 1
ATOM 2768 N N . ALA B 1 123 ? 0.368 22.656 -13.617 1 91.88 123 ALA B N 1
ATOM 2769 C CA . ALA B 1 123 ? 1.374 23.641 -13.211 1 91.88 123 ALA B CA 1
ATOM 2770 C C . ALA B 1 123 ? 2.734 23.312 -13.82 1 91.88 123 ALA B C 1
ATOM 2772 O O . ALA B 1 123 ? 3.723 24 -13.555 1 91.88 123 ALA B O 1
ATOM 2773 N N . GLY B 1 124 ? 2.82 22.266 -14.641 1 93.38 124 GLY B N 1
ATOM 2774 C CA . GLY B 1 124 ? 4.066 21.922 -15.305 1 93.38 124 GLY B CA 1
ATOM 2775 C C . GLY B 1 124 ? 5.098 21.312 -14.375 1 93.38 124 GLY B C 1
ATOM 2776 O O . GLY B 1 124 ? 6.293 21.594 -14.492 1 93.38 124 GLY B O 1
ATOM 2777 N N . LEU B 1 125 ? 4.664 20.531 -13.391 1 96.25 125 LEU B N 1
ATOM 2778 C CA . LEU B 1 125 ? 5.547 19.969 -12.375 1 96.25 125 LEU B CA 1
ATOM 2779 C C . LEU B 1 125 ? 5.832 18.5 -12.648 1 96.25 125 LEU B C 1
ATOM 2781 O O . LEU B 1 125 ? 6.441 17.812 -11.828 1 96.25 125 LEU B O 1
ATOM 2785 N N . GLY B 1 126 ? 5.363 17.953 -13.836 1 97.69 126 GLY B N 1
ATOM 2786 C CA . GLY B 1 126 ? 5.543 16.547 -14.141 1 97.69 126 GLY B CA 1
ATOM 2787 C C . GLY B 1 126 ? 4.453 15.672 -13.555 1 97.69 126 GLY B C 1
ATOM 2788 O O . GLY B 1 126 ? 3.268 15.977 -13.68 1 97.69 126 GLY B O 1
ATOM 2789 N N . ALA B 1 127 ? 4.84 14.57 -12.945 1 98.38 127 ALA B N 1
ATOM 2790 C CA . ALA B 1 127 ? 3.906 13.594 -12.391 1 98.38 127 ALA B CA 1
ATOM 2791 C C . ALA B 1 127 ? 3.396 14.039 -11.023 1 98.38 127 ALA B C 1
ATOM 2793 O O . ALA B 1 127 ? 3.459 13.281 -10.047 1 98.38 127 ALA B O 1
ATOM 2794 N N . VAL B 1 128 ? 2.951 15.211 -11.008 1 98.44 128 VAL B N 1
ATOM 2795 C CA . VAL B 1 128 ? 2.328 15.781 -9.82 1 98.44 128 VAL B CA 1
ATOM 2796 C C . VAL B 1 128 ? 0.813 15.844 -10.008 1 98.44 128 VAL B C 1
ATOM 2798 O O . VAL B 1 128 ? 0.33 16.188 -11.086 1 98.44 128 VAL B O 1
ATOM 2801 N N . GLY B 1 129 ? 0.102 15.414 -8.953 1 98 129 GLY B N 1
ATOM 2802 C CA . GLY B 1 129 ? -1.343 15.328 -9.094 1 98 129 GLY B CA 1
ATOM 2803 C C . GLY B 1 129 ? -2.084 16.312 -8.219 1 98 129 GLY B C 1
ATOM 2804 O O . GLY B 1 129 ? -1.515 16.875 -7.273 1 98 129 GLY B O 1
ATOM 2805 N N . GLU B 1 130 ? -3.293 16.562 -8.562 1 96.81 130 GLU B N 1
ATOM 2806 C CA . GLU B 1 130 ? -4.309 17.234 -7.754 1 96.81 130 GLU B CA 1
ATOM 2807 C C . GLU B 1 130 ? -5.402 16.25 -7.328 1 96.81 130 GLU B C 1
ATOM 2809 O O . GLU B 1 130 ? -5.801 15.383 -8.102 1 96.81 130 GLU B O 1
ATOM 2814 N N . CYS B 1 131 ? -5.805 16.453 -6.156 1 96.75 131 CYS B N 1
ATOM 2815 C CA . CYS B 1 131 ? -6.676 15.453 -5.559 1 96.75 131 CYS B CA 1
ATOM 2816 C C . CYS B 1 131 ? -8 16.062 -5.133 1 96.75 131 CYS B C 1
ATOM 2818 O O . CYS B 1 131 ? -8.031 17.172 -4.586 1 96.75 131 CYS B O 1
ATOM 2820 N N . GLU B 1 132 ? -9.094 15.391 -5.391 1 97.25 132 GLU B N 1
ATOM 2821 C CA . GLU B 1 132 ? -10.445 15.742 -4.961 1 97.25 132 GLU B CA 1
ATOM 2822 C C . GLU B 1 132 ? -11.109 14.578 -4.223 1 97.25 132 GLU B C 1
ATOM 2824 O O . GLU B 1 132 ? -10.656 13.438 -4.328 1 97.25 132 GLU B O 1
ATOM 2829 N N . ALA B 1 133 ? -12.18 14.906 -3.521 1 97.81 133 ALA B N 1
ATOM 2830 C CA . ALA B 1 133 ? -12.922 13.906 -2.76 1 97.81 133 ALA B CA 1
ATOM 2831 C C . ALA B 1 133 ? -13.453 12.805 -3.676 1 97.81 133 ALA B C 1
ATOM 2833 O O . ALA B 1 133 ? -13.672 13.031 -4.867 1 97.81 133 ALA B O 1
ATOM 2834 N N . GLY B 1 134 ? -13.633 11.586 -3.1 1 98.06 134 GLY B N 1
ATOM 2835 C CA . GLY B 1 134 ? -14.125 10.445 -3.855 1 98.06 134 GLY B CA 1
ATOM 2836 C C . GLY B 1 134 ? -15.258 9.711 -3.158 1 98.06 134 GLY B C 1
ATOM 2837 O O . GLY B 1 134 ? -16.188 10.344 -2.645 1 98.06 134 GLY B O 1
ATOM 2838 N N . ASP B 1 135 ? -15.242 8.406 -3.285 1 98.25 135 ASP B N 1
ATOM 2839 C CA . ASP B 1 135 ? -16.25 7.508 -2.729 1 98.25 135 ASP B CA 1
ATOM 2840 C C . ASP B 1 135 ? -15.867 7.074 -1.313 1 98.25 135 ASP B C 1
ATOM 2842 O O . ASP B 1 135 ? -14.797 6.508 -1.095 1 98.25 135 ASP B O 1
ATOM 2846 N N . PRO B 1 136 ? -16.719 7.297 -0.346 1 98.12 136 PRO B N 1
ATOM 2847 C CA . PRO B 1 136 ? -16.375 7 1.049 1 98.12 136 PRO B CA 1
ATOM 2848 C C . PRO B 1 136 ? -16.562 5.527 1.4 1 98.12 136 PRO B C 1
ATOM 2850 O O . PRO B 1 136 ? -16.234 5.109 2.512 1 98.12 136 PRO B O 1
ATOM 2853 N N . THR B 1 137 ? -17.031 4.691 0.529 1 98.19 137 THR B N 1
ATOM 2854 C CA . THR B 1 137 ? -17.469 3.328 0.805 1 98.19 137 THR B CA 1
ATOM 2855 C C . THR B 1 137 ? -16.344 2.521 1.456 1 98.19 137 THR B C 1
ATOM 2857 O O . THR B 1 137 ? -16.547 1.926 2.518 1 98.19 137 THR B O 1
ATOM 2860 N N . LEU B 1 138 ? -15.203 2.523 0.862 1 98.56 138 LEU B N 1
ATOM 2861 C CA . LEU B 1 138 ? -14.094 1.74 1.39 1 98.56 138 LEU B CA 1
ATOM 2862 C C . LEU B 1 138 ? -13.719 2.201 2.795 1 98.56 138 LEU B C 1
ATOM 2864 O O . LEU B 1 138 ? -13.648 1.391 3.721 1 98.56 138 LEU B O 1
ATOM 2868 N N . LEU B 1 139 ? -13.5 3.482 2.949 1 98.56 139 LEU B N 1
ATOM 2869 C CA . LEU B 1 139 ? -13.055 4.008 4.234 1 98.56 139 LEU B CA 1
ATOM 2870 C C . LEU B 1 139 ? -14.109 3.779 5.312 1 98.56 139 LEU B C 1
ATOM 2872 O O . LEU B 1 139 ? -13.773 3.465 6.457 1 98.56 139 LEU B O 1
ATOM 2876 N N . THR B 1 140 ? -15.367 3.947 4.93 1 97.62 140 THR B N 1
ATOM 2877 C CA . THR B 1 140 ? -16.438 3.689 5.883 1 97.62 140 THR B CA 1
ATOM 2878 C C . THR B 1 140 ? -16.422 2.234 6.34 1 97.62 140 THR B C 1
ATOM 2880 O O . THR B 1 140 ? -16.562 1.95 7.531 1 97.62 140 THR B O 1
ATOM 2883 N N . ALA B 1 141 ? -16.25 1.341 5.418 1 97.25 141 ALA B N 1
ATOM 2884 C CA . ALA B 1 141 ? -16.188 -0.079 5.754 1 97.25 141 ALA B CA 1
ATOM 2885 C C . ALA B 1 141 ? -15.016 -0.374 6.684 1 97.25 141 ALA B C 1
ATOM 2887 O O . ALA B 1 141 ? -15.164 -1.112 7.66 1 97.25 141 ALA B O 1
ATOM 2888 N N . LEU B 1 142 ? -13.875 0.203 6.387 1 98.25 142 LEU B N 1
ATOM 2889 C CA . LEU B 1 142 ? -12.688 -0.035 7.199 1 98.25 142 LEU B CA 1
ATOM 2890 C C . LEU B 1 142 ? -12.883 0.508 8.609 1 98.25 142 LEU B C 1
ATOM 2892 O O . LEU B 1 142 ? -12.586 -0.183 9.594 1 98.25 142 LEU B O 1
ATOM 2896 N N . LEU B 1 143 ? -13.367 1.723 8.672 1 97.25 143 LEU B N 1
ATOM 2897 C CA . LEU B 1 143 ? -13.562 2.354 9.977 1 97.25 143 LEU B CA 1
ATOM 2898 C C . LEU B 1 143 ? -14.602 1.599 10.797 1 97.25 143 LEU B C 1
ATOM 2900 O O . LEU B 1 143 ? -14.422 1.405 12.008 1 97.25 143 LEU B O 1
ATOM 2904 N N . SER B 1 144 ? -15.648 1.133 10.148 1 95.38 144 SER B N 1
ATOM 2905 C CA . SER B 1 144 ? -16.688 0.354 10.828 1 95.38 144 SER B CA 1
ATOM 2906 C C . SER B 1 144 ? -16.125 -0.967 11.352 1 95.38 144 SER B C 1
ATOM 2908 O O . SER B 1 144 ? -16.594 -1.499 12.352 1 95.38 144 SER B O 1
ATOM 2910 N N . GLY B 1 145 ? -15.125 -1.441 10.656 1 95.12 145 GLY B N 1
ATOM 2911 C CA . GLY B 1 145 ? -14.508 -2.695 11.062 1 95.12 145 GLY B CA 1
ATOM 2912 C C . GLY B 1 145 ? -13.438 -2.52 12.117 1 95.12 145 GLY B C 1
ATOM 2913 O O . GLY B 1 145 ? -12.828 -3.496 12.562 1 95.12 145 GLY B O 1
ATOM 2914 N N . GLY B 1 146 ? -13.164 -1.279 12.523 1 95.12 146 GLY B N 1
ATOM 2915 C CA . GLY B 1 146 ? -12.203 -1.01 13.578 1 95.12 146 GLY B CA 1
ATOM 2916 C C . GLY B 1 146 ? -10.773 -0.897 13.07 1 95.12 146 GLY B C 1
ATOM 2917 O O . GLY B 1 146 ? -9.828 -0.935 13.852 1 95.12 146 GLY B O 1
ATOM 2918 N N . PHE B 1 147 ? -10.617 -0.77 11.812 1 97.75 147 PHE B N 1
ATOM 2919 C CA . PHE B 1 147 ? -9.281 -0.655 11.234 1 97.75 147 PHE B CA 1
ATOM 2920 C C . PHE B 1 147 ? -8.789 0.784 11.297 1 97.75 147 PHE B C 1
ATOM 2922 O O . PHE B 1 147 ? -9.586 1.718 11.406 1 97.75 147 PHE B O 1
ATOM 2929 N N . LEU B 1 148 ? -7.488 0.958 11.289 1 98.06 148 LEU B N 1
ATOM 2930 C CA . LEU B 1 148 ? -6.82 2.25 11.172 1 98.06 148 LEU B CA 1
ATOM 2931 C C . LEU B 1 148 ? -6.203 2.426 9.789 1 98.06 148 LEU B C 1
ATOM 2933 O O . LEU B 1 148 ? -5.105 1.932 9.523 1 98.06 148 LEU B O 1
ATOM 2937 N N . PRO B 1 149 ? -6.91 3.152 8.914 1 98.81 149 PRO B N 1
ATOM 2938 C CA . PRO B 1 149 ? -6.32 3.428 7.598 1 98.81 149 PRO B CA 1
ATOM 2939 C C . PRO B 1 149 ? -5.129 4.375 7.676 1 98.81 149 PRO B C 1
ATOM 2941 O O . PRO B 1 149 ? -5.188 5.398 8.367 1 98.81 149 PRO B O 1
ATOM 2944 N N . ILE B 1 150 ? -4.062 4.004 7.062 1 98.88 150 ILE B N 1
ATOM 2945 C CA . ILE B 1 150 ? -2.869 4.828 6.883 1 98.88 150 ILE B CA 1
ATOM 2946 C C . ILE B 1 150 ? -2.631 5.074 5.398 1 98.88 150 ILE B C 1
ATOM 2948 O O . ILE B 1 150 ? -2.254 4.16 4.66 1 98.88 150 ILE B O 1
ATOM 2952 N N . ILE B 1 151 ? -2.799 6.316 4.969 1 98.88 151 ILE B N 1
ATOM 2953 C CA . ILE B 1 151 ? -2.939 6.605 3.547 1 98.88 151 ILE B CA 1
ATOM 2954 C C . ILE B 1 151 ? -1.756 7.445 3.072 1 98.88 151 ILE B C 1
ATOM 2956 O O . ILE B 1 151 ? -1.499 8.523 3.611 1 98.88 151 ILE B O 1
ATOM 2960 N N . SER B 1 152 ? -1.047 6.945 2.076 1 98.75 152 SER B N 1
ATOM 2961 C CA . SER B 1 152 ? -0.008 7.742 1.433 1 98.75 152 SER B CA 1
ATOM 2962 C C . SER B 1 152 ? -0.602 8.688 0.393 1 98.75 152 SER B C 1
ATOM 2964 O O . SER B 1 152 ? -1.724 8.477 -0.073 1 98.75 152 SER B O 1
ATOM 2966 N N . SER B 1 153 ? 0.138 9.641 -0.022 1 98.44 153 SER B N 1
ATOM 2967 C CA . SER B 1 153 ? -0.358 10.703 -0.883 1 98.44 153 SER B CA 1
ATOM 2968 C C . SER B 1 153 ? -0.164 10.367 -2.357 1 98.44 153 SER B C 1
ATOM 2970 O O . SER B 1 153 ? -0.169 11.25 -3.211 1 98.44 153 SER B O 1
ATOM 2972 N N . ILE B 1 154 ? 0.062 9.102 -2.705 1 98.81 154 ILE B N 1
ATOM 2973 C CA . ILE B 1 154 ? 0.19 8.68 -4.094 1 98.81 154 ILE B CA 1
ATOM 2974 C C . ILE B 1 154 ? -1.194 8.414 -4.684 1 98.81 154 ILE B C 1
ATOM 2976 O O . ILE B 1 154 ? -2.029 7.766 -4.055 1 98.81 154 ILE B O 1
ATOM 2980 N N . GLY B 1 155 ? -1.423 8.992 -5.816 1 98.75 155 GLY B N 1
ATOM 2981 C CA . GLY B 1 155 ? -2.654 8.742 -6.547 1 98.75 155 GLY B CA 1
ATOM 2982 C C . GLY B 1 155 ? -2.422 8.148 -7.926 1 98.75 155 GLY B C 1
ATOM 2983 O O . GLY B 1 155 ? -1.279 8.023 -8.367 1 98.75 155 GLY B O 1
ATOM 2984 N N . ILE B 1 156 ? -3.439 7.676 -8.523 1 98.69 156 ILE B N 1
ATOM 2985 C CA . ILE B 1 156 ? -3.475 7.191 -9.898 1 98.69 156 ILE B CA 1
ATOM 2986 C C . ILE B 1 156 ? -4.629 7.852 -10.648 1 98.69 156 ILE B C 1
ATOM 2988 O O . ILE B 1 156 ? -5.758 7.895 -10.148 1 98.69 156 ILE B O 1
ATOM 2992 N N . ASP B 1 157 ? -4.336 8.438 -11.781 1 98 157 ASP B N 1
ATOM 2993 C CA . ASP B 1 157 ? -5.422 9.062 -12.531 1 98 157 ASP B CA 1
ATOM 2994 C C . ASP B 1 157 ? -6.168 8.039 -13.383 1 98 157 ASP B C 1
ATOM 2996 O O . ASP B 1 157 ? -5.863 6.844 -13.328 1 98 157 ASP B O 1
ATOM 3000 N N . ALA B 1 158 ? -7.176 8.469 -14.133 1 95.62 158 ALA B N 1
ATOM 3001 C CA . ALA B 1 158 ? -8.078 7.59 -14.875 1 95.62 158 ALA B CA 1
ATOM 3002 C C . ALA B 1 158 ? -7.324 6.828 -15.961 1 95.62 158 ALA B C 1
ATOM 3004 O O . ALA B 1 158 ? -7.77 5.77 -16.406 1 95.62 158 ALA B O 1
ATOM 3005 N N . GLN B 1 159 ? -6.152 7.32 -16.391 1 95.12 159 GLN B N 1
ATOM 3006 C CA . GLN B 1 159 ? -5.375 6.691 -17.453 1 95.12 159 GLN B CA 1
ATOM 3007 C C . GLN B 1 159 ? -4.312 5.758 -16.875 1 95.12 159 GLN B C 1
ATOM 3009 O O . GLN B 1 159 ? -3.541 5.152 -17.625 1 95.12 159 GLN B O 1
ATOM 3014 N N . GLY B 1 160 ? -4.301 5.656 -15.562 1 96.19 160 GLY B N 1
ATOM 3015 C CA . GLY B 1 160 ? -3.371 4.746 -14.922 1 96.19 160 GLY B CA 1
ATOM 3016 C C . GLY B 1 160 ? -2.025 5.379 -14.617 1 96.19 160 GLY B C 1
ATOM 3017 O O . GLY B 1 160 ? -1.062 4.676 -14.297 1 96.19 160 GLY B O 1
ATOM 3018 N N . GLN B 1 161 ? -1.977 6.672 -14.711 1 97.44 161 GLN B N 1
ATOM 3019 C CA . GLN B 1 161 ? -0.729 7.367 -14.406 1 97.44 161 GLN B CA 1
ATOM 3020 C C . GLN B 1 161 ? -0.562 7.566 -12.906 1 97.44 161 GLN B C 1
ATOM 3022 O O . GLN B 1 161 ? -1.474 8.047 -12.234 1 97.44 161 GLN B O 1
ATOM 3027 N N . LEU B 1 162 ? 0.61 7.137 -12.414 1 98.44 162 LEU B N 1
ATOM 3028 C CA . LEU B 1 162 ? 0.958 7.422 -11.023 1 98.44 162 LEU B CA 1
ATOM 3029 C C . LEU B 1 162 ? 1.242 8.906 -10.828 1 98.44 162 LEU B C 1
ATOM 3031 O O . LEU B 1 162 ? 1.898 9.531 -11.664 1 98.44 162 LEU B O 1
ATOM 3035 N N . LEU B 1 163 ? 0.733 9.453 -9.766 1 98.81 163 LEU B N 1
ATOM 3036 C CA . LEU B 1 163 ? 0.903 10.875 -9.5 1 98.81 163 LEU B CA 1
ATOM 3037 C C . LEU B 1 163 ? 1.258 11.117 -8.039 1 98.81 163 LEU B C 1
ATOM 3039 O O . LEU B 1 163 ? 0.703 10.477 -7.148 1 98.81 163 LEU B O 1
ATOM 3043 N N . ASN B 1 164 ? 2.225 12.008 -7.855 1 98.5 164 ASN B N 1
ATOM 3044 C CA . ASN B 1 164 ? 2.635 12.492 -6.543 1 98.5 164 ASN B CA 1
ATOM 3045 C C . ASN B 1 164 ? 1.776 13.672 -6.09 1 98.5 164 ASN B C 1
ATOM 3047 O O . ASN B 1 164 ? 1.838 14.758 -6.68 1 98.5 164 ASN B O 1
ATOM 3051 N N . VAL B 1 165 ? 1.011 13.453 -5.031 1 98.19 165 VAL B N 1
ATOM 3052 C CA . VAL B 1 165 ? 0.118 14.492 -4.527 1 98.19 165 VAL B CA 1
ATOM 3053 C C . VAL B 1 165 ? 0.67 15.062 -3.225 1 98.19 165 VAL B C 1
ATOM 3055 O O . VAL B 1 165 ? 1.213 14.328 -2.398 1 98.19 165 VAL B O 1
ATOM 3058 N N . ASN B 1 166 ? 0.57 16.375 -3.061 1 96.12 166 ASN B N 1
ATOM 3059 C CA . ASN B 1 166 ? 0.915 16.969 -1.774 1 96.12 166 ASN B CA 1
ATOM 3060 C C . ASN B 1 166 ? 0.089 16.375 -0.639 1 96.12 166 ASN B C 1
ATOM 3062 O O . ASN B 1 166 ? -1.134 16.266 -0.745 1 96.12 166 ASN B O 1
ATOM 3066 N N . ALA B 1 167 ? 0.77 16.031 0.442 1 96.75 167 ALA B N 1
ATOM 3067 C CA . ALA B 1 167 ? 0.105 15.289 1.504 1 96.75 167 ALA B CA 1
ATOM 3068 C C . ALA B 1 167 ? -0.941 16.141 2.211 1 96.75 167 ALA B C 1
ATOM 3070 O O . ALA B 1 167 ? -1.929 15.625 2.732 1 96.75 167 ALA B O 1
ATOM 3071 N N . ASP B 1 168 ? -0.777 17.453 2.311 1 94.94 168 ASP B N 1
ATOM 3072 C CA . ASP B 1 168 ? -1.78 18.344 2.904 1 94.94 168 ASP B CA 1
ATOM 3073 C C . ASP B 1 168 ? -3.051 18.375 2.057 1 94.94 168 ASP B C 1
ATOM 3075 O O . ASP B 1 168 ? -4.16 18.328 2.59 1 94.94 168 ASP B O 1
ATOM 3079 N N . GLN B 1 169 ? -2.887 18.422 0.761 1 95 169 GLN B N 1
ATOM 3080 C CA . GLN B 1 169 ? -4.027 18.344 -0.147 1 95 169 GLN B CA 1
ATOM 3081 C C . GLN B 1 169 ? -4.723 17 -0.045 1 95 169 GLN B C 1
ATOM 3083 O O . GLN B 1 169 ? -5.953 16.922 -0.051 1 95 169 GLN B O 1
ATOM 3088 N N . ALA B 1 170 ? -3.916 15.977 -0.004 1 98 170 ALA B N 1
ATOM 3089 C CA . ALA B 1 170 ? -4.453 14.625 0.134 1 98 170 ALA B CA 1
ATOM 3090 C C . ALA B 1 170 ? -5.328 14.5 1.379 1 98 170 ALA B C 1
ATOM 3092 O O . ALA B 1 170 ? -6.438 13.969 1.319 1 98 170 ALA B O 1
ATOM 3093 N N . ALA B 1 171 ? -4.812 15 2.506 1 97.81 171 ALA B N 1
ATOM 3094 C CA . ALA B 1 171 ? -5.551 14.945 3.764 1 97.81 171 ALA B CA 1
ATOM 3095 C C . ALA B 1 171 ? -6.879 15.688 3.654 1 97.81 171 ALA B C 1
ATOM 3097 O O . ALA B 1 171 ? -7.906 15.219 4.156 1 97.81 171 ALA B O 1
ATOM 3098 N N . THR B 1 172 ? -6.875 16.812 2.986 1 96.19 172 THR B N 1
ATOM 3099 C CA . THR B 1 172 ? -8.086 17.594 2.783 1 96.19 172 THR B CA 1
ATOM 3100 C C . THR B 1 172 ? -9.117 16.797 1.987 1 96.19 172 THR B C 1
ATOM 3102 O O . THR B 1 172 ? -10.289 16.734 2.365 1 96.19 172 THR B O 1
ATOM 3105 N N . ALA B 1 173 ? -8.703 16.203 0.882 1 97.5 173 ALA B N 1
ATOM 3106 C CA . ALA B 1 173 ? -9.609 15.422 0.037 1 97.5 173 ALA B CA 1
ATOM 3107 C C . ALA B 1 173 ? -10.211 14.25 0.811 1 97.5 173 ALA B C 1
ATOM 3109 O O . ALA B 1 173 ? -11.398 13.961 0.675 1 97.5 173 ALA B O 1
ATOM 3110 N N . ILE B 1 174 ? -9.383 13.578 1.611 1 98.38 174 ILE B N 1
ATOM 3111 C CA . ILE B 1 174 ? -9.852 12.453 2.412 1 98.38 174 ILE B CA 1
ATOM 3112 C C . ILE B 1 174 ? -10.875 12.938 3.436 1 98.38 174 ILE B C 1
ATOM 3114 O O . ILE B 1 174 ? -11.883 12.273 3.674 1 98.38 174 ILE B O 1
ATOM 3118 N N . CYS B 1 175 ? -10.609 14.078 4.066 1 96.94 175 CYS B N 1
ATOM 3119 C CA . CYS B 1 175 ? -11.555 14.664 5.02 1 96.94 175 CYS B CA 1
ATOM 3120 C C . CYS B 1 175 ? -12.883 14.969 4.348 1 96.94 175 CYS B C 1
ATOM 3122 O O . CYS B 1 175 ? -13.945 14.727 4.93 1 96.94 175 CYS B O 1
ATOM 3124 N N . GLU B 1 176 ? -12.812 15.539 3.166 1 96.94 176 GLU B N 1
ATOM 3125 C CA . GLU B 1 176 ? -14.023 15.828 2.41 1 96.94 176 GLU B CA 1
ATOM 3126 C C . GLU B 1 176 ? -14.781 14.555 2.059 1 96.94 176 GLU B C 1
ATOM 3128 O O . GLU B 1 176 ? -16.016 14.516 2.111 1 96.94 176 GLU B O 1
ATOM 3133 N N . THR B 1 177 ? -14.094 13.523 1.706 1 97.81 177 THR B N 1
ATOM 3134 C CA . THR B 1 177 ? -14.695 12.242 1.341 1 97.81 177 THR B CA 1
ATOM 3135 C C . THR B 1 177 ? -15.453 11.648 2.52 1 97.81 177 THR B C 1
ATOM 3137 O O . THR B 1 177 ? -16.547 11.086 2.346 1 97.81 177 THR B O 1
ATOM 3140 N N . LEU B 1 178 ? -14.938 11.859 3.703 1 97.25 178 LEU B N 1
ATOM 3141 C CA . LEU B 1 178 ? -15.484 11.203 4.891 1 97.25 178 LEU B CA 1
ATOM 3142 C C . LEU B 1 178 ? -16.328 12.172 5.703 1 97.25 178 LEU B C 1
ATOM 3144 O O . LEU B 1 178 ? -16.938 11.781 6.703 1 97.25 178 LEU B O 1
ATOM 3148 N N . ASP B 1 179 ? -16.344 13.43 5.266 1 95.94 179 ASP B N 1
ATOM 3149 C CA . ASP B 1 179 ? -16.906 14.461 6.129 1 95.94 179 ASP B CA 1
ATOM 3150 C C . ASP B 1 179 ? -16.312 14.383 7.535 1 95.94 179 ASP B C 1
ATOM 3152 O O . ASP B 1 179 ? -17.047 14.266 8.516 1 95.94 179 ASP B O 1
ATOM 3156 N N . ALA B 1 180 ? -14.992 14.5 7.609 1 96.12 180 ALA B N 1
ATOM 3157 C CA . ALA B 1 180 ? -14.25 14.273 8.844 1 96.12 180 ALA B CA 1
ATOM 3158 C C . ALA B 1 180 ? -13.586 15.57 9.328 1 96.12 180 ALA B C 1
ATOM 3160 O O . ALA B 1 180 ? -13.516 16.547 8.586 1 96.12 180 ALA B O 1
ATOM 3161 N N . ASP B 1 181 ? -13.188 15.578 10.578 1 93.81 181 ASP B N 1
ATOM 3162 C CA . ASP B 1 181 ? -12.328 16.641 11.102 1 93.81 181 ASP B CA 1
ATOM 3163 C C . ASP B 1 181 ? -10.875 16.438 10.68 1 93.81 181 ASP B C 1
ATOM 3165 O O . ASP B 1 181 ? -10.445 15.297 10.453 1 93.81 181 ASP B O 1
ATOM 3169 N N . LEU B 1 182 ? -10.164 17.547 10.625 1 95.19 182 LEU B N 1
ATOM 3170 C CA . LEU B 1 182 ? -8.773 17.484 10.164 1 95.19 182 LEU B CA 1
ATOM 3171 C C . LEU B 1 182 ? -7.84 18.156 11.164 1 95.19 182 LEU B C 1
ATOM 3173 O O . LEU B 1 182 ? -8.102 19.266 11.617 1 95.19 182 LEU B O 1
ATOM 3177 N N . VAL B 1 183 ? -6.836 17.438 11.531 1 93.88 183 VAL B N 1
ATOM 3178 C CA . VAL B 1 183 ? -5.695 17.984 12.258 1 93.88 183 VAL B CA 1
ATOM 3179 C C . VAL B 1 183 ? -4.414 17.75 11.461 1 93.88 183 VAL B C 1
ATOM 3181 O O . VAL B 1 183 ? -4.094 16.609 11.094 1 93.88 183 VAL B O 1
ATOM 3184 N N . MET B 1 184 ? -3.713 18.797 11.188 1 93.69 184 MET B N 1
ATOM 3185 C CA . MET B 1 184 ? -2.439 18.719 10.477 1 93.69 184 MET B CA 1
ATOM 3186 C C . MET B 1 184 ? -1.27 18.844 11.445 1 93.69 184 MET B C 1
ATOM 3188 O O . MET B 1 184 ? -1.05 19.922 12.016 1 93.69 184 MET B O 1
ATOM 3192 N N . LEU B 1 185 ? -0.572 17.75 11.594 1 91.88 185 LEU B N 1
ATOM 3193 C CA . LEU B 1 185 ? 0.558 17.734 12.516 1 91.88 185 LEU B CA 1
ATOM 3194 C C . LEU B 1 185 ? 1.853 18.109 11.789 1 91.88 185 LEU B C 1
ATOM 3196 O O . LEU B 1 185 ? 2.139 17.578 10.719 1 91.88 185 LEU B O 1
ATOM 3200 N N . SER B 1 186 ? 2.566 18.984 12.391 1 87.88 186 SER B N 1
ATOM 3201 C CA . SER B 1 186 ? 3.838 19.422 11.828 1 87.88 186 SER B CA 1
ATOM 3202 C C . SER B 1 186 ? 4.887 19.625 12.914 1 87.88 186 SER B C 1
ATOM 3204 O O . SER B 1 186 ? 4.633 19.328 14.086 1 87.88 186 SER B O 1
ATOM 3206 N N . ASP B 1 187 ? 6.145 19.969 12.469 1 83.69 187 ASP B N 1
ATOM 3207 C CA . ASP B 1 187 ? 7.242 20.125 13.422 1 83.69 187 ASP B CA 1
ATOM 3208 C C . ASP B 1 187 ? 7.242 21.547 14.016 1 83.69 187 ASP B C 1
ATOM 3210 O O . ASP B 1 187 ? 8.148 21.906 14.766 1 83.69 187 ASP B O 1
ATOM 3214 N N . VAL B 1 188 ? 6.273 22.328 13.711 1 82.19 188 VAL B N 1
ATOM 3215 C CA . VAL B 1 188 ? 6.164 23.688 14.258 1 82.19 188 VAL B CA 1
ATOM 3216 C C . VAL B 1 188 ? 4.9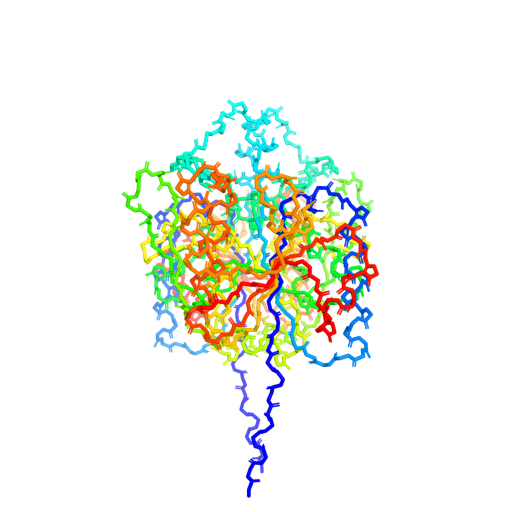06 23.797 15.117 1 82.19 188 VAL B C 1
ATOM 3218 O O . VAL B 1 188 ? 3.957 23.031 14.945 1 82.19 188 VAL B O 1
ATOM 3221 N N . ALA B 1 189 ? 4.906 24.719 16.031 1 84.06 189 ALA B N 1
ATOM 3222 C CA . ALA B 1 189 ? 3.811 24.875 16.984 1 84.06 189 ALA B CA 1
ATOM 3223 C C . ALA B 1 189 ? 2.516 25.266 16.281 1 84.06 189 ALA B C 1
ATOM 3225 O O . ALA B 1 189 ? 1.422 25.016 16.797 1 84.06 189 ALA B O 1
ATOM 3226 N N . GLY B 1 190 ? 2.568 25.797 15.18 1 88.69 190 GLY B N 1
ATOM 3227 C CA . GLY B 1 190 ? 1.505 26.328 14.344 1 88.69 190 GLY B CA 1
ATOM 3228 C C . GLY B 1 190 ? 1.995 27.328 13.32 1 88.69 190 GLY B C 1
ATOM 3229 O O . GLY B 1 190 ? 3.158 27.281 12.906 1 88.69 190 GLY B O 1
ATOM 3230 N N . ILE B 1 191 ? 1.092 28.094 12.82 1 90.56 191 ILE B N 1
ATOM 3231 C CA . ILE B 1 191 ? 1.474 29.156 11.898 1 90.56 191 ILE B CA 1
ATOM 3232 C C . ILE B 1 191 ? 2.068 30.328 12.68 1 90.56 191 ILE B C 1
ATOM 3234 O O . ILE B 1 191 ? 1.488 30.781 13.664 1 90.56 191 ILE B O 1
ATOM 3238 N N . LEU B 1 192 ? 3.213 30.719 12.273 1 91.12 192 LEU B N 1
ATOM 3239 C CA . LEU B 1 192 ? 3.895 31.828 12.953 1 91.12 192 LEU B CA 1
ATOM 3240 C C . LEU B 1 192 ? 3.789 33.125 12.141 1 91.12 192 LEU B C 1
ATOM 3242 O O . LEU B 1 192 ? 3.812 33.062 10.906 1 91.12 192 LEU B O 1
ATOM 3246 N N . ASP B 1 193 ? 3.756 34.156 12.828 1 91.31 193 ASP B N 1
ATOM 3247 C CA . ASP B 1 193 ? 3.736 35.469 12.148 1 91.31 193 ASP B CA 1
ATOM 3248 C C . ASP B 1 193 ? 5.156 35.938 11.867 1 91.31 193 ASP B C 1
ATOM 3250 O O . ASP B 1 193 ? 6.113 35.188 11.953 1 91.31 193 ASP B O 1
ATOM 3254 N N . ALA B 1 194 ? 5.246 37.219 11.398 1 89.56 194 ALA B N 1
ATOM 3255 C CA . ALA B 1 194 ? 6.527 37.781 10.992 1 89.56 194 ALA B CA 1
ATOM 3256 C C . ALA B 1 194 ? 7.5 37.844 12.172 1 89.56 194 ALA B C 1
ATOM 3258 O O . ALA B 1 194 ? 8.719 37.781 11.977 1 89.56 194 ALA B O 1
ATOM 3259 N N . ASP B 1 195 ? 6.984 37.875 13.359 1 92.31 195 ASP B N 1
ATOM 3260 C CA . ASP B 1 195 ? 7.801 37.969 14.562 1 92.31 195 ASP B CA 1
ATOM 3261 C C . ASP B 1 195 ? 8 36.562 15.188 1 92.31 195 ASP B C 1
ATOM 3263 O O . ASP B 1 195 ? 8.383 36.469 16.344 1 92.31 195 ASP B O 1
ATOM 3267 N N . MET B 1 196 ? 7.562 35.625 14.516 1 90.44 196 MET B N 1
ATOM 3268 C CA . MET B 1 196 ? 7.742 34.219 14.906 1 90.44 196 MET B CA 1
ATOM 3269 C C . MET B 1 196 ? 6.855 33.875 16.094 1 90.44 196 MET B C 1
ATOM 3271 O O . MET B 1 196 ? 7.215 33.031 16.906 1 90.44 196 MET B O 1
ATOM 3275 N N . GLN B 1 197 ? 5.871 34.625 16.203 1 91.75 197 GLN B N 1
ATOM 3276 C CA . GLN B 1 197 ? 4.879 34.312 17.219 1 91.75 197 GLN B CA 1
ATOM 3277 C C . GLN B 1 197 ? 3.756 33.438 16.641 1 91.75 197 GLN B C 1
ATOM 3279 O O . GLN B 1 197 ? 3.33 33.656 15.508 1 91.75 197 GLN B O 1
ATOM 3284 N N . LEU B 1 198 ? 3.283 32.594 17.516 1 93.38 198 LEU B N 1
ATOM 3285 C CA . LEU B 1 198 ? 2.211 31.688 17.109 1 93.38 198 LEU B CA 1
ATOM 3286 C C . LEU B 1 198 ? 0.927 32.469 16.828 1 93.38 198 LEU B C 1
ATOM 3288 O O . LEU B 1 198 ? 0.522 33.312 17.625 1 93.38 198 LEU B O 1
ATOM 3292 N N . ILE B 1 199 ? 0.311 32.188 15.703 1 92.94 199 ILE B N 1
ATOM 3293 C CA . ILE B 1 199 ? -0.996 32.75 15.359 1 92.94 199 ILE B CA 1
ATOM 3294 C C . ILE B 1 199 ? -2.096 31.797 15.82 1 92.94 199 ILE B C 1
ATOM 3296 O O . ILE B 1 199 ? -2.236 30.688 15.281 1 92.94 199 ILE B O 1
ATOM 3300 N N . PRO B 1 200 ? -2.863 32.156 16.734 1 92.88 200 PRO B N 1
ATOM 3301 C CA . PRO B 1 200 ? -3.852 31.234 17.281 1 92.88 200 PRO B CA 1
ATOM 3302 C C . PRO B 1 200 ? -4.984 30.938 16.297 1 92.88 200 PRO B C 1
ATOM 3304 O O . PRO B 1 200 ? -5.539 29.828 16.297 1 92.88 200 PRO B O 1
ATOM 3307 N N . GLU B 1 201 ? -5.371 31.969 15.547 1 94.44 201 GLU B N 1
ATOM 3308 C CA . GLU B 1 201 ? -6.473 31.812 14.602 1 94.44 201 GLU B CA 1
ATOM 3309 C C . GLU B 1 201 ? -6.109 32.406 13.234 1 94.44 201 GLU B C 1
ATOM 3311 O O . GLU B 1 201 ? -5.57 33.5 13.148 1 94.44 201 GLU B O 1
ATOM 3316 N N . MET B 1 202 ? -6.41 31.625 12.219 1 93.94 202 MET B N 1
ATOM 3317 C CA . MET B 1 202 ? -6.105 32.031 10.844 1 93.94 202 MET B CA 1
ATOM 3318 C C . MET B 1 202 ? -7.355 31.953 9.977 1 93.94 202 MET B C 1
ATOM 3320 O O . MET B 1 202 ? -8.172 31.047 10.109 1 93.94 202 MET B O 1
ATOM 3324 N N . ASN B 1 203 ? -7.594 32.906 9.203 1 94.38 203 ASN B N 1
ATOM 3325 C CA . ASN B 1 203 ? -8.641 32.906 8.188 1 94.38 203 ASN B CA 1
ATOM 3326 C C . ASN B 1 203 ? -8.102 33.312 6.824 1 94.38 203 ASN B C 1
ATOM 3328 O O . ASN B 1 203 ? -6.906 33.594 6.68 1 94.38 203 ASN B O 1
ATOM 3332 N N . SER B 1 204 ? -9.008 33.281 5.859 1 94.06 204 SER B N 1
ATOM 3333 C CA . SER B 1 204 ? -8.594 33.531 4.477 1 94.06 204 SER B CA 1
ATOM 3334 C C . SER B 1 204 ? -7.988 34.906 4.301 1 94.06 204 SER B C 1
ATOM 3336 O O . SER B 1 204 ? -6.984 35.062 3.6 1 94.06 204 SER B O 1
ATOM 3338 N N . ASN B 1 205 ? -8.562 35.875 4.922 1 94.88 205 ASN B N 1
ATOM 3339 C CA . ASN B 1 205 ? -8.086 37.25 4.801 1 94.88 205 ASN B CA 1
ATOM 3340 C C . ASN B 1 205 ? -6.699 37.406 5.414 1 94.88 205 ASN B C 1
ATOM 3342 O O . ASN B 1 205 ? -5.809 38 4.797 1 94.88 205 ASN B O 1
ATOM 3346 N N . TYR B 1 206 ?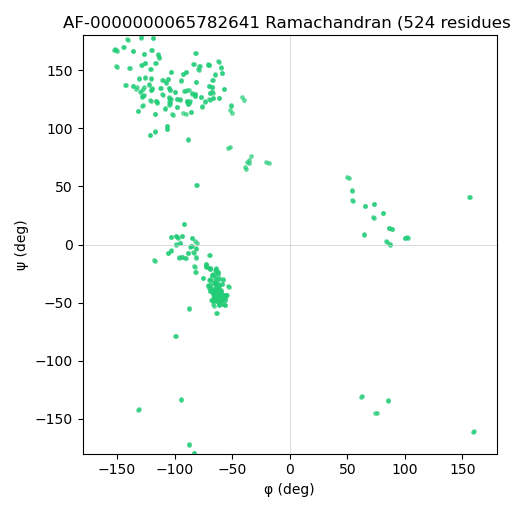 -6.633 36.969 6.621 1 94.62 206 TYR B N 1
ATOM 3347 C CA . TYR B 1 206 ? -5.355 37.062 7.316 1 94.62 206 TYR B CA 1
ATOM 3348 C C . TYR B 1 206 ? -4.266 36.281 6.594 1 94.62 206 TYR B C 1
ATOM 3350 O O . TYR B 1 206 ? -3.127 36.75 6.492 1 94.62 206 TYR B O 1
ATOM 3358 N N . ALA B 1 207 ? -4.559 35.125 6.105 1 94.38 207 ALA B N 1
ATOM 3359 C CA . ALA B 1 207 ? -3.623 34.312 5.332 1 94.38 207 ALA B CA 1
ATOM 3360 C C . ALA B 1 207 ? -3.141 35.062 4.094 1 94.38 207 ALA B C 1
ATOM 3362 O O . ALA B 1 207 ? -1.946 35.062 3.787 1 94.38 207 ALA B O 1
ATOM 3363 N N . ALA B 1 208 ? -4.066 35.688 3.4 1 94.75 208 ALA B N 1
ATOM 3364 C CA . ALA B 1 208 ? -3.729 36.438 2.197 1 94.75 208 ALA B CA 1
ATOM 3365 C C . ALA B 1 208 ? -2.746 37.562 2.516 1 94.75 208 ALA B C 1
ATOM 3367 O O . ALA B 1 208 ? -1.817 37.844 1.744 1 94.75 208 ALA B O 1
ATOM 3368 N N . GLU B 1 209 ? -2.994 38.219 3.576 1 94.94 209 GLU B N 1
ATOM 3369 C CA . GLU B 1 209 ? -2.115 39.281 4.016 1 94.94 209 GLU B CA 1
ATOM 3370 C C . GLU B 1 209 ? -0.699 38.781 4.27 1 94.94 209 GLU B C 1
ATOM 3372 O O . GLU B 1 209 ? 0.276 39.375 3.824 1 94.94 209 GLU B O 1
ATOM 3377 N N . LEU B 1 210 ? -0.627 37.719 4.977 1 94.19 210 LEU B N 1
ATOM 3378 C CA . LEU B 1 210 ? 0.674 37.188 5.363 1 94.19 210 LEU B CA 1
ATOM 3379 C C . LEU B 1 210 ? 1.407 36.594 4.16 1 94.19 210 LEU B C 1
ATOM 3381 O O . LEU B 1 210 ? 2.637 36.656 4.086 1 94.19 210 LEU B O 1
ATOM 3385 N N . ILE B 1 211 ? 0.705 36 3.24 1 92.62 211 ILE B N 1
ATOM 3386 C CA . ILE B 1 211 ? 1.287 35.5 2.008 1 92.62 211 ILE B CA 1
ATOM 3387 C C . ILE B 1 211 ? 1.826 36.625 1.167 1 92.62 211 ILE B C 1
ATOM 3389 O O . ILE B 1 211 ? 2.951 36.594 0.666 1 92.62 211 ILE B O 1
ATOM 3393 N N . ALA B 1 212 ? 1.026 37.719 1.07 1 93.88 212 ALA B N 1
ATOM 3394 C CA . ALA B 1 212 ? 1.431 38.906 0.32 1 93.88 212 ALA B CA 1
ATOM 3395 C C . ALA B 1 212 ? 2.676 39.531 0.93 1 93.88 212 ALA B C 1
ATOM 3397 O O . ALA B 1 212 ? 3.523 40.062 0.21 1 93.88 212 ALA B O 1
ATOM 3398 N N . ALA B 1 213 ? 2.771 39.438 2.197 1 93.94 213 ALA B N 1
ATOM 3399 C CA . ALA B 1 213 ? 3.896 40.031 2.924 1 93.94 213 ALA B CA 1
ATOM 3400 C C . ALA B 1 213 ? 5.121 39.125 2.863 1 93.94 213 ALA B C 1
ATOM 3402 O O . ALA B 1 213 ? 6.203 39.5 3.316 1 93.94 213 ALA B O 1
ATOM 3403 N N . GLY B 1 214 ? 4.93 37.906 2.391 1 91.94 214 GLY B N 1
ATOM 3404 C CA . GLY B 1 214 ? 6.031 36.938 2.268 1 91.94 214 GLY B CA 1
ATOM 3405 C C . GLY B 1 214 ? 6.316 36.188 3.553 1 91.94 214 GLY B C 1
ATOM 3406 O O . GLY B 1 214 ? 7.305 35.469 3.643 1 91.94 214 GLY B O 1
ATOM 3407 N N . VAL B 1 215 ? 5.508 36.469 4.547 1 91 215 VAL B N 1
ATOM 3408 C CA . VAL B 1 215 ? 5.668 35.812 5.832 1 91 215 VAL B CA 1
ATOM 3409 C C . VAL B 1 215 ? 5.355 34.312 5.672 1 91 215 VAL B C 1
ATOM 3411 O O . VAL B 1 215 ? 6.07 33.469 6.207 1 91 215 VAL B O 1
ATOM 3414 N N . ILE B 1 216 ? 4.305 33.969 5.027 1 90.12 216 ILE B N 1
ATOM 3415 C CA . ILE B 1 216 ? 3.934 32.625 4.648 1 90.12 216 ILE B CA 1
ATOM 3416 C C . ILE B 1 216 ? 4.34 32.375 3.197 1 90.12 216 ILE B C 1
ATOM 3418 O O . ILE B 1 216 ? 3.895 33.062 2.287 1 90.12 216 ILE B O 1
ATOM 3422 N N . ASN B 1 217 ? 5.23 31.391 3.033 1 87.75 217 ASN B N 1
ATOM 3423 C CA . ASN B 1 217 ? 5.699 31.062 1.689 1 87.75 217 ASN B CA 1
ATOM 3424 C C . ASN B 1 217 ? 6.121 29.594 1.583 1 87.75 217 ASN B C 1
ATOM 3426 O O . ASN B 1 217 ? 6.105 28.875 2.576 1 87.75 217 ASN B O 1
ATOM 3430 N N . GLY B 1 218 ? 6.312 29.172 0.336 1 86.75 218 GLY B N 1
ATOM 3431 C CA . GLY B 1 218 ? 6.805 27.812 0.108 1 86.75 218 GLY B CA 1
ATOM 3432 C C . GLY B 1 218 ? 5.859 26.75 0.619 1 86.75 218 GLY B C 1
ATOM 3433 O O . GLY B 1 218 ? 4.668 26.766 0.31 1 86.75 218 GLY B O 1
ATOM 3434 N N . GLY B 1 219 ? 6.438 25.844 1.354 1 85.62 219 GLY B N 1
ATOM 3435 C CA . GLY B 1 219 ? 5.668 24.719 1.867 1 85.62 219 GLY B CA 1
ATOM 3436 C C . GLY B 1 219 ? 4.578 25.141 2.836 1 85.62 219 GLY B C 1
ATOM 3437 O O . GLY B 1 219 ? 3.496 24.547 2.855 1 85.62 219 GLY B O 1
ATOM 3438 N N . MET B 1 220 ? 4.855 26.125 3.594 1 87.5 220 MET B N 1
ATOM 3439 C CA . MET B 1 220 ? 3.867 26.625 4.551 1 87.5 220 MET B CA 1
ATOM 3440 C C . MET B 1 220 ? 2.672 27.234 3.832 1 87.5 220 MET B C 1
ATOM 3442 O O . MET B 1 220 ? 1.531 27.094 4.277 1 87.5 220 MET B O 1
ATOM 3446 N N . GLU B 1 221 ? 2.945 27.922 2.742 1 91.12 221 GLU B N 1
ATOM 3447 C CA . GLU B 1 221 ? 1.848 28.469 1.954 1 91.12 221 GLU B CA 1
ATOM 3448 C C . GLU B 1 221 ? 0.913 27.375 1.462 1 91.12 221 GLU B C 1
ATOM 3450 O O . GLU B 1 221 ? -0.31 27.516 1.54 1 91.12 221 GLU B O 1
ATOM 3455 N N . VAL B 1 222 ? 1.478 26.312 0.969 1 88.25 222 VAL B N 1
ATOM 3456 C CA . VAL B 1 222 ? 0.701 25.172 0.482 1 88.25 222 VAL B CA 1
ATOM 3457 C C . VAL B 1 222 ? -0.153 24.609 1.614 1 88.25 222 VAL B C 1
ATOM 3459 O O . VAL B 1 222 ? -1.347 24.359 1.434 1 88.25 222 VAL B O 1
ATOM 3462 N N . LYS B 1 223 ? 0.442 24.5 2.736 1 90.75 223 LYS B N 1
ATOM 3463 C CA . LYS B 1 223 ? -0.234 23.953 3.914 1 90.75 223 LYS B CA 1
ATOM 3464 C C . LYS B 1 223 ? -1.397 24.844 4.332 1 90.75 223 LYS B C 1
ATOM 3466 O O . LYS B 1 223 ? -2.492 24.359 4.617 1 90.75 223 LYS B O 1
ATOM 3471 N N . VAL B 1 224 ? -1.192 26.062 4.395 1 92.31 224 VAL B N 1
ATOM 3472 C CA . VAL B 1 224 ? -2.209 27.031 4.816 1 92.31 224 VAL B CA 1
ATOM 3473 C C . VAL B 1 224 ? -3.357 27.047 3.811 1 92.31 224 VAL B C 1
ATOM 3475 O O . VAL B 1 224 ? -4.527 27.016 4.195 1 92.31 224 VAL B O 1
ATOM 3478 N N . LYS B 1 225 ? -3.02 27.031 2.562 1 92.56 225 LYS B N 1
ATOM 3479 C CA . LYS B 1 225 ? -4.047 27.031 1.524 1 92.56 225 LYS B CA 1
ATOM 3480 C C . LYS B 1 225 ? -4.887 25.75 1.593 1 92.56 225 LYS B C 1
ATOM 3482 O O . LYS B 1 225 ? -6.105 25.797 1.425 1 92.56 225 LYS B O 1
ATOM 3487 N N . ALA B 1 226 ? -4.207 24.672 1.813 1 90.88 226 ALA B N 1
ATOM 3488 C CA . ALA B 1 226 ? -4.914 23.406 1.967 1 90.88 226 ALA B CA 1
ATOM 3489 C C . ALA B 1 226 ? -5.859 23.438 3.164 1 90.88 226 ALA B C 1
ATOM 3491 O O . ALA B 1 226 ? -7 22.984 3.078 1 90.88 226 ALA B O 1
ATOM 3492 N N . ALA B 1 227 ? -5.383 23.953 4.258 1 92.44 227 ALA B N 1
ATOM 3493 C CA . ALA B 1 227 ? -6.188 24.047 5.473 1 92.44 227 ALA B CA 1
ATOM 3494 C C . ALA B 1 227 ? -7.398 24.953 5.254 1 92.44 227 ALA B C 1
ATOM 3496 O O . ALA B 1 227 ? -8.508 24.641 5.695 1 92.44 227 ALA B O 1
ATOM 3497 N N . LEU B 1 228 ? -7.172 26.047 4.582 1 94.44 228 LEU B N 1
ATOM 3498 C CA . LEU B 1 228 ? -8.25 26.984 4.297 1 94.44 228 LEU B CA 1
ATOM 3499 C C . LEU B 1 228 ? -9.297 26.344 3.393 1 94.44 228 LEU B C 1
ATOM 3501 O O . LEU B 1 228 ? -10.5 26.516 3.609 1 94.44 228 LEU B O 1
ATOM 3505 N N . LYS B 1 229 ? -8.812 25.641 2.41 1 92.25 229 LYS B N 1
ATOM 3506 C CA . LYS B 1 229 ? -9.727 24.922 1.523 1 92.25 229 LYS B CA 1
ATOM 3507 C C . LYS B 1 229 ? -10.578 23.922 2.299 1 92.25 229 LYS B C 1
ATOM 3509 O O . LYS B 1 229 ? -11.797 23.859 2.111 1 92.25 229 LYS B O 1
ATOM 3514 N N . ALA B 1 230 ? -9.938 23.188 3.092 1 91.81 230 ALA B N 1
ATOM 3515 C CA . ALA B 1 230 ? -10.648 22.188 3.895 1 91.81 230 ALA B CA 1
ATOM 3516 C C . ALA B 1 230 ? -11.688 22.859 4.797 1 91.81 230 ALA B C 1
ATOM 3518 O O . ALA B 1 230 ? -12.828 22.391 4.887 1 91.81 230 ALA B O 1
ATOM 3519 N N . ALA B 1 231 ? -11.266 23.922 5.426 1 93.94 231 ALA B N 1
ATOM 3520 C CA . ALA B 1 231 ? -12.164 24.641 6.324 1 93.94 231 ALA B CA 1
ATOM 3521 C C . ALA B 1 231 ? -13.398 25.141 5.582 1 93.94 231 ALA B C 1
ATOM 3523 O O . ALA B 1 231 ? -14.523 25.016 6.082 1 93.94 231 ALA B O 1
ATOM 3524 N N . ALA B 1 232 ? -13.188 25.641 4.473 1 93.5 232 ALA B N 1
ATOM 3525 C CA . ALA B 1 232 ? -14.273 26.188 3.664 1 93.5 232 ALA B CA 1
ATOM 3526 C C . ALA B 1 232 ? -15.195 25.078 3.17 1 93.5 232 ALA B C 1
ATOM 3528 O O . ALA B 1 232 ? -16.422 25.188 3.262 1 93.5 232 ALA B O 1
ATOM 3529 N N . SER B 1 233 ? -14.633 24.031 2.646 1 92.31 233 SER B N 1
ATOM 3530 C CA . SER B 1 233 ? -15.414 22.953 2.045 1 92.31 233 SER B CA 1
ATOM 3531 C C . SER B 1 233 ? -16.188 22.172 3.102 1 92.31 233 SER B C 1
ATOM 3533 O O . SER B 1 233 ? -17.312 21.719 2.85 1 92.31 233 SER B O 1
ATOM 3535 N N . LEU B 1 234 ? -15.602 22.031 4.254 1 91.44 234 LEU B N 1
ATOM 3536 C CA . LEU B 1 234 ? -16.203 21.203 5.301 1 91.44 234 LEU B CA 1
ATOM 3537 C C . LEU B 1 234 ? -17 22.062 6.273 1 91.44 234 LEU B C 1
ATOM 3539 O O . LEU B 1 234 ? -17.781 21.531 7.078 1 91.44 234 LEU B O 1
ATOM 3543 N N . ASN B 1 235 ? -16.859 23.344 6.176 1 91.12 235 ASN B N 1
ATOM 3544 C CA . ASN B 1 235 ? -17.5 24.297 7.082 1 91.12 235 ASN B CA 1
ATOM 3545 C C . ASN B 1 235 ? -17.172 23.984 8.539 1 91.12 235 ASN B C 1
ATOM 3547 O O . ASN B 1 235 ? -18.078 23.859 9.367 1 91.12 235 ASN B O 1
ATOM 3551 N N . ARG B 1 236 ? -15.898 23.734 8.82 1 90 236 ARG B N 1
ATOM 3552 C CA . ARG B 1 236 ? -15.391 23.5 10.164 1 90 236 ARG B CA 1
ATOM 3553 C C . ARG B 1 236 ? -13.938 23.953 10.289 1 90 236 ARG B C 1
ATOM 3555 O O . ARG B 1 236 ? -13.258 24.141 9.281 1 90 236 ARG B O 1
ATOM 3562 N N . ASP B 1 237 ? -13.508 24.031 11.5 1 89.75 237 ASP B N 1
ATOM 3563 C CA . ASP B 1 237 ? -12.148 24.5 11.766 1 89.75 237 ASP B CA 1
ATOM 3564 C C . ASP B 1 237 ? -11.141 23.359 11.57 1 89.75 237 ASP B C 1
ATOM 3566 O O . ASP B 1 237 ? -11.406 22.219 11.93 1 89.75 237 ASP B O 1
ATOM 3570 N N . ILE B 1 238 ? -10.062 23.766 10.984 1 91.56 238 ILE B N 1
ATOM 3571 C CA . ILE B 1 238 ? -8.93 22.859 10.844 1 91.56 238 ILE B CA 1
ATOM 3572 C C . ILE B 1 238 ? -7.828 23.25 11.828 1 91.56 238 ILE B C 1
ATOM 3574 O O . ILE B 1 238 ? -7.578 24.438 12.047 1 91.56 238 ILE B O 1
ATOM 3578 N N . LYS B 1 239 ? -7.195 22.312 12.367 1 91.94 239 LYS B N 1
ATOM 3579 C CA . LYS B 1 239 ? -6.145 22.594 13.336 1 91.94 239 LYS B CA 1
ATOM 3580 C C . LYS B 1 239 ? -4.766 22.266 12.773 1 91.94 239 LYS B C 1
ATOM 3582 O O . LYS B 1 239 ? -4.582 21.203 12.172 1 91.94 239 LYS B O 1
ATOM 3587 N N . LEU B 1 240 ? -3.893 23.188 12.867 1 91.19 240 LEU B N 1
ATOM 3588 C CA . LEU B 1 240 ? -2.467 22.969 12.648 1 91.19 240 LEU B CA 1
ATOM 3589 C C . LEU B 1 240 ? -1.71 22.938 13.969 1 91.19 240 LEU B C 1
ATOM 3591 O O . LEU B 1 240 ? -1.736 23.906 14.727 1 91.19 240 LEU B O 1
ATOM 3595 N N . ALA B 1 241 ? -1.044 21.828 14.234 1 89.94 241 ALA B N 1
ATOM 3596 C CA . ALA B 1 241 ? -0.418 21.672 15.547 1 89.94 241 ALA B CA 1
ATOM 3597 C C . ALA B 1 241 ? 0.898 20.906 15.438 1 89.94 241 ALA B C 1
ATOM 3599 O O . ALA B 1 241 ? 1.213 20.344 14.391 1 89.94 241 ALA B O 1
ATOM 3600 N N . SER B 1 242 ? 1.597 20.922 16.578 1 87.75 242 SER B N 1
ATOM 3601 C CA . SER B 1 242 ? 2.889 20.234 16.641 1 87.75 242 SER B CA 1
ATOM 3602 C C . SER B 1 242 ? 2.744 18.828 17.188 1 87.75 242 SER B C 1
ATOM 3604 O O . SER B 1 242 ? 1.958 18.578 18.109 1 87.75 242 SER B O 1
ATOM 3606 N N . TRP B 1 243 ? 3.537 17.922 16.578 1 82.12 243 TRP B N 1
ATOM 3607 C CA . TRP B 1 243 ? 3.6 16.562 17.109 1 82.12 243 TRP B CA 1
ATOM 3608 C C . TRP B 1 243 ? 4.684 16.438 18.172 1 82.12 243 TRP B C 1
ATOM 3610 O O . TRP B 1 243 ? 4.785 15.406 18.844 1 82.12 243 TRP B O 1
ATOM 3620 N N . LYS B 1 244 ? 5.488 17.406 18.406 1 81.56 244 LYS B N 1
ATOM 3621 C CA . LYS B 1 244 ? 6.703 17.344 19.203 1 81.56 244 LYS B CA 1
ATOM 3622 C C . LYS B 1 244 ? 6.371 17.156 20.688 1 81.56 244 LYS B C 1
ATOM 3624 O O . LYS B 1 244 ? 7.215 16.719 21.469 1 81.56 244 LYS B O 1
ATOM 3629 N N . VAL B 1 245 ? 5.223 17.453 21.094 1 77.44 245 VAL B N 1
ATOM 3630 C CA . VAL B 1 245 ? 4.871 17.312 22.5 1 77.44 245 VAL B CA 1
ATOM 3631 C C . VAL B 1 245 ? 3.758 16.281 22.656 1 77.44 245 VAL B C 1
ATOM 3633 O O . VAL B 1 245 ? 2.576 16.609 22.531 1 77.44 245 VAL B O 1
ATOM 3636 N N . PRO B 1 246 ? 4.172 15.062 23 1 75.75 246 PRO B N 1
ATOM 3637 C CA . PRO B 1 246 ? 3.199 13.961 23.031 1 75.75 246 PRO B CA 1
ATOM 3638 C C . PRO B 1 246 ? 2.008 14.266 23.938 1 75.75 246 PRO B C 1
ATOM 3640 O O . PRO B 1 246 ? 0.868 13.945 23.594 1 75.75 246 PRO B O 1
ATOM 3643 N N . GLU B 1 247 ? 2.268 14.812 25.109 1 77.5 247 GLU B N 1
ATOM 3644 C CA . GLU B 1 247 ? 1.196 15.133 26.047 1 77.5 247 GLU B CA 1
ATOM 3645 C C . GLU B 1 247 ? 0.182 16.094 25.422 1 77.5 247 GLU B C 1
ATOM 3647 O O . GLU B 1 247 ? -1.017 15.992 25.688 1 77.5 247 GLU B O 1
ATOM 3652 N N . ARG B 1 248 ? 0.694 16.844 24.578 1 81.5 248 ARG B N 1
ATOM 3653 C CA . ARG B 1 248 ? -0.185 17.812 23.953 1 81.5 248 ARG B CA 1
ATOM 3654 C C . ARG B 1 248 ? -0.972 17.172 22.812 1 81.5 248 ARG B C 1
ATOM 3656 O O . ARG B 1 248 ? -2.07 17.625 22.469 1 81.5 248 ARG B O 1
ATOM 3663 N N . LEU B 1 249 ? -0.432 16.141 22.297 1 83.06 249 LEU B N 1
ATOM 3664 C CA . LEU B 1 249 ? -1.125 15.445 21.219 1 83.06 249 LEU B CA 1
ATOM 3665 C C . LEU B 1 249 ? -2.422 14.82 21.719 1 83.06 249 LEU B C 1
ATOM 3667 O O . LEU B 1 249 ? -3.457 14.906 21.062 1 83.06 249 LEU B O 1
ATOM 3671 N N . VAL B 1 250 ? -2.301 14.195 22.906 1 83.5 250 VAL B N 1
ATOM 3672 C CA . VAL B 1 250 ? -3.494 13.586 23.484 1 83.5 250 VAL B CA 1
ATOM 3673 C C . VAL B 1 250 ? -4.539 14.664 23.766 1 83.5 250 VAL B C 1
ATOM 3675 O O . VAL B 1 250 ? -5.723 14.484 23.484 1 83.5 250 VAL B O 1
ATOM 3678 N N . ALA B 1 251 ? -4.047 15.734 24.328 1 83.94 251 ALA B N 1
ATOM 3679 C CA . ALA B 1 251 ? -4.941 16.859 24.594 1 83.94 251 ALA B CA 1
ATOM 3680 C C . ALA B 1 251 ? -5.57 17.391 23.312 1 83.94 251 ALA B C 1
ATOM 3682 O O . ALA B 1 251 ? -6.766 17.703 23.281 1 83.94 251 ALA B O 1
ATOM 3683 N N . LEU B 1 252 ? -4.785 17.453 22.297 1 83.94 252 LEU B N 1
ATOM 3684 C CA . LEU B 1 252 ? -5.234 17.906 20.984 1 83.94 252 LEU B CA 1
ATOM 3685 C C . LEU B 1 252 ? -6.316 16.984 20.438 1 83.94 252 LEU B C 1
ATOM 3687 O O . LEU B 1 252 ? -7.34 17.453 19.922 1 83.94 252 LEU B O 1
ATOM 3691 N N . LEU B 1 253 ? -6.141 15.711 20.562 1 84.19 253 LEU B N 1
ATOM 3692 C CA . LEU B 1 253 ? -7.094 14.719 20.078 1 84.19 253 LEU B CA 1
ATOM 3693 C C . LEU B 1 253 ? -8.406 14.797 20.859 1 84.19 253 LEU B C 1
ATOM 3695 O O . LEU B 1 253 ? -9.469 14.5 20.312 1 84.19 253 LEU B O 1
ATOM 3699 N N . ASN B 1 254 ? -8.281 15.289 22.062 1 82.94 254 ASN B N 1
ATOM 3700 C CA . ASN B 1 254 ? -9.461 15.438 22.922 1 82.94 254 ASN B CA 1
ATOM 3701 C C . ASN B 1 254 ? -10.172 16.766 22.672 1 82.94 254 ASN B C 1
ATOM 3703 O O . ASN B 1 254 ? -11.141 17.094 23.344 1 82.94 254 ASN B O 1
ATOM 3707 N N . GLY B 1 255 ? -9.625 17.531 21.812 1 80.06 255 GLY B N 1
ATOM 3708 C CA . GLY B 1 255 ? -10.32 18.734 21.391 1 80.06 255 GLY B CA 1
ATOM 3709 C C . GLY B 1 255 ? -9.766 20 22.031 1 80.06 255 GLY B C 1
ATOM 3710 O O . GLY B 1 255 ? -10.32 21.078 21.859 1 80.06 255 GLY B O 1
ATOM 3711 N N . GLU B 1 256 ? -8.719 19.859 22.75 1 82.19 256 GLU B N 1
ATOM 3712 C CA . GLU B 1 256 ? -8.117 21.047 23.344 1 82.19 256 GLU B CA 1
ATOM 3713 C C . GLU B 1 256 ? -7.465 21.938 22.281 1 82.19 256 GLU B C 1
ATOM 3715 O O . GLU B 1 256 ? -7.102 21.453 21.203 1 82.19 256 GLU B O 1
ATOM 3720 N N . VAL B 1 257 ? -7.414 23.203 22.672 1 76.75 257 VAL B N 1
ATOM 3721 C CA . VAL B 1 257 ? -6.859 24.172 21.734 1 76.75 257 VAL B CA 1
ATOM 3722 C C . VAL B 1 257 ? -5.336 24.047 21.703 1 76.75 257 VAL B C 1
ATOM 3724 O O . VAL B 1 257 ? -4.68 24.156 22.75 1 76.75 257 VAL B O 1
ATOM 3727 N N . GLU B 1 258 ? -4.906 23.734 20.594 1 83.06 258 GLU B N 1
ATOM 3728 C CA . GLU B 1 258 ? -3.469 23.656 20.344 1 83.06 258 GLU B CA 1
ATOM 3729 C C . GLU B 1 258 ? -3.123 24.156 18.953 1 83.06 258 GLU B C 1
ATOM 3731 O O . GLU B 1 258 ? -3.859 23.906 18 1 83.06 258 GLU B O 1
ATOM 3736 N N . GLY B 1 259 ? -2.088 24.922 18.844 1 91.25 259 GLY B N 1
ATOM 3737 C CA . GLY B 1 259 ? -1.593 25.375 17.547 1 91.25 259 GLY B CA 1
ATOM 3738 C C . GLY B 1 259 ? -2.447 26.469 16.938 1 91.25 259 GLY B C 1
ATOM 3739 O O . GLY B 1 259 ? -2.869 27.391 17.625 1 91.25 259 GLY B O 1
ATOM 3740 N N . THR B 1 260 ? -2.57 26.469 15.672 1 93.69 260 THR B N 1
ATOM 3741 C CA . THR B 1 260 ? -3.344 27.469 14.93 1 93.69 260 THR B CA 1
ATOM 3742 C C . THR B 1 260 ? -4.668 26.875 14.453 1 93.69 260 THR B C 1
ATOM 3744 O O . THR B 1 260 ? -4.691 25.781 13.867 1 93.69 260 THR B O 1
ATOM 3747 N N . LYS B 1 261 ? -5.703 27.516 14.789 1 94 261 LYS B N 1
ATOM 3748 C CA . LYS B 1 261 ? -7.016 27.172 14.258 1 94 261 LYS B CA 1
ATOM 3749 C C . LYS B 1 261 ? -7.293 27.891 12.953 1 94 261 LYS B C 1
ATOM 3751 O O . LYS B 1 261 ? -7.254 29.125 12.898 1 94 261 LYS B O 1
ATOM 3756 N N . VAL B 1 262 ? -7.543 27.156 11.914 1 93.75 262 VAL B N 1
ATOM 3757 C CA . VAL B 1 262 ? -7.832 27.734 10.609 1 93.75 262 VAL B CA 1
ATOM 3758 C C . VAL B 1 262 ? -9.328 27.641 10.32 1 93.75 262 VAL B C 1
ATOM 3760 O O . VAL B 1 262 ? -9.906 26.547 10.367 1 93.75 262 VAL B O 1
ATOM 3763 N N . SER B 1 263 ? -9.922 28.703 10.078 1 91.88 263 SER B N 1
ATOM 3764 C CA . SER B 1 263 ? -11.359 28.75 9.852 1 91.88 263 SER B CA 1
ATOM 3765 C C . SER B 1 263 ? -11.68 29.422 8.523 1 91.88 263 SER B C 1
ATOM 3767 O O . SER B 1 263 ? -10.844 30.125 7.949 1 91.88 263 SER B O 1
ATOM 3769 N N . SER B 1 264 ? -12.867 29.109 7.949 1 83.44 264 SER B N 1
ATOM 3770 C CA . SER B 1 264 ? -13.305 29.672 6.672 1 83.44 264 SER B CA 1
ATOM 3771 C C . SER B 1 264 ? -13.75 31.109 6.832 1 83.44 264 SER B C 1
ATOM 3773 O O . SER B 1 264 ? -14.164 31.531 7.918 1 83.44 264 SER B O 1
#

Foldseek 3Di:
DPPPVPQAFAEEEEDEQVCLVDPVLLLLQLLLVLVLVVVDLHFYEYFYEHVVQLVVQCVVVVHDWDDDFQHTQDALVCLVVRCCSFQNVSQVSSVVSNVVSPAQEDREECAPPFQWAWDADPPNSHQAIAIAGTACVVVVVCRVVRHYYYYTHWHAHPVGRIHHYDRLRVSLRNCLNRLHAYEYEDQDQAQAAPVRHFAAEAEPVNLVVRVVVVVQTHNRNVNLVSQRVSQVSSVHKYHYGYSPDSVVVSVVSVPDRTGHIYHD/DPPPVPQAFAEEEEDEQVCLVDPVLLLLQLLLVLVLVVVDLHFYEYFYEHVVQLVVQCVVVVHDWDDDFQHTQDALVCLVVRCCSFQNVSQVSSVVSNVVSPAQEDREECAPPFQWAWDADPPNSHQAIAIAGTACVVVVVCSVVRHYYYYTHWHAHPVGRIHHYDRLRVSLRNCLNRLHAYEYEDQQQAQAAPVRHFAAEAEPVNLVVRVVVVVQTHNRNVNLVSQRVSQVSSVHKYHYGYSPDSVVVSVVSVPDRTGYIYHD

Nearest PDB structures (foldseek):
  3t7b-assembly1_B-2  TM=9.284E-01  e=1.361E-33  Yersinia pestis CO92
  2x2w-assembly1_A  TM=9.072E-01  e=1.007E-33  Escherichia coli BL21(DE3)
  3t7b-assembly1_A-2  TM=9.155E-01  e=1.396E-30  Yersinia pestis CO92
  2buf-assembly1_E  TM=9.409E-01  e=7.767E-22  Pseudomonas aeruginosa
  2bty-assembly1_A  TM=8.825E-01  e=8.662E-21  Thermotoga maritima